Protein AF-0000000066664335 (afdb_homodimer)

Solvent-accessible surface area (backbone atoms only — not comparable to full-atom values): 31301 Å² total; per-residue (Å²): 105,45,44,27,37,48,37,56,26,29,58,34,49,55,64,54,44,40,54,48,51,48,51,38,40,76,49,63,36,50,25,37,30,31,35,56,39,48,46,28,66,30,70,75,28,53,10,20,32,38,43,57,30,44,48,22,21,38,33,64,70,49,86,76,48,23,40,29,37,65,37,37,40,39,68,67,66,30,47,27,70,57,48,41,35,40,50,29,30,46,20,53,60,37,72,61,34,32,33,48,21,29,35,63,58,34,28,41,46,36,32,34,59,54,47,86,72,68,55,72,70,58,29,49,52,40,38,51,53,28,45,50,50,29,55,49,31,73,69,44,59,74,32,66,41,84,55,97,84,54,50,32,33,71,30,46,52,54,50,66,48,93,66,72,62,48,31,24,22,42,36,87,39,60,71,40,14,35,47,15,25,71,68,34,49,16,34,28,33,72,65,61,48,40,64,44,48,48,38,16,42,74,47,64,31,82,50,58,28,35,31,50,42,58,30,13,34,32,93,36,45,65,62,6,30,51,31,26,58,65,55,45,39,58,69,77,64,40,65,87,47,59,41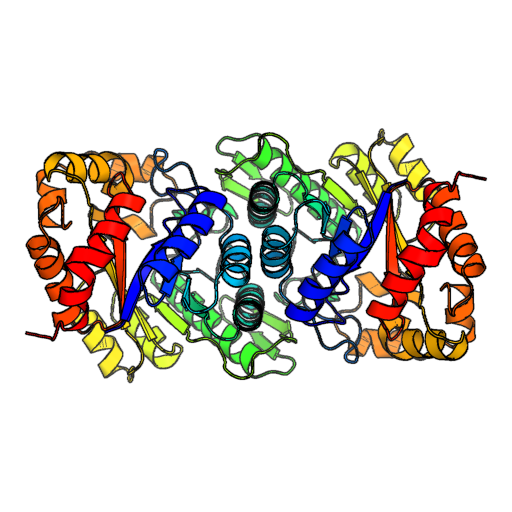,63,41,55,46,25,69,53,34,50,63,74,30,68,78,68,47,60,68,60,40,60,72,68,30,25,48,18,67,54,58,67,47,45,51,54,55,50,44,47,32,33,53,26,62,43,45,29,43,24,45,35,66,44,21,86,39,68,66,61,39,49,50,44,33,51,74,59,37,45,77,57,56,57,68,62,66,62,121,106,44,44,26,36,49,38,58,25,29,57,34,50,56,62,56,42,39,52,48,51,48,50,39,42,75,49,63,35,50,24,37,31,31,35,57,37,47,47,28,66,29,69,76,28,53,12,20,33,37,40,57,29,46,49,22,22,37,32,64,69,49,87,76,48,24,41,28,35,63,37,38,40,39,69,66,66,32,47,27,70,57,47,41,35,41,50,28,31,46,20,54,61,36,72,61,34,32,34,49,21,29,35,66,58,34,28,39,46,36,31,33,58,55,45,87,73,68,57,70,70,58,29,49,53,40,40,52,53,27,45,50,50,29,54,50,31,73,70,45,60,75,33,67,42,85,54,98,84,53,49,32,35,71,30,45,52,54,49,66,46,91,66,71,62,47,32,23,22,42,35,86,40,60,70,40,14,36,46,14,24,73,67,34,49,15,34,27,33,72,66,61,49,41,64,45,48,48,36,17,42,74,47,65,32,80,51,59,28,34,33,51,43,58,30,13,33,33,94,37,43,66,62,6,31,51,33,26,58,65,56,46,39,56,69,76,64,41,62,87,46,59,41,62,42,56,46,25,70,52,35,50,62,74,30,67,80,68,47,59,69,60,41,59,72,67,30,25,50,17,67,56,57,66,46,44,51,55,54,49,45,46,32,34,54,28,64,43,45,29,42,25,46,36,67,45,22,85,39,67,66,60,39,49,50,44,33,50,76,58,35,45,78,58,57,59,69,62,67,62,122

pLDDT: mean 97.61, std 2.0, range [85.31, 99.0]

Nearest PDB structures (foldseek):
  3c8n-assembly1_A  TM=9.360E-01  e=6.623E-32  Mycobacterium tuberculosis H37Rv
  3c8n-assembly2_C  TM=9.399E-01  e=4.619E-32  Mycobacterium tuberculosis H37Rv
  1rhc-assembly1_A-2  TM=9.350E-01  e=2.072E-31  Methanoculleus thermophilus
  5lxe-assembly1_A  TM=8.801E-01  e=2.109E-29  Rhodococcus jostii RHA1
  5lxe-assembly1_B  TM=8.711E-01  e=9.834E-28  Rhodococcus jostii RHA1

Radius of gyration: 25.18 Å; Cα contacts (8 Å, |Δi|>4): 1553; chains: 2; bounding box: 44×74×58 Å

Secondary structure (DSSP, 8-state):
-EEEEEE-TTTS-HHHHHHHHHHHHHHT-SEEEE---SS-SSTTT-----HHHHHHHHHHH-SS-EEEES-B--SSSS-HHHHHHHHHHHHHHTTS-EEEEE-S--HHHHGGG------HHHHHHHHHHHHHHHHHHHT-S-EEEE-SS-EEEEE------SSPPEEEEE-SSHHHHHHHHHH-SEEEESS--HHHHHHHHHTT--S-EEEEEEEE--SSHHHHHHHHHHHTGGGGG-HHHHTT--SHHHHHHHTTT--HHHHHHHSEESS-HHHHHHHHHHHHHHT--EEEEEE-SS-HHHHHHHIIIIIHHHHTT----/-EEEEEE-TTTS-HHHHHHHHHHHHHHT-SEEEE---SS-SSTTT-----HHHHHHHHHHH-SS-EEEES-B--SSSS-HHHHHHHHHHHHHHTTS-EEEEE-S--HHHHGGG------HHHHHHHHHHHHHHHHHHHT-S-EEEE-SS-EEEEE------SSPPEEEEE-SSHHHHHHHHHH-SEEEESS--HHHHHHHHHTT--S-EEEEEEEE--SSHHHHHHHHHHHTGGGGG-HHHHTT--SHHHHHHHTTT--HHHHHHHSEESS-HHHHHHHHHHHHHHT--EEEEEE-SS-HHHHHHHIIIIIHHHHTT----

InterPro domains:
  IPR011251 Luciferase-like domain [PF00296] (9-289)
  IPR019945 F420-dependent glucose-6-phosphate dehydrogenase-related [TIGR03557] (3-316)
  IPR036661 Luciferase-like domain superfamily [G3DSA:3.20.20.30] (1-317)
  IPR036661 Luciferase-like domain superfamily [SSF51679] (1-316)
  IPR050564 F420-dependent glucose-6-phosphate dehydrogenase/mer [PTHR43244] (1-317)

Structure (mmCIF, N/CA/C/O backbone):
data_AF-0000000066664335-model_v1
#
loop_
_entity.id
_entity.type
_entity.pdbx_description
1 polymer 'Putative 5,10-methylenetetrahydromethanopterin reductase (Coenzyme F420-dependent N(5),N(10)-methylenetetrahydromethanopterin reductase) (Methylene-H(4)MPT reductase)'
#
loop_
_atom_site.group_PDB
_atom_site.id
_atom_site.type_symbol
_atom_site.label_atom_id
_atom_site.label_alt_id
_atom_site.label_comp_id
_atom_site.label_asym_id
_atom_site.label_entity_id
_atom_site.label_seq_id
_atom_site.pdbx_PDB_ins_code
_atom_site.Cartn_x
_atom_site.Cartn_y
_atom_site.Cartn_z
_atom_site.occupancy
_atom_site.B_iso_or_equiv
_atom_site.auth_seq_id
_atom_site.auth_comp_id
_atom_site.auth_asym_id
_atom_site.auth_atom_id
_atom_site.pdbx_PDB_model_num
ATOM 1 N N . MET A 1 1 ? 8.297 29.844 -3.023 1 94.56 1 MET A N 1
ATOM 2 C CA . MET A 1 1 ? 7.266 29.25 -2.189 1 94.56 1 MET A CA 1
ATOM 3 C C . MET A 1 1 ? 6.5 28.172 -2.961 1 94.56 1 MET A C 1
ATOM 5 O O . MET A 1 1 ? 6.09 28.406 -4.102 1 94.56 1 MET A O 1
ATOM 9 N N . GLN A 1 2 ? 6.402 26.969 -2.451 1 97.44 2 GLN A N 1
ATOM 10 C CA . GLN A 1 2 ? 5.547 25.922 -2.998 1 97.44 2 GLN A CA 1
ATOM 11 C C . GLN A 1 2 ? 4.262 25.781 -2.184 1 97.44 2 GLN A C 1
ATOM 13 O O . GLN A 1 2 ? 4.289 25.875 -0.954 1 97.44 2 GLN A O 1
ATOM 18 N N . LEU A 1 3 ? 3.172 25.609 -2.857 1 98.69 3 LEU A N 1
ATOM 19 C CA . LEU A 1 3 ? 1.857 25.547 -2.229 1 98.69 3 LEU A CA 1
ATOM 20 C C . LEU A 1 3 ? 1.215 24.172 -2.453 1 98.69 3 LEU A C 1
ATOM 22 O O . LEU A 1 3 ? 1.054 23.75 -3.596 1 98.69 3 LEU A O 1
ATOM 26 N N . GLY A 1 4 ? 0.911 23.531 -1.374 1 98.81 4 GLY A N 1
ATOM 27 C CA . GLY A 1 4 ? 0.292 22.203 -1.435 1 98.81 4 GLY A CA 1
ATOM 28 C C . GLY A 1 4 ? -1.135 22.203 -0.919 1 98.81 4 GLY A C 1
ATOM 29 O O . GLY A 1 4 ? -1.584 23.156 -0.299 1 98.81 4 GLY A O 1
ATOM 30 N N . TYR A 1 5 ? -1.868 21.156 -1.22 1 98.88 5 TYR A N 1
ATOM 31 C CA . TYR A 1 5 ? -3.234 20.922 -0.771 1 98.88 5 TYR A CA 1
ATOM 32 C C . TYR A 1 5 ? -3.314 19.641 0.066 1 98.88 5 TYR A C 1
ATOM 34 O O . TYR A 1 5 ? -2.809 18.594 -0.338 1 98.88 5 TYR A O 1
ATOM 42 N N . LYS A 1 6 ? -3.926 19.734 1.189 1 98.81 6 LYS A N 1
ATOM 43 C CA . LYS A 1 6 ? -4.074 18.562 2.059 1 98.81 6 LYS A CA 1
ATOM 44 C C . LYS A 1 6 ? -5.188 17.641 1.563 1 98.81 6 LYS A C 1
ATOM 46 O O . LYS A 1 6 ? -6.328 18.078 1.392 1 98.81 6 LYS A O 1
ATOM 51 N N . LEU A 1 7 ? -4.84 16.453 1.3 1 98.88 7 LEU A N 1
ATOM 52 C CA . LEU A 1 7 ? -5.828 15.391 1.158 1 98.88 7 LEU A CA 1
ATOM 53 C C . LEU A 1 7 ? -6.137 14.75 2.51 1 98.88 7 LEU A C 1
ATOM 55 O O . LEU A 1 7 ? -5.441 13.828 2.938 1 98.88 7 LEU A O 1
ATOM 59 N N . ALA A 1 8 ? -7.195 15.242 3.137 1 98.56 8 ALA A N 1
ATOM 60 C CA . ALA A 1 8 ? -7.574 14.758 4.461 1 98.56 8 ALA A CA 1
ATOM 61 C C . ALA A 1 8 ? -8.211 13.367 4.371 1 98.56 8 ALA A C 1
ATOM 63 O O . ALA A 1 8 ? -9.438 13.25 4.297 1 98.56 8 ALA A O 1
ATOM 64 N N . ALA A 1 9 ? -7.383 12.375 4.543 1 98.69 9 ALA A N 1
ATOM 65 C CA . ALA A 1 9 ? -7.832 10.992 4.375 1 98.69 9 ALA A CA 1
ATOM 66 C C . ALA A 1 9 ? -8.812 10.602 5.477 1 98.69 9 ALA A C 1
ATOM 68 O O . ALA A 1 9 ? -9.617 9.68 5.297 1 98.69 9 ALA A O 1
ATOM 69 N N . GLU A 1 10 ? -8.766 11.328 6.594 1 98.62 10 GLU A N 1
ATOM 70 C CA . GLU A 1 10 ? -9.68 11.07 7.703 1 98.62 10 GLU A CA 1
ATOM 71 C C . GLU A 1 10 ? -11.094 11.531 7.371 1 98.62 10 GLU A C 1
ATOM 73 O O . GLU A 1 10 ? -12.07 10.984 7.898 1 98.62 10 GLU A O 1
ATOM 78 N N . ALA A 1 11 ? -11.18 12.477 6.504 1 98.56 11 ALA A N 1
ATOM 79 C CA . ALA A 1 11 ? -12.461 13.148 6.266 1 98.56 11 ALA A CA 1
ATOM 80 C C . ALA A 1 11 ? -13.125 12.633 4.992 1 98.56 11 ALA A C 1
ATOM 82 O O . ALA A 1 11 ? -14.336 12.742 4.832 1 98.56 11 ALA A O 1
ATOM 83 N N . PHE A 1 12 ? -12.367 12.109 4.082 1 98.75 12 PHE A N 1
ATOM 84 C CA . PHE A 1 12 ? -12.914 11.781 2.773 1 98.75 12 PHE A CA 1
ATOM 85 C C . PHE A 1 12 ? -12.531 10.359 2.369 1 98.75 12 PHE A C 1
ATOM 87 O O . PHE A 1 12 ? -11.422 9.906 2.67 1 98.75 12 PHE A O 1
ATOM 94 N N . GLY A 1 13 ? -13.438 9.672 1.664 1 98.75 13 GLY A N 1
ATOM 95 C CA . GLY A 1 13 ? -13.141 8.375 1.084 1 98.75 13 GLY A CA 1
ATOM 96 C C . GLY A 1 13 ? -12.148 8.438 -0.058 1 98.75 13 GLY A C 1
ATOM 97 O O . GLY A 1 13 ? -11.812 9.523 -0.537 1 98.75 13 GLY A O 1
ATOM 98 N N . PRO A 1 14 ? -11.703 7.297 -0.446 1 98.88 14 PRO A N 1
ATOM 99 C CA . PRO A 1 14 ? -10.602 7.262 -1.407 1 98.88 14 PRO A CA 1
ATOM 100 C C . PRO A 1 14 ? -10.961 7.906 -2.746 1 98.88 14 PRO A C 1
ATOM 102 O O . PRO A 1 14 ? -10.156 8.633 -3.322 1 98.88 14 PRO A O 1
ATOM 105 N N . LYS A 1 15 ? -12.141 7.746 -3.275 1 98.62 15 LYS A N 1
ATOM 106 C CA . LYS A 1 15 ? -12.508 8.305 -4.574 1 98.62 15 LYS A CA 1
ATOM 107 C C . LYS A 1 15 ? -12.602 9.828 -4.508 1 98.62 15 LYS A C 1
ATOM 109 O O . LYS A 1 15 ? -12.227 10.523 -5.457 1 98.62 15 LYS A O 1
ATOM 114 N N . GLU A 1 16 ? -13.109 10.273 -3.398 1 98.81 16 GLU A N 1
ATOM 115 C CA . GLU A 1 16 ? -13.172 11.719 -3.225 1 98.81 16 GLU A CA 1
ATOM 116 C C . GLU A 1 16 ? -11.773 12.328 -3.135 1 98.81 16 GLU A C 1
ATOM 118 O O . GLU A 1 16 ? -11.523 13.406 -3.676 1 98.81 16 GLU A O 1
ATOM 123 N N . LEU A 1 17 ? -10.898 11.672 -2.461 1 98.94 17 LEU A N 1
ATOM 124 C CA . LEU A 1 17 ? -9.516 12.141 -2.387 1 98.94 17 LEU A CA 1
ATOM 125 C C . LEU A 1 17 ? -8.891 12.211 -3.775 1 98.94 17 LEU A C 1
ATOM 127 O O . LEU A 1 17 ? -8.195 13.18 -4.098 1 98.94 17 LEU A O 1
ATOM 131 N N . MET A 1 18 ? -9.133 11.18 -4.543 1 98.94 18 MET A N 1
ATOM 132 C CA . MET A 1 18 ? -8.633 11.156 -5.918 1 98.94 18 MET A CA 1
ATOM 133 C C . MET A 1 18 ? -9.172 12.344 -6.711 1 98.94 18 MET A C 1
ATOM 135 O O . MET A 1 18 ? -8.414 13.039 -7.383 1 98.94 18 MET A O 1
ATOM 139 N N . ARG A 1 19 ? -10.461 12.578 -6.633 1 98.88 19 ARG A N 1
ATOM 140 C CA . ARG A 1 19 ? -11.094 13.688 -7.34 1 98.88 19 ARG A CA 1
ATOM 141 C C . ARG A 1 19 ? -10.508 15.023 -6.906 1 98.88 19 ARG A C 1
ATOM 143 O O . ARG A 1 19 ? -10.234 15.891 -7.742 1 98.88 19 ARG A O 1
ATOM 150 N N . GLN A 1 20 ? -10.281 15.18 -5.625 1 98.94 20 GLN A N 1
ATOM 151 C CA . GLN A 1 20 ? -9.727 16.422 -5.102 1 98.94 20 GLN A CA 1
ATOM 152 C C . GLN A 1 20 ? -8.297 16.641 -5.594 1 98.94 20 GLN A C 1
ATOM 154 O O . GLN A 1 20 ? -7.891 17.766 -5.863 1 98.94 20 GLN A O 1
ATOM 159 N N . ALA A 1 21 ? -7.52 15.57 -5.691 1 98.94 21 ALA A N 1
ATOM 160 C CA . ALA A 1 21 ? -6.148 15.68 -6.18 1 98.94 21 ALA A CA 1
ATOM 161 C C . ALA A 1 21 ? -6.117 16.172 -7.625 1 98.94 21 ALA A C 1
ATOM 163 O O . ALA A 1 21 ? -5.309 17.031 -7.977 1 98.94 21 ALA A O 1
ATOM 164 N N . ILE A 1 22 ? -7.004 15.617 -8.438 1 98.88 22 ILE A N 1
ATOM 165 C CA . ILE A 1 22 ? -7.102 16.031 -9.836 1 98.88 22 ILE A CA 1
ATOM 166 C C . ILE A 1 22 ? -7.48 17.516 -9.906 1 98.88 22 ILE A C 1
ATOM 168 O O . ILE A 1 22 ? -6.883 18.281 -10.672 1 98.88 22 ILE A O 1
ATOM 172 N N . ARG A 1 23 ? -8.453 17.906 -9.078 1 98.81 23 ARG A N 1
ATOM 173 C CA . ARG A 1 23 ? -8.891 19.297 -9.039 1 98.81 23 ARG A CA 1
ATOM 174 C C . ARG A 1 23 ? -7.762 20.219 -8.57 1 98.81 23 ARG A C 1
ATOM 176 O O . ARG A 1 23 ? -7.602 21.328 -9.086 1 98.81 23 ARG A O 1
ATOM 183 N N . ALA A 1 24 ? -7.031 19.75 -7.559 1 98.88 24 ALA A N 1
ATOM 184 C CA . ALA A 1 24 ? -5.906 20.531 -7.035 1 98.88 24 ALA A CA 1
ATOM 185 C C . ALA A 1 24 ? -4.859 20.766 -8.117 1 98.88 24 ALA A C 1
ATOM 187 O O . ALA A 1 24 ? -4.316 21.875 -8.227 1 98.88 24 ALA A O 1
ATOM 188 N N . GLU A 1 25 ? -4.57 19.75 -8.906 1 98.81 25 GLU A N 1
ATOM 189 C CA . GLU A 1 25 ? -3.625 19.938 -10.008 1 98.81 25 GLU A CA 1
ATOM 190 C C . GLU A 1 25 ? -4.102 21 -10.984 1 98.81 25 GLU A C 1
ATOM 192 O O . GLU A 1 25 ? -3.334 21.875 -11.367 1 98.81 25 GLU A O 1
ATOM 197 N N . SER A 1 26 ? -5.375 20.938 -11.32 1 98.44 26 SER A N 1
ATOM 198 C CA . SER A 1 26 ? -5.949 21.891 -12.273 1 98.44 26 SER A CA 1
ATOM 199 C C . SER A 1 26 ? -5.93 23.312 -11.711 1 98.44 26 SER A C 1
ATOM 201 O O . SER A 1 26 ? -5.809 24.266 -12.469 1 98.44 26 SER A O 1
ATOM 203 N N . ALA A 1 27 ? -6.008 23.406 -10.406 1 98.5 27 ALA A N 1
ATOM 204 C CA . ALA A 1 27 ? -6.102 24.703 -9.758 1 98.5 27 ALA A CA 1
ATOM 205 C C . ALA A 1 27 ? -4.719 25.328 -9.562 1 98.5 27 ALA A C 1
ATOM 207 O O . ALA A 1 27 ? -4.602 26.469 -9.141 1 98.5 27 ALA A O 1
ATOM 208 N N . GLY A 1 28 ? -3.691 24.562 -9.789 1 97.94 28 GLY A N 1
ATOM 209 C CA . GLY A 1 28 ? -2.357 25.141 -9.789 1 97.94 28 GLY A CA 1
ATOM 210 C C . GLY A 1 28 ? -1.583 24.844 -8.516 1 97.94 28 GLY A C 1
ATOM 211 O O . GLY A 1 28 ? -0.53 25.438 -8.273 1 97.94 28 GLY A O 1
ATOM 212 N N . PHE A 1 29 ? -2.045 23.938 -7.711 1 98.81 29 PHE A N 1
ATOM 213 C CA . PHE A 1 29 ? -1.248 23.516 -6.57 1 98.81 29 PHE A CA 1
ATOM 214 C C . PHE A 1 29 ? 0.023 22.812 -7.027 1 98.81 29 PHE A C 1
ATOM 216 O O . PHE A 1 29 ? 0.028 22.141 -8.062 1 98.81 29 PHE A O 1
ATOM 223 N N . ASP A 1 30 ? 1.062 22.938 -6.25 1 98.75 30 ASP A N 1
ATOM 224 C CA . ASP A 1 30 ? 2.346 22.328 -6.582 1 98.75 30 ASP A CA 1
ATOM 225 C C . ASP A 1 30 ? 2.387 20.875 -6.148 1 98.75 30 ASP A C 1
ATOM 227 O O . ASP A 1 30 ? 3.082 20.062 -6.758 1 98.75 30 ASP A O 1
ATOM 231 N N . PHE A 1 31 ? 1.709 20.5 -5.09 1 98.94 31 PHE A N 1
ATOM 232 C CA . PHE A 1 31 ? 1.685 19.141 -4.59 1 98.94 31 PHE A CA 1
ATOM 233 C C . PHE A 1 31 ? 0.465 18.906 -3.703 1 98.94 31 PHE A C 1
ATOM 235 O O . PHE A 1 31 ? -0.191 19.859 -3.279 1 98.94 31 PHE A O 1
ATOM 242 N N . VAL A 1 32 ? 0.135 17.625 -3.525 1 98.94 32 VAL A N 1
ATOM 243 C CA . VAL A 1 32 ? -0.862 17.203 -2.545 1 98.94 32 VAL A CA 1
ATOM 244 C C . VAL A 1 32 ? -0.195 16.375 -1.448 1 98.94 32 VAL A C 1
ATOM 246 O O . VAL A 1 32 ? 0.804 15.703 -1.695 1 98.94 32 VAL A O 1
ATOM 249 N N . GLU A 1 33 ? -0.708 16.562 -0.271 1 98.94 33 GLU A N 1
ATOM 250 C CA . GLU A 1 33 ? -0.217 15.844 0.905 1 98.94 33 GLU A CA 1
ATOM 251 C C . GLU A 1 33 ? -1.321 15.008 1.543 1 98.94 33 GLU A C 1
ATOM 253 O O . GLU A 1 33 ? -2.369 15.539 1.919 1 98.94 33 GLU A O 1
ATOM 258 N N . ILE A 1 34 ? -1.084 13.68 1.653 1 98.88 34 ILE A N 1
ATOM 259 C CA . ILE A 1 34 ? -2.109 12.781 2.172 1 98.88 34 ILE A CA 1
ATOM 260 C C . ILE A 1 34 ? -1.705 12.281 3.557 1 98.88 34 ILE A C 1
ATOM 262 O O . ILE A 1 34 ? -0.528 12.008 3.807 1 98.88 34 ILE A O 1
ATOM 266 N N . SER A 1 35 ? -2.676 12.133 4.48 1 97.81 35 SER A N 1
ATOM 267 C CA . SER A 1 35 ? -2.436 11.492 5.77 1 97.81 35 SER A CA 1
ATOM 268 C C . SER A 1 35 ? -2.361 9.977 5.625 1 97.81 35 SER A C 1
ATOM 270 O O . SER A 1 35 ? -3.146 9.383 4.887 1 97.81 35 SER A O 1
ATOM 272 N N . ASP A 1 36 ? -1.407 9.367 6.258 1 98.5 36 ASP A N 1
ATOM 273 C CA . ASP A 1 36 ? -1.323 7.91 6.332 1 98.5 36 ASP A CA 1
ATOM 274 C C . ASP A 1 36 ? -1.842 7.398 7.676 1 98.5 36 ASP A C 1
ATOM 276 O O . ASP A 1 36 ? -1.058 6.98 8.531 1 98.5 36 ASP A O 1
ATOM 280 N N . HIS A 1 37 ? -3.207 7.406 7.824 1 98.69 37 HIS A N 1
ATOM 281 C CA . HIS A 1 37 ? -3.867 7.09 9.086 1 98.69 37 HIS A CA 1
ATOM 282 C C . HIS A 1 37 ? -4.609 5.758 9 1 98.69 37 HIS A C 1
ATOM 284 O O . HIS A 1 37 ? -5.078 5.371 7.93 1 98.69 37 HIS A O 1
ATOM 290 N N . TYR A 1 38 ? -4.648 5.094 10.141 1 98.75 38 TYR A N 1
ATOM 291 C CA . TYR A 1 38 ? -5.516 3.926 10.25 1 98.75 38 TYR A CA 1
ATOM 292 C C . TYR A 1 38 ? -6.895 4.32 10.766 1 98.75 38 TYR A C 1
ATOM 294 O O . TYR A 1 38 ? -7.906 3.748 10.359 1 98.75 38 TYR A O 1
ATOM 302 N N . HIS A 1 39 ? -6.969 5.277 11.719 1 98.75 39 HIS A N 1
ATOM 303 C CA . HIS A 1 39 ? -8.195 5.844 12.273 1 98.75 39 HIS A CA 1
ATOM 304 C C . HIS A 1 39 ? -8.281 7.34 11.992 1 98.75 39 HIS A C 1
ATOM 306 O O . HIS A 1 39 ? -7.258 8.023 11.922 1 98.75 39 HIS A O 1
ATOM 312 N N . PRO A 1 40 ? -9.555 7.836 11.82 1 98.69 40 PRO A N 1
ATOM 313 C CA . PRO A 1 40 ? -9.711 9.289 11.859 1 98.69 40 PRO A CA 1
ATOM 314 C C . PRO A 1 40 ? -9.531 9.867 13.266 1 98.69 40 PRO A C 1
ATOM 316 O O . PRO A 1 40 ? -9.523 9.117 14.242 1 98.69 40 PRO A O 1
ATOM 319 N N . TRP A 1 41 ? -9.375 11.18 13.312 1 98.44 41 TRP A N 1
ATOM 320 C CA . TRP A 1 41 ? -9.219 11.844 14.602 1 98.44 41 TRP A CA 1
ATOM 321 C C . TRP A 1 41 ? -10.531 11.836 15.375 1 98.44 41 TRP A C 1
ATOM 323 O O . TRP A 1 41 ? -10.539 11.664 16.594 1 98.44 41 TRP A O 1
ATOM 333 N N . LEU A 1 42 ? -11.586 12.086 14.664 1 98.5 42 LEU A N 1
ATOM 334 C CA . LEU A 1 42 ? -12.945 12.055 15.195 1 98.5 42 LEU A CA 1
ATOM 335 C C . LEU A 1 42 ? -13.836 11.125 14.383 1 98.5 42 LEU A C 1
ATOM 337 O O . LEU A 1 42 ? -13.641 10.984 13.172 1 98.5 42 LEU A O 1
ATOM 341 N N . ASP A 1 43 ? -14.836 10.586 15.055 1 97.5 43 ASP A N 1
ATOM 342 C CA . ASP A 1 43 ? -15.758 9.68 14.367 1 97.5 43 ASP A CA 1
ATOM 343 C C . ASP A 1 43 ? -16.5 10.406 13.242 1 97.5 43 ASP A C 1
ATOM 345 O O . ASP A 1 43 ? -16.812 9.797 12.211 1 97.5 43 ASP A O 1
ATOM 349 N N . GLU A 1 44 ? -16.719 11.664 13.398 1 97.31 44 GLU A N 1
ATOM 350 C CA . GLU A 1 44 ? -17.469 12.469 12.438 1 97.31 44 GLU A CA 1
ATOM 351 C C . GLU A 1 44 ? -16.75 12.547 11.094 1 97.31 44 GLU A C 1
ATOM 353 O O . GLU A 1 44 ? -17.359 12.789 10.062 1 97.31 44 GLU A O 1
ATOM 358 N N . GLN A 1 45 ? -15.438 12.445 11.086 1 98.25 45 GLN A N 1
ATOM 359 C CA . GLN A 1 45 ? -14.672 12.453 9.844 1 98.25 45 GLN A CA 1
ATOM 360 C C . GLN A 1 45 ? -14.961 11.211 9.008 1 98.25 45 GLN A C 1
ATOM 362 O O . GLN A 1 45 ? -15.109 11.305 7.785 1 98.25 45 GLN A O 1
ATOM 367 N N . GLY A 1 46 ? -14.938 9.977 9.648 1 98.31 46 GLY A N 1
ATOM 368 C CA . GLY A 1 46 ? -15.602 8.805 9.109 1 98.31 46 GLY A CA 1
ATOM 369 C C . GLY A 1 46 ? -14.75 8.047 8.109 1 98.31 46 GLY A C 1
ATOM 370 O O . GLY A 1 46 ? -15.203 7.062 7.52 1 98.31 46 GLY A O 1
ATOM 371 N N . HIS A 1 47 ? -13.508 8.453 7.871 1 98.75 47 HIS A N 1
ATOM 372 C CA . HIS A 1 47 ? -12.742 7.801 6.82 1 98.75 47 HIS A CA 1
ATOM 373 C C . HIS A 1 47 ? -11.289 7.602 7.242 1 98.75 47 HIS A C 1
ATOM 375 O O . HIS A 1 47 ? -10.805 8.266 8.164 1 98.75 47 HIS A O 1
ATOM 381 N N . SER A 1 48 ? -10.578 6.73 6.586 1 98.81 48 SER A N 1
ATOM 382 C CA . SER A 1 48 ? -9.141 6.496 6.707 1 98.81 48 SER A CA 1
ATOM 383 C C . SER A 1 48 ? -8.664 5.461 5.695 1 98.81 48 SER A C 1
ATOM 385 O O . SER A 1 48 ? -8.219 4.375 6.074 1 98.81 48 SER A O 1
ATOM 387 N N . PRO A 1 49 ? -8.781 5.766 4.453 1 98.94 49 PRO A N 1
ATOM 388 C CA . PRO A 1 49 ? -8.367 4.781 3.447 1 98.94 49 PRO A CA 1
ATOM 389 C C . PRO A 1 49 ? -6.863 4.527 3.455 1 98.94 49 PRO A C 1
ATOM 391 O O . PRO A 1 49 ? -6.098 5.32 4.012 1 98.94 49 PRO A O 1
ATOM 394 N N . PHE A 1 50 ? -6.48 3.404 2.898 1 98.94 50 PHE A N 1
ATOM 395 C CA . PHE A 1 50 ? -5.078 3.039 2.777 1 98.94 50 PHE A CA 1
ATOM 396 C C . PHE A 1 50 ? -4.352 3.986 1.829 1 98.94 50 PHE A C 1
ATOM 398 O O . PHE A 1 50 ? -4.594 3.973 0.621 1 98.94 50 PHE A O 1
ATOM 405 N N . ALA A 1 51 ? -3.449 4.75 2.316 1 98.94 51 ALA A N 1
ATOM 406 C CA . ALA A 1 51 ? -2.867 5.906 1.643 1 98.94 51 ALA A CA 1
ATOM 407 C C . ALA A 1 51 ? -2.1 5.488 0.393 1 98.94 51 ALA A C 1
ATOM 409 O O . ALA A 1 51 ? -2.178 6.148 -0.644 1 98.94 51 ALA A O 1
ATOM 410 N N . TRP A 1 52 ? -1.36 4.367 0.411 1 98.94 52 TRP A N 1
ATOM 411 C CA . TRP A 1 52 ? -0.44 3.982 -0.654 1 98.94 52 TRP A CA 1
ATOM 412 C C . TRP A 1 52 ? -1.202 3.543 -1.901 1 98.94 52 TRP A C 1
ATOM 414 O O . TRP A 1 52 ? -0.737 3.748 -3.025 1 98.94 52 TRP A O 1
ATOM 424 N N . THR A 1 53 ? -2.404 2.939 -1.71 1 98.94 53 THR A N 1
ATOM 425 C CA . THR A 1 53 ? -3.281 2.629 -2.834 1 98.94 53 THR A CA 1
ATOM 426 C C . THR A 1 53 ? -3.834 3.906 -3.457 1 98.94 53 THR A C 1
ATOM 428 O O . THR A 1 53 ? -3.807 4.07 -4.68 1 98.94 53 THR A O 1
ATOM 431 N N . VAL A 1 54 ? -4.25 4.828 -2.613 1 99 54 VAL A N 1
ATOM 432 C CA . VAL A 1 54 ? -4.832 6.082 -3.078 1 99 54 VAL A CA 1
ATOM 433 C C . VAL A 1 54 ? -3.783 6.895 -3.83 1 99 54 VAL A C 1
ATOM 435 O O . VAL A 1 54 ? -4.062 7.449 -4.898 1 99 54 VAL A O 1
ATOM 438 N N . LEU A 1 55 ? -2.564 6.902 -3.295 1 98.94 55 LEU A N 1
ATOM 439 C CA . LEU A 1 55 ? -1.475 7.633 -3.936 1 98.94 55 LEU A CA 1
ATOM 440 C C . LEU A 1 55 ? -1.153 7.039 -5.305 1 98.94 55 LEU A C 1
ATOM 442 O O . LEU A 1 55 ? -0.873 7.77 -6.254 1 98.94 55 LEU A O 1
ATOM 446 N N . GLY A 1 56 ? -1.16 5.66 -5.367 1 98.94 56 GLY A N 1
ATOM 447 C CA . GLY A 1 56 ? -0.974 5.043 -6.668 1 98.94 56 GLY A CA 1
ATOM 448 C C . GLY A 1 56 ? -2.018 5.465 -7.684 1 98.94 56 GLY A C 1
ATOM 449 O O . GLY A 1 56 ? -1.683 5.797 -8.828 1 98.94 56 GLY A O 1
ATOM 450 N N . ALA A 1 57 ? -3.254 5.504 -7.27 1 98.94 57 ALA A N 1
ATOM 451 C CA . ALA A 1 57 ? -4.359 5.902 -8.133 1 98.94 57 ALA A CA 1
ATOM 452 C C . ALA A 1 57 ? -4.211 7.355 -8.578 1 98.94 57 ALA A C 1
ATOM 454 O O . ALA A 1 57 ? -4.395 7.672 -9.758 1 98.94 57 ALA A O 1
ATOM 455 N N . ILE A 1 58 ? -3.852 8.242 -7.633 1 98.94 58 ILE A N 1
ATOM 456 C CA . ILE A 1 58 ? -3.686 9.664 -7.934 1 98.94 58 ILE A CA 1
ATOM 457 C C . ILE A 1 58 ? -2.523 9.852 -8.906 1 98.94 58 ILE A C 1
ATOM 459 O O . ILE A 1 58 ? -2.625 10.625 -9.859 1 98.94 58 ILE A O 1
ATOM 463 N N . ALA A 1 59 ? -1.429 9.133 -8.672 1 98.94 59 ALA A N 1
ATOM 464 C CA . ALA A 1 59 ? -0.261 9.234 -9.539 1 98.94 59 ALA A CA 1
ATOM 465 C C . ALA A 1 59 ? -0.624 8.906 -10.984 1 98.94 59 ALA A C 1
ATOM 467 O O . ALA A 1 59 ? -0.156 9.57 -11.914 1 98.94 59 ALA A O 1
ATOM 468 N N . ALA A 1 60 ? -1.498 7.93 -11.164 1 98.38 60 ALA A N 1
ATOM 469 C CA . ALA A 1 60 ? -1.88 7.465 -12.5 1 98.38 60 ALA A CA 1
ATOM 470 C C . ALA A 1 60 ? -2.822 8.461 -13.172 1 98.38 60 ALA A C 1
ATOM 472 O O . ALA A 1 60 ? -2.979 8.445 -14.398 1 98.38 60 ALA A O 1
ATOM 473 N N . GLN A 1 61 ? -3.441 9.336 -12.367 1 98.44 61 GLN A N 1
ATOM 474 C CA . GLN A 1 61 ? -4.477 10.211 -12.914 1 98.44 61 GLN A CA 1
ATOM 475 C C . GLN A 1 61 ? -3.988 11.656 -13 1 98.44 61 GLN A C 1
ATOM 477 O O . GLN A 1 61 ? -4.742 12.547 -13.398 1 98.44 61 GLN A O 1
ATOM 482 N N . THR A 1 62 ? -2.793 11.945 -12.531 1 98.81 62 THR A N 1
ATOM 483 C CA . THR A 1 62 ? -2.215 13.281 -12.57 1 98.81 62 THR A CA 1
ATOM 484 C C . THR A 1 62 ? -0.862 13.266 -13.273 1 98.81 62 THR A C 1
ATOM 486 O O . THR A 1 62 ? -0.274 12.203 -13.484 1 98.81 62 THR A O 1
ATOM 489 N N . GLU A 1 63 ? -0.409 14.422 -13.68 1 98.19 63 GLU A N 1
ATOM 490 C CA . GLU A 1 63 ? 0.789 14.469 -14.508 1 98.19 63 GLU A CA 1
ATOM 491 C C . GLU A 1 63 ? 1.859 15.359 -13.891 1 98.19 63 GLU A C 1
ATOM 493 O O . GLU A 1 63 ? 3.055 15.109 -14.055 1 98.19 63 GLU A O 1
ATOM 498 N N . ARG A 1 64 ? 1.458 16.391 -13.164 1 98.5 64 ARG A N 1
ATOM 499 C CA . ARG A 1 64 ? 2.406 17.438 -12.789 1 98.5 64 ARG A CA 1
ATOM 500 C C . ARG A 1 64 ? 2.494 17.594 -11.273 1 98.5 64 ARG A C 1
ATOM 502 O O . ARG A 1 64 ? 3.566 17.875 -10.734 1 98.5 64 ARG A O 1
ATOM 509 N N . ILE A 1 65 ? 1.368 17.406 -10.609 1 98.88 65 ILE A N 1
ATOM 510 C CA . ILE A 1 65 ? 1.272 17.734 -9.188 1 98.88 65 ILE A CA 1
ATOM 511 C C . ILE A 1 65 ? 2.129 16.766 -8.375 1 98.88 65 ILE A C 1
ATOM 513 O O . ILE A 1 65 ? 2.141 15.562 -8.641 1 98.88 65 ILE A O 1
ATOM 517 N N . GLY A 1 66 ? 2.945 17.281 -7.453 1 98.94 66 GLY A N 1
ATOM 518 C CA . GLY A 1 66 ? 3.691 16.438 -6.535 1 98.94 66 GLY A CA 1
ATOM 519 C C . GLY A 1 66 ? 2.803 15.68 -5.566 1 98.94 66 GLY A C 1
ATOM 520 O O . GLY A 1 66 ? 1.661 16.078 -5.32 1 98.94 66 GLY A O 1
ATOM 521 N N . LEU A 1 67 ? 3.318 14.594 -5.098 1 98.94 67 LEU A N 1
ATOM 522 C CA . LEU A 1 67 ? 2.65 13.773 -4.094 1 98.94 67 LEU A CA 1
ATOM 523 C C . LEU A 1 67 ? 3.494 13.664 -2.828 1 98.94 67 LEU A C 1
ATOM 525 O O . LEU A 1 67 ? 4.719 13.531 -2.902 1 98.94 67 LEU A O 1
ATOM 529 N N . ALA A 1 68 ? 2.838 13.727 -1.651 1 98.94 68 ALA A N 1
ATOM 530 C CA . ALA A 1 68 ? 3.58 13.609 -0.399 1 98.94 68 ALA A CA 1
ATOM 531 C C . ALA A 1 68 ? 2.75 12.891 0.662 1 98.94 68 ALA A C 1
ATOM 533 O O . ALA A 1 68 ? 1.528 13.047 0.714 1 98.94 68 ALA A O 1
ATOM 534 N N . THR A 1 69 ? 3.4 12.078 1.444 1 98.88 69 THR A N 1
ATOM 535 C CA . THR A 1 69 ? 2.766 11.648 2.686 1 98.88 69 THR A CA 1
ATOM 536 C C . THR A 1 69 ? 2.986 12.68 3.789 1 98.88 69 THR A C 1
ATOM 538 O O . THR A 1 69 ? 4.098 13.188 3.959 1 98.88 69 THR A O 1
ATOM 541 N N . GLY A 1 70 ? 1.979 13.125 4.535 1 98.19 70 GLY A N 1
ATOM 542 C CA . GLY A 1 70 ? 2.053 14.055 5.652 1 98.19 70 GLY A CA 1
ATOM 543 C C . GLY A 1 70 ? 1.484 13.484 6.938 1 98.19 70 GLY A C 1
ATOM 544 O O . GLY A 1 70 ? 0.405 13.891 7.375 1 98.19 70 GLY A O 1
ATOM 545 N N . VAL A 1 71 ? 2.08 12.422 7.527 1 97.75 71 VAL A N 1
ATOM 546 C CA . VAL A 1 71 ? 3.342 11.727 7.305 1 97.75 71 VAL A CA 1
ATOM 547 C C . VAL A 1 71 ? 3.156 10.227 7.566 1 97.75 71 VAL A C 1
ATOM 549 O O . VAL A 1 71 ? 2.154 9.812 8.148 1 97.75 71 VAL A O 1
ATOM 552 N N . THR A 1 72 ? 3.992 9.406 7.172 1 98.81 72 THR A N 1
ATOM 553 C CA . THR A 1 72 ? 4.031 7.961 7.383 1 98.81 72 THR A CA 1
ATOM 554 C C . THR A 1 72 ? 4.93 7.613 8.57 1 98.81 72 THR A C 1
ATOM 556 O O . THR A 1 72 ? 6.02 8.172 8.711 1 98.81 72 THR A O 1
ATOM 559 N N . CYS A 1 73 ? 4.43 6.777 9.508 1 98.56 73 CYS A N 1
ATOM 560 C CA . CYS A 1 73 ? 5.254 6.199 10.562 1 98.56 73 CYS A CA 1
ATOM 561 C C . CYS A 1 73 ? 5.816 4.848 10.141 1 98.56 73 CYS A C 1
ATOM 563 O O . CYS A 1 73 ? 5.074 3.871 10.023 1 98.56 73 CYS A O 1
ATOM 565 N N . PRO A 1 74 ? 7.113 4.711 10.008 1 98.56 74 PRO A N 1
ATOM 566 C CA . PRO A 1 74 ? 7.691 3.484 9.453 1 98.56 74 PRO A CA 1
ATOM 567 C C . PRO A 1 74 ? 8.227 2.545 10.531 1 98.56 74 PRO A C 1
ATOM 569 O O . PRO A 1 74 ? 9.25 1.887 10.328 1 98.56 74 PRO A O 1
ATOM 572 N N . THR A 1 75 ? 7.586 2.512 11.805 1 97.69 75 THR A N 1
ATOM 573 C CA . THR A 1 75 ? 8.32 1.827 12.867 1 97.69 75 THR A CA 1
ATOM 574 C C . THR A 1 75 ? 7.41 0.863 13.617 1 97.69 75 THR A C 1
ATOM 576 O O . THR A 1 75 ? 7.887 0.002 14.359 1 97.69 75 THR A O 1
ATOM 579 N N . VAL A 1 76 ? 6.074 0.99 13.508 1 95.75 76 VAL A N 1
ATOM 580 C CA . VAL A 1 76 ? 5.219 0.168 14.352 1 95.75 76 VAL A CA 1
ATOM 581 C C . VAL A 1 76 ? 4.289 -0.678 13.484 1 95.75 76 VAL A C 1
ATOM 583 O O . VAL A 1 76 ? 4.609 -1.822 13.156 1 95.75 76 VAL A O 1
ATOM 586 N N . ARG A 1 77 ? 3.357 0.017 12.883 1 96.69 77 ARG A N 1
ATOM 587 C CA . ARG A 1 77 ? 2.461 -0.812 12.086 1 96.69 77 ARG A CA 1
ATOM 588 C C . ARG A 1 77 ? 3.107 -1.199 10.758 1 96.69 77 ARG A C 1
ATOM 590 O O . ARG A 1 77 ? 2.705 -2.18 10.125 1 96.69 77 ARG A O 1
ATOM 597 N N . TYR A 1 78 ? 4.145 -0.392 10.383 1 97.88 78 TYR A N 1
ATOM 598 C CA . TYR A 1 78 ? 4.965 -0.695 9.211 1 97.88 78 TYR A CA 1
ATOM 599 C C . TYR A 1 78 ? 6.395 -1.033 9.625 1 97.88 78 TYR A C 1
ATOM 601 O O . TYR A 1 78 ? 6.914 -0.474 10.594 1 97.88 78 TYR A O 1
ATOM 609 N N . HIS A 1 79 ? 7.008 -1.939 8.906 1 98.44 79 HIS A N 1
ATOM 610 C CA . HIS A 1 79 ? 8.461 -2.043 8.93 1 98.44 79 HIS A CA 1
ATOM 611 C C . HIS A 1 79 ? 9.094 -1.106 7.906 1 98.44 79 HIS A C 1
ATOM 613 O O . HIS A 1 79 ? 8.578 -0.949 6.797 1 98.44 79 HIS A O 1
ATOM 619 N N . PRO A 1 80 ? 10.25 -0.498 8.203 1 98.81 80 PRO A N 1
ATOM 620 C CA . PRO A 1 80 ? 10.852 0.46 7.273 1 98.81 80 PRO A CA 1
ATOM 621 C C . PRO A 1 80 ? 11.203 -0.172 5.93 1 98.81 80 PRO A C 1
ATOM 623 O O . PRO A 1 80 ? 11.266 0.523 4.91 1 98.81 80 PRO A O 1
ATOM 626 N N . ALA A 1 81 ? 11.445 -1.5 5.871 1 98.88 81 ALA A N 1
ATOM 627 C CA . ALA A 1 81 ? 11.695 -2.17 4.598 1 98.88 81 ALA A CA 1
ATOM 628 C C . ALA A 1 81 ? 10.508 -2.018 3.654 1 98.88 81 ALA A C 1
ATOM 630 O O . ALA A 1 81 ? 10.688 -1.801 2.453 1 98.88 81 ALA A O 1
ATOM 631 N N . ILE A 1 82 ? 9.312 -2.102 4.215 1 98.88 82 ILE A N 1
ATOM 632 C CA . ILE A 1 82 ? 8.094 -2 3.42 1 98.88 82 ILE A CA 1
ATOM 633 C C . ILE A 1 82 ? 7.926 -0.568 2.918 1 98.88 82 ILE A C 1
ATOM 635 O O . ILE A 1 82 ? 7.605 -0.348 1.747 1 98.88 82 ILE A O 1
ATOM 639 N N . ILE A 1 83 ? 8.219 0.376 3.754 1 98.94 83 ILE A N 1
ATOM 640 C CA . ILE A 1 83 ? 8.07 1.78 3.391 1 98.94 83 ILE A CA 1
ATOM 641 C C . ILE A 1 83 ? 9.109 2.158 2.342 1 98.94 83 ILE A C 1
ATOM 643 O O . ILE A 1 83 ? 8.828 2.928 1.422 1 98.94 83 ILE A O 1
ATOM 647 N N . ALA A 1 84 ? 10.328 1.611 2.48 1 98.94 84 ALA A N 1
ATOM 648 C CA . ALA A 1 84 ? 11.359 1.853 1.479 1 98.94 84 ALA A CA 1
ATOM 649 C C . ALA A 1 84 ? 10.906 1.382 0.099 1 98.94 84 ALA A C 1
ATOM 651 O O . ALA A 1 84 ? 11.102 2.082 -0.897 1 98.94 84 ALA A O 1
ATOM 652 N N . GLN A 1 85 ? 10.312 0.219 0.044 1 98.94 85 GLN A N 1
ATOM 653 C CA . GLN A 1 85 ? 9.812 -0.337 -1.211 1 98.94 85 GLN A CA 1
ATOM 654 C C . GLN A 1 85 ? 8.641 0.476 -1.747 1 98.94 85 GLN A C 1
ATOM 656 O O . GLN A 1 85 ? 8.609 0.828 -2.928 1 98.94 85 GLN A O 1
ATOM 661 N N . ALA A 1 86 ? 7.707 0.811 -0.876 1 98.94 86 ALA A N 1
ATOM 662 C CA . ALA A 1 86 ? 6.512 1.553 -1.272 1 98.94 86 ALA A CA 1
ATOM 663 C C . ALA A 1 86 ? 6.879 2.928 -1.826 1 98.94 86 ALA A C 1
ATOM 665 O O . ALA A 1 86 ? 6.379 3.332 -2.877 1 98.94 86 ALA A O 1
ATOM 666 N N . ALA A 1 87 ? 7.762 3.586 -1.144 1 98.94 87 ALA A N 1
ATOM 667 C CA . ALA A 1 87 ? 8.164 4.93 -1.55 1 98.94 87 ALA A CA 1
ATOM 668 C C . ALA A 1 87 ? 8.898 4.898 -2.889 1 98.94 87 ALA A C 1
ATOM 670 O O . ALA A 1 87 ? 8.633 5.727 -3.764 1 98.94 87 ALA A O 1
ATOM 671 N N . ALA A 1 88 ? 9.812 3.971 -3.031 1 98.94 88 ALA A N 1
ATOM 672 C CA . ALA A 1 88 ? 10.531 3.838 -4.293 1 98.94 88 ALA A CA 1
ATOM 673 C C . ALA A 1 88 ? 9.57 3.547 -5.445 1 98.94 88 ALA A C 1
ATOM 675 O O . ALA A 1 88 ? 9.68 4.148 -6.516 1 98.94 88 ALA A O 1
ATOM 676 N N . THR A 1 89 ? 8.656 2.635 -5.23 1 98.94 89 THR A N 1
ATOM 677 C CA . THR A 1 89 ? 7.684 2.277 -6.258 1 98.94 89 THR A CA 1
ATOM 678 C C . THR A 1 89 ? 6.832 3.484 -6.641 1 98.94 89 THR A C 1
ATOM 680 O O . THR A 1 89 ? 6.609 3.742 -7.824 1 98.94 89 THR A O 1
ATOM 683 N N . LEU A 1 90 ? 6.363 4.211 -5.617 1 98.94 90 LEU A N 1
ATOM 684 C CA . LEU A 1 90 ? 5.523 5.367 -5.902 1 98.94 90 LEU A CA 1
ATOM 685 C C . LEU A 1 90 ? 6.301 6.434 -6.664 1 98.94 90 LEU A C 1
ATOM 687 O O . LEU A 1 90 ? 5.746 7.113 -7.531 1 98.94 90 LEU A O 1
ATOM 691 N N . ALA A 1 91 ? 7.574 6.602 -6.348 1 98.94 91 ALA A N 1
ATOM 692 C CA . ALA A 1 91 ? 8.422 7.52 -7.102 1 98.94 91 ALA A CA 1
ATOM 693 C C . ALA A 1 91 ? 8.477 7.129 -8.578 1 98.94 91 ALA A C 1
ATOM 695 O O . ALA A 1 91 ? 8.398 7.988 -9.461 1 98.94 91 ALA A O 1
ATOM 696 N N . LEU A 1 92 ? 8.578 5.867 -8.836 1 98.94 92 LEU A N 1
ATOM 697 C CA . LEU A 1 92 ? 8.617 5.387 -10.211 1 98.94 92 LEU A CA 1
ATOM 698 C C . LEU A 1 92 ? 7.27 5.586 -10.898 1 98.94 92 LEU A C 1
ATOM 700 O O . LEU A 1 92 ? 7.207 6.09 -12.016 1 98.94 92 LEU A O 1
ATOM 704 N N . VAL A 1 93 ? 6.172 5.238 -10.195 1 98.88 93 VAL A N 1
ATOM 705 C CA . VAL A 1 93 ? 4.824 5.324 -10.75 1 98.88 93 VAL A CA 1
ATOM 706 C C . VAL A 1 93 ? 4.477 6.781 -11.047 1 98.88 93 VAL A C 1
ATOM 708 O O . VAL A 1 93 ? 3.801 7.078 -12.031 1 98.88 93 VAL A O 1
ATOM 711 N N . SER A 1 94 ? 4.984 7.73 -10.266 1 98.75 94 SER A N 1
ATOM 712 C CA . SER A 1 94 ? 4.645 9.148 -10.375 1 98.75 94 SER A CA 1
ATOM 713 C C . SER A 1 94 ? 5.695 9.906 -11.18 1 98.75 94 SER A C 1
ATOM 715 O O . SER A 1 94 ? 5.602 11.125 -11.344 1 98.75 94 SER A O 1
ATOM 717 N N . ASP A 1 95 ? 6.684 9.203 -11.695 1 98.25 95 ASP A N 1
ATOM 718 C CA . ASP A 1 95 ? 7.75 9.789 -12.5 1 98.25 95 ASP A CA 1
ATOM 719 C C . ASP A 1 95 ? 8.539 10.82 -11.703 1 98.25 95 ASP A C 1
ATOM 721 O O . ASP A 1 95 ? 8.766 11.938 -12.172 1 98.25 95 ASP A O 1
ATOM 725 N N . GLY A 1 96 ? 8.797 10.477 -10.461 1 98.5 96 GLY A N 1
ATOM 726 C CA . GLY A 1 96 ? 9.719 11.266 -9.656 1 98.5 96 GLY A CA 1
ATOM 727 C C . GLY A 1 96 ? 9.031 12.391 -8.898 1 98.5 96 GLY A C 1
ATOM 728 O O . GLY A 1 96 ? 9.695 13.289 -8.383 1 98.5 96 GLY A O 1
ATOM 729 N N . ARG A 1 97 ? 7.738 12.375 -8.695 1 98.5 97 ARG A N 1
ATOM 730 C CA . ARG A 1 97 ? 6.996 13.484 -8.109 1 98.5 97 ARG A CA 1
ATOM 731 C C . ARG A 1 97 ? 6.719 13.227 -6.629 1 98.5 97 ARG A C 1
ATOM 733 O O . ARG A 1 97 ? 6.004 14 -5.984 1 98.5 97 ARG A O 1
ATOM 740 N N . PHE A 1 98 ? 7.262 12.188 -6.109 1 98.88 98 PHE A N 1
ATOM 741 C CA . PHE A 1 98 ? 6.844 11.773 -4.773 1 98.88 98 PHE A CA 1
ATOM 742 C C . PHE A 1 98 ? 7.84 12.25 -3.723 1 98.88 98 PHE A C 1
ATOM 744 O O . PHE A 1 98 ? 9.055 12.164 -3.926 1 98.88 98 PHE A O 1
ATOM 751 N N . THR A 1 99 ? 7.332 12.797 -2.555 1 98.94 99 THR A N 1
ATOM 752 C CA . THR A 1 99 ? 8.055 13.109 -1.328 1 98.94 99 THR A CA 1
ATOM 753 C C . THR A 1 99 ? 7.582 12.227 -0.178 1 98.94 99 THR A C 1
ATOM 755 O O . THR A 1 99 ? 6.379 12.109 0.068 1 98.94 99 THR A O 1
ATOM 758 N N . LEU A 1 100 ? 8.547 11.594 0.463 1 98.94 100 LEU A N 1
ATOM 759 C CA . LEU A 1 100 ? 8.219 10.75 1.608 1 98.94 100 LEU A CA 1
ATOM 760 C C . LEU A 1 100 ? 8.281 11.555 2.904 1 98.94 100 LEU A C 1
ATOM 762 O O . LEU A 1 100 ? 9.359 11.789 3.443 1 98.94 100 LEU A O 1
ATOM 766 N N . GLY A 1 101 ? 7.105 12.008 3.352 1 98.88 101 GLY A N 1
ATOM 767 C CA . GLY A 1 101 ? 7.02 12.539 4.703 1 98.88 101 GLY A CA 1
ATOM 768 C C . GLY A 1 101 ? 6.91 11.453 5.762 1 98.88 101 GLY A C 1
ATOM 769 O O . GLY A 1 101 ? 6.051 10.578 5.672 1 98.88 101 GLY A O 1
ATOM 770 N N . VAL A 1 102 ? 7.809 11.531 6.766 1 98.88 102 VAL A N 1
ATOM 771 C CA . VAL A 1 102 ? 7.84 10.492 7.789 1 98.88 102 VAL A CA 1
ATOM 772 C C . VAL A 1 102 ? 7.844 11.133 9.172 1 98.88 102 VAL A C 1
ATOM 774 O O . VAL A 1 102 ? 8.227 12.297 9.328 1 98.88 102 VAL A O 1
ATOM 777 N N . GLY A 1 103 ? 7.387 10.398 10.109 1 98.25 103 GLY A N 1
ATOM 778 C CA . GLY A 1 103 ? 7.418 10.82 11.5 1 98.25 103 GLY A CA 1
ATOM 779 C C . GLY A 1 103 ? 7.395 9.664 12.477 1 98.25 103 GLY A C 1
ATOM 780 O O . GLY A 1 103 ? 7.367 8.5 12.07 1 98.25 103 GLY A O 1
ATOM 781 N N . SER A 1 104 ? 7.406 10.016 13.766 1 97 104 SER A N 1
ATOM 782 C CA . SER A 1 104 ? 7.527 9.008 14.812 1 97 104 SER A CA 1
ATOM 783 C C . SER A 1 104 ? 6.176 8.383 15.141 1 97 104 SER A C 1
ATOM 785 O O . SER A 1 104 ? 6.098 7.434 15.922 1 97 104 SER A O 1
ATOM 787 N N . GLY A 1 105 ? 5.168 8.891 14.578 1 95.44 105 GLY A N 1
ATOM 788 C CA . GLY A 1 105 ? 3.871 8.242 14.648 1 95.44 105 GLY A CA 1
ATOM 789 C C . GLY A 1 105 ? 2.996 8.766 15.766 1 95.44 105 GLY A C 1
ATOM 790 O O . GLY A 1 105 ? 3.416 9.633 16.531 1 95.44 105 GLY A O 1
ATOM 791 N N . GLU A 1 106 ? 1.708 8.391 15.719 1 96.69 106 GLU A N 1
ATOM 792 C CA . GLU A 1 106 ? 0.668 8.641 16.719 1 96.69 106 GLU A CA 1
ATOM 793 C C . GLU A 1 106 ? 0.043 7.34 17.203 1 96.69 106 GLU A C 1
ATOM 795 O O . GLU A 1 106 ? -0.167 6.414 16.422 1 96.69 106 GLU A O 1
ATOM 800 N N . ARG A 1 107 ? -0.273 7.336 18.484 1 97.81 107 ARG A N 1
ATOM 801 C CA . ARG A 1 107 ? -0.898 6.148 19.062 1 97.81 107 ARG A CA 1
ATOM 802 C C . ARG A 1 107 ? -2.174 5.789 18.312 1 97.81 107 ARG A C 1
ATOM 804 O O . ARG A 1 107 ? -2.48 4.609 18.125 1 97.81 107 ARG A O 1
ATOM 811 N N . LEU A 1 108 ? -2.896 6.75 17.844 1 97.75 108 LEU A N 1
ATOM 812 C CA . LEU A 1 108 ? -4.148 6.648 17.109 1 97.75 108 LEU A CA 1
ATOM 813 C C . LEU A 1 108 ? -4.035 5.629 15.977 1 97.75 108 LEU A C 1
ATOM 815 O O . LEU A 1 108 ? -4.984 4.895 15.703 1 97.75 108 LEU A O 1
ATOM 819 N N . ASN A 1 109 ? -2.859 5.566 15.305 1 97.94 109 ASN A N 1
ATOM 820 C CA . ASN A 1 109 ? -2.656 4.723 14.125 1 97.94 109 ASN A CA 1
ATOM 821 C C . ASN A 1 109 ? -1.905 3.441 14.484 1 97.94 109 ASN A C 1
ATOM 823 O O . ASN A 1 109 ? -2.199 2.375 13.938 1 97.94 109 ASN A O 1
ATOM 827 N N . GLU A 1 110 ? -1.018 3.568 15.438 1 98.12 110 GLU A N 1
ATOM 828 C CA . GLU A 1 110 ? 0.013 2.547 15.602 1 98.12 110 GLU A CA 1
ATOM 829 C C . GLU A 1 110 ? -0.431 1.466 16.578 1 98.12 110 GLU A C 1
ATOM 831 O O . GLU A 1 110 ? 0.002 0.315 16.484 1 98.12 110 GLU A O 1
ATOM 836 N N . HIS A 1 111 ? -1.376 1.771 17.453 1 97.44 111 HIS A N 1
ATOM 837 C CA . HIS A 1 111 ? -1.725 0.843 18.516 1 97.44 111 HIS A CA 1
ATOM 838 C C . HIS A 1 111 ? -2.496 -0.356 17.984 1 97.44 111 HIS A C 1
ATOM 840 O O . HIS A 1 111 ? -2.615 -1.379 18.656 1 97.44 111 HIS A O 1
ATOM 846 N N . VAL A 1 112 ? -2.984 -0.285 16.812 1 97.75 112 VAL A N 1
ATOM 847 C CA . VAL A 1 112 ? -3.953 -1.247 16.297 1 97.75 112 VAL A CA 1
ATOM 848 C C . VAL A 1 112 ? -3.299 -2.621 16.156 1 97.75 112 VAL A C 1
ATOM 850 O O . VAL A 1 112 ? -3.982 -3.646 16.188 1 97.75 112 VAL A O 1
ATOM 853 N N . VAL A 1 113 ? -1.97 -2.691 16 1 96.12 113 VAL A N 1
ATOM 854 C CA . VAL A 1 113 ? -1.272 -3.963 15.836 1 96.12 113 VAL A CA 1
ATOM 855 C C . VAL A 1 113 ? -0.904 -4.531 17.203 1 96.12 113 VAL A C 1
ATOM 857 O O . VAL A 1 113 ? -0.125 -5.484 17.297 1 96.12 113 VAL A O 1
ATOM 860 N N . ALA A 1 114 ? -1.454 -3.945 18.266 1 90.94 114 ALA A N 1
ATOM 861 C CA . ALA A 1 114 ? -1.414 -4.418 19.641 1 90.94 114 ALA A CA 1
ATOM 862 C C . ALA A 1 114 ? 0.02 -4.488 20.156 1 90.94 114 ALA A C 1
ATOM 864 O O . ALA A 1 114 ? 0.392 -5.438 20.859 1 90.94 114 ALA A O 1
ATOM 865 N N . ARG A 1 115 ? 0.847 -3.635 19.703 1 85.56 115 ARG A N 1
ATOM 866 C CA . ARG A 1 115 ? 2.178 -3.408 20.266 1 85.56 115 ARG A CA 1
ATOM 867 C C . ARG A 1 115 ? 2.201 -2.158 21.141 1 85.56 115 ARG A C 1
ATOM 869 O O . ARG A 1 115 ? 1.389 -1.25 20.953 1 85.56 115 ARG A O 1
ATOM 876 N N . GLU A 1 116 ? 2.996 -2.268 22 1 85.31 116 GLU A N 1
ATOM 877 C CA . GLU A 1 116 ? 3.156 -1.081 22.844 1 85.31 116 GLU A CA 1
ATOM 878 C C . GLU A 1 116 ? 3.539 0.135 22 1 85.31 116 GLU A C 1
ATOM 880 O O . GLU A 1 116 ? 4.355 0.031 21.078 1 85.31 116 GLU A O 1
ATOM 885 N N . PHE A 1 117 ? 2.826 1.167 22.281 1 92.81 117 PHE A N 1
ATOM 886 C CA . PHE A 1 117 ? 3.244 2.451 21.734 1 92.81 117 PHE A CA 1
ATOM 887 C C . PHE A 1 117 ? 4.223 3.15 22.672 1 92.81 117 PHE A C 1
ATOM 889 O O . PHE A 1 117 ? 3.826 3.65 23.734 1 92.81 117 PHE A O 1
ATOM 896 N N . PRO A 1 118 ? 5.5 3.186 22.266 1 94.19 118 PRO A N 1
ATOM 897 C CA . PRO A 1 118 ? 6.559 3.598 23.203 1 94.19 118 PRO A CA 1
ATOM 898 C C . PRO A 1 118 ? 6.492 5.086 23.531 1 94.19 118 PRO A C 1
ATOM 900 O O . PRO A 1 118 ? 5.758 5.84 22.891 1 94.19 118 PRO A O 1
ATOM 903 N N . ASP A 1 119 ? 7.258 5.426 24.516 1 94.25 119 ASP A N 1
ATOM 904 C CA . ASP A 1 119 ? 7.352 6.848 24.844 1 94.25 119 ASP A CA 1
ATOM 905 C C . ASP A 1 119 ? 8.094 7.613 23.75 1 94.25 119 ASP A C 1
ATOM 907 O O . ASP A 1 119 ? 8.719 7.008 22.875 1 94.25 119 ASP A O 1
ATOM 911 N N . ALA A 1 120 ? 8.055 8.938 23.828 1 93.94 120 ALA A N 1
ATOM 912 C CA . ALA A 1 120 ? 8.516 9.82 22.766 1 93.94 120 ALA A CA 1
ATOM 913 C C . ALA A 1 120 ? 10 9.602 22.469 1 93.94 120 ALA A C 1
ATOM 915 O O . ALA A 1 120 ? 10.422 9.594 21.312 1 93.94 120 ALA A O 1
ATOM 916 N N . ARG A 1 121 ? 10.805 9.453 23.484 1 95.06 121 ARG A N 1
ATOM 917 C CA . ARG A 1 121 ? 12.242 9.281 23.297 1 95.06 121 ARG A CA 1
ATOM 918 C C . ARG A 1 121 ? 12.539 8.023 22.5 1 95.06 121 ARG A C 1
ATOM 920 O O . ARG A 1 121 ? 13.312 8.062 21.531 1 95.06 121 ARG A O 1
ATOM 927 N N . ILE A 1 122 ? 11.938 6.945 22.875 1 97.06 122 ILE A N 1
ATOM 928 C CA . ILE A 1 122 ? 12.141 5.664 22.203 1 97.06 122 ILE A CA 1
ATOM 929 C C . ILE A 1 122 ? 11.625 5.742 20.781 1 97.06 122 ILE A C 1
ATOM 931 O O . ILE A 1 122 ? 12.273 5.246 19.844 1 97.06 122 ILE A O 1
ATOM 935 N N . ARG A 1 123 ? 10.492 6.387 20.594 1 97.12 123 ARG A N 1
ATOM 936 C CA . ARG A 1 123 ? 9.938 6.523 19.25 1 97.12 123 ARG A CA 1
ATOM 937 C C . ARG A 1 123 ? 10.891 7.281 18.328 1 97.12 123 ARG A C 1
ATOM 939 O O . ARG A 1 123 ? 11.008 6.965 17.141 1 97.12 123 ARG A O 1
ATOM 946 N N . GLN A 1 124 ? 11.547 8.289 18.875 1 97.56 124 GLN A N 1
ATOM 947 C CA . GLN A 1 124 ? 12.516 9.039 18.078 1 97.56 124 GLN A CA 1
ATOM 948 C C . GLN A 1 124 ? 13.719 8.172 17.719 1 97.56 124 GLN A C 1
ATOM 950 O O . GLN A 1 124 ? 14.242 8.25 16.609 1 97.56 124 GLN A O 1
ATOM 955 N N . GLU A 1 125 ? 14.164 7.348 18.641 1 98.19 125 GLU A N 1
ATOM 956 C CA . GLU A 1 125 ? 15.258 6.422 18.344 1 98.19 125 GLU A CA 1
ATOM 957 C C . GLU A 1 125 ? 14.852 5.41 17.281 1 98.19 125 GLU A C 1
ATOM 959 O O . GLU A 1 125 ? 15.648 5.078 16.406 1 98.19 125 GLU A O 1
ATOM 964 N N . MET A 1 126 ? 13.625 4.953 17.406 1 98.38 126 MET A N 1
ATOM 965 C CA . MET A 1 126 ? 13.109 4.039 16.391 1 98.38 126 MET A CA 1
ATOM 966 C C . MET A 1 126 ? 13.055 4.715 15.023 1 98.38 126 MET A C 1
ATOM 968 O O . MET A 1 126 ? 13.398 4.102 14.008 1 98.38 126 MET A O 1
ATOM 972 N N . LEU A 1 127 ? 12.617 5.953 15.008 1 98.69 127 LEU A N 1
ATOM 973 C CA . LEU A 1 127 ? 12.555 6.695 13.758 1 98.69 127 LEU A CA 1
ATOM 974 C C . LEU A 1 127 ? 13.938 6.84 13.141 1 98.69 127 LEU A C 1
ATOM 976 O O . LEU A 1 127 ? 14.102 6.703 11.922 1 98.69 127 LEU A O 1
ATOM 980 N N . ARG A 1 128 ? 14.938 7.141 13.938 1 98.75 128 ARG A N 1
ATOM 981 C CA . ARG A 1 128 ? 16.312 7.215 13.453 1 98.75 128 ARG A CA 1
ATOM 982 C C . ARG A 1 128 ? 16.734 5.914 12.773 1 98.75 128 ARG A C 1
ATOM 984 O O . ARG A 1 128 ? 17.219 5.93 11.648 1 98.75 128 ARG A O 1
ATOM 991 N N . GLU A 1 129 ? 16.5 4.793 13.477 1 98.88 129 GLU A N 1
ATOM 992 C CA . GLU A 1 129 ? 16.859 3.498 12.898 1 98.88 129 GLU A CA 1
ATOM 993 C C . GLU A 1 129 ? 16.094 3.238 11.609 1 98.88 129 GLU A C 1
ATOM 995 O O . GLU A 1 129 ? 16.641 2.697 10.648 1 98.88 129 GLU A O 1
ATOM 1000 N N . ALA A 1 130 ? 14.844 3.615 11.602 1 98.88 130 ALA A N 1
ATOM 1001 C CA . ALA A 1 130 ? 14.031 3.422 10.406 1 98.88 130 ALA A CA 1
ATOM 1002 C C . ALA A 1 130 ? 14.609 4.191 9.219 1 98.88 130 ALA A C 1
ATOM 1004 O O . ALA A 1 130 ? 14.68 3.672 8.102 1 98.88 130 ALA A O 1
ATOM 1005 N N . LEU A 1 131 ? 15.016 5.426 9.461 1 98.94 131 LEU A N 1
ATOM 1006 C CA . LEU A 1 131 ? 15.594 6.25 8.406 1 98.94 131 LEU A CA 1
ATOM 1007 C C . LEU A 1 131 ? 16.938 5.676 7.941 1 98.94 131 LEU A C 1
ATOM 1009 O O . LEU A 1 131 ? 17.234 5.688 6.746 1 98.94 131 LEU A O 1
ATOM 1013 N N . GLU A 1 132 ? 17.688 5.184 8.867 1 98.94 132 GLU A N 1
ATOM 1014 C CA . GLU A 1 132 ? 18.938 4.52 8.492 1 98.94 132 GLU A CA 1
ATOM 1015 C C . GLU A 1 132 ? 18.672 3.314 7.594 1 98.94 132 GLU A C 1
ATOM 1017 O O . GLU A 1 132 ? 19.375 3.113 6.598 1 98.94 132 GLU A O 1
ATOM 1022 N N . ILE A 1 133 ? 17.688 2.541 7.93 1 98.94 133 ILE A N 1
ATOM 1023 C CA . ILE A 1 133 ? 17.328 1.359 7.148 1 98.94 133 ILE A CA 1
ATOM 1024 C C . ILE A 1 133 ? 16.875 1.779 5.758 1 98.94 133 ILE A C 1
ATOM 1026 O O . ILE A 1 133 ? 17.297 1.206 4.754 1 98.94 133 ILE A O 1
ATOM 1030 N N . ILE A 1 134 ? 15.992 2.783 5.664 1 98.94 134 ILE A N 1
ATOM 1031 C CA . ILE A 1 134 ? 15.477 3.238 4.379 1 98.94 134 ILE A CA 1
ATOM 1032 C C . ILE A 1 134 ? 16.625 3.74 3.51 1 98.94 134 ILE A C 1
ATOM 1034 O O . ILE A 1 134 ? 16.75 3.369 2.34 1 98.94 134 ILE A O 1
ATOM 1038 N N . ARG A 1 135 ? 17.5 4.555 4.066 1 98.81 135 ARG A N 1
ATOM 1039 C CA . ARG A 1 135 ? 18.641 5.07 3.326 1 98.81 135 ARG A CA 1
ATOM 1040 C C . ARG A 1 135 ? 19.562 3.939 2.889 1 98.81 135 ARG A C 1
ATOM 1042 O O . ARG A 1 135 ? 20.078 3.947 1.766 1 98.81 135 ARG A O 1
ATOM 1049 N N . LEU A 1 136 ? 19.75 3.012 3.795 1 98.75 136 LEU A N 1
ATOM 1050 C CA . LEU A 1 136 ? 20.594 1.854 3.494 1 98.75 136 LEU A CA 1
ATOM 1051 C C . LEU A 1 136 ? 20.031 1.071 2.311 1 98.75 136 LEU A C 1
ATOM 1053 O O . LEU A 1 136 ? 20.766 0.738 1.377 1 98.75 136 LEU A O 1
ATOM 1057 N N . LEU A 1 137 ? 18.781 0.803 2.314 1 98.88 137 LEU A N 1
ATOM 1058 C CA . LEU A 1 137 ? 18.125 0.064 1.243 1 98.88 137 LEU A CA 1
ATOM 1059 C C . LEU A 1 137 ? 18.172 0.841 -0.068 1 98.88 137 LEU A C 1
ATOM 1061 O O . LEU A 1 137 ? 18.312 0.248 -1.141 1 98.88 137 LEU A O 1
ATOM 1065 N N . TRP A 1 138 ? 18.078 2.166 0.006 1 98.81 138 TRP A N 1
ATOM 1066 C CA . TRP A 1 138 ? 18.047 3.004 -1.188 1 98.81 138 TRP A CA 1
ATOM 1067 C C . TRP A 1 138 ? 19.438 3.174 -1.783 1 98.81 138 TRP A C 1
ATOM 1069 O O . TRP A 1 138 ? 19.578 3.713 -2.883 1 98.81 138 TRP A O 1
ATOM 1079 N N . ARG A 1 139 ? 20.453 2.699 -1.14 1 98 139 ARG A N 1
ATOM 1080 C CA . ARG A 1 139 ? 21.797 2.654 -1.707 1 98 139 ARG A CA 1
ATOM 1081 C C . ARG A 1 139 ? 21.938 1.503 -2.697 1 98 139 ARG A C 1
ATOM 1083 O O . ARG A 1 139 ? 22.891 1.467 -3.488 1 98 139 ARG A O 1
ATOM 1090 N N . GLY A 1 140 ? 21.062 0.574 -2.635 1 97.69 140 GLY A N 1
ATOM 1091 C CA . GLY A 1 140 ? 21.125 -0.591 -3.502 1 97.69 140 GLY A CA 1
ATOM 1092 C C . GLY A 1 140 ? 21.859 -1.761 -2.881 1 97.69 140 GLY A C 1
ATOM 1093 O O . GLY A 1 140 ? 22.375 -1.656 -1.765 1 97.69 140 GLY A O 1
ATOM 1094 N N . GLY A 1 141 ? 21.766 -2.924 -3.545 1 97.62 141 GLY A N 1
ATOM 1095 C CA . GLY A 1 141 ? 22.406 -4.121 -3.027 1 97.62 141 GLY A CA 1
ATOM 1096 C C . GLY A 1 141 ? 21.656 -4.742 -1.864 1 97.62 141 GLY A C 1
ATOM 1097 O O . GLY A 1 141 ? 20.656 -4.195 -1.398 1 97.62 141 GLY A O 1
ATOM 1098 N N . TYR A 1 142 ? 22.094 -5.918 -1.451 1 98.12 142 TYR A N 1
ATOM 1099 C CA . TYR A 1 142 ? 21.531 -6.578 -0.284 1 98.12 142 TYR A CA 1
ATOM 1100 C C . TYR A 1 142 ? 22.031 -5.949 1.006 1 98.12 142 TYR A C 1
ATOM 1102 O O . TYR A 1 142 ? 23.234 -5.746 1.171 1 98.12 142 TYR A O 1
ATOM 1110 N N . GLN A 1 143 ? 21.141 -5.625 1.835 1 98.62 143 GLN A N 1
ATOM 1111 C CA . GLN A 1 143 ? 21.453 -4.898 3.057 1 98.62 143 GLN A CA 1
ATOM 1112 C C . GLN A 1 143 ? 20.922 -5.629 4.289 1 98.62 143 GLN A C 1
ATOM 1114 O O . GLN A 1 143 ? 19.875 -6.258 4.234 1 98.62 143 GLN A O 1
ATOM 1119 N N . SER A 1 144 ? 21.641 -5.535 5.391 1 98.62 144 SER A N 1
ATOM 1120 C CA . SER A 1 144 ? 21.219 -5.977 6.715 1 98.62 144 SER A CA 1
ATOM 1121 C C . SER A 1 144 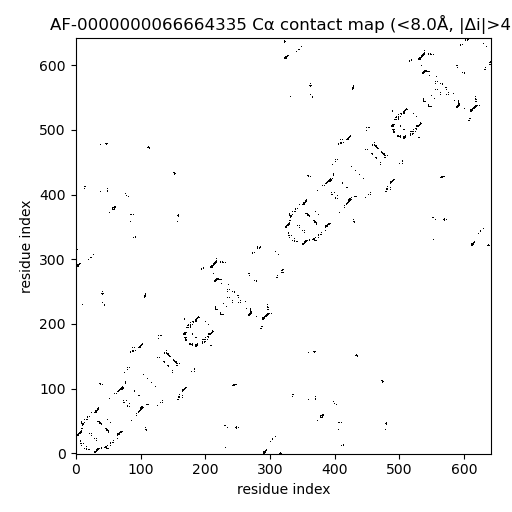? 21.422 -4.883 7.754 1 98.62 144 SER A C 1
ATOM 1123 O O . SER A 1 144 ? 22.25 -3.979 7.559 1 98.62 144 SER A O 1
ATOM 1125 N N . TYR A 1 145 ? 20.688 -4.891 8.719 1 98.69 145 TYR A N 1
ATOM 1126 C CA . TYR A 1 145 ? 20.719 -3.9 9.789 1 98.69 145 TYR A CA 1
ATOM 1127 C C . TYR A 1 145 ? 20.359 -4.531 11.125 1 98.69 145 TYR A C 1
ATOM 1129 O O . TYR A 1 145 ? 19.328 -5.207 11.234 1 98.69 145 TYR A O 1
ATOM 1137 N N . ASP A 1 146 ? 21.188 -4.383 12.102 1 98.31 146 ASP A N 1
ATOM 1138 C CA . ASP A 1 146 ? 20.938 -4.867 13.453 1 98.31 146 ASP A CA 1
ATOM 1139 C C . ASP A 1 146 ? 20.922 -3.715 14.453 1 98.31 146 ASP A C 1
ATOM 1141 O O . ASP A 1 146 ? 21.922 -3.441 15.117 1 98.31 146 ASP A O 1
ATOM 1145 N N . GLY A 1 147 ? 19.688 -3.117 14.57 1 98.38 147 GLY A N 1
ATOM 1146 C CA . GLY A 1 147 ? 19.531 -2.018 15.508 1 98.38 147 GLY A CA 1
ATOM 1147 C C . GLY A 1 147 ? 19.016 -2.459 16.875 1 98.38 147 GLY A C 1
ATOM 1148 O O . GLY A 1 147 ? 18.844 -3.652 17.109 1 98.38 147 GLY A O 1
ATOM 1149 N N . ARG A 1 148 ? 18.875 -1.466 17.797 1 98 148 ARG A N 1
ATOM 1150 C CA . ARG A 1 148 ? 18.328 -1.731 19.125 1 98 148 ARG A CA 1
ATOM 1151 C C . ARG A 1 148 ? 16.844 -2.109 19.047 1 98 148 ARG A C 1
ATOM 1153 O O . ARG A 1 148 ? 16.375 -2.957 19.797 1 98 148 ARG A O 1
ATOM 1160 N N . TYR A 1 149 ? 16.125 -1.496 18.094 1 97.69 149 TYR A N 1
ATOM 1161 C CA . TYR A 1 149 ? 14.672 -1.65 18.047 1 97.69 149 TYR A CA 1
ATOM 1162 C C . TYR A 1 149 ? 14.234 -2.326 16.75 1 97.69 149 TYR A C 1
ATOM 1164 O O . TYR A 1 149 ? 13.211 -3.023 16.734 1 97.69 149 TYR A O 1
ATOM 1172 N N . LEU A 1 150 ? 14.961 -2.061 15.664 1 98.12 150 LEU A N 1
ATOM 1173 C CA . LEU A 1 150 ? 14.586 -2.549 14.344 1 98.12 150 LEU A CA 1
ATOM 1174 C C . LEU A 1 150 ? 15.719 -3.365 13.727 1 98.12 150 LEU A C 1
ATOM 1176 O O . LEU A 1 150 ? 16.891 -3.111 13.992 1 98.12 150 LEU A O 1
ATOM 1180 N N . SER A 1 151 ? 15.281 -4.363 12.906 1 98.31 151 SER A N 1
ATOM 1181 C CA . SER A 1 151 ? 16.25 -5.199 12.211 1 98.31 151 SER A CA 1
ATOM 1182 C C . SER A 1 151 ? 15.859 -5.422 10.758 1 98.31 151 SER A C 1
ATOM 1184 O O . SER A 1 151 ? 14.688 -5.297 10.398 1 98.31 151 SER A O 1
ATOM 1186 N N . LEU A 1 152 ? 16.75 -5.645 9.953 1 98.56 152 LEU A N 1
ATOM 1187 C CA . LEU A 1 152 ? 16.656 -5.914 8.523 1 98.56 152 LEU A CA 1
ATOM 1188 C C . LEU A 1 152 ? 17.578 -7.07 8.133 1 98.56 152 LEU A C 1
ATOM 1190 O O . LEU A 1 152 ? 18.734 -7.117 8.555 1 98.56 152 LEU A O 1
ATOM 1194 N N . SER A 1 153 ? 17.016 -8.008 7.328 1 98.25 153 SER A N 1
ATOM 1195 C CA . SER A 1 153 ? 17.812 -9.188 6.996 1 98.25 153 SER A CA 1
ATOM 1196 C C . SER A 1 153 ? 17.938 -9.367 5.484 1 98.25 153 SER A C 1
ATOM 1198 O O . SER A 1 153 ? 16.969 -9.758 4.82 1 98.25 153 SER A O 1
ATOM 1200 N N . ASP A 1 154 ? 19.047 -9.141 4.949 1 98 154 ASP A N 1
ATOM 1201 C CA . ASP A 1 154 ? 19.438 -9.445 3.576 1 98 154 ASP A CA 1
ATOM 1202 C C . ASP A 1 154 ? 18.375 -8.977 2.586 1 98 154 ASP A C 1
ATOM 1204 O O . ASP A 1 154 ? 17.875 -9.766 1.775 1 98 154 ASP A O 1
ATOM 1208 N N . ALA A 1 155 ? 18.016 -7.742 2.75 1 98.69 155 ALA A N 1
ATOM 1209 C CA . ALA A 1 155 ? 16.922 -7.176 1.967 1 98.69 155 ALA A CA 1
ATOM 1210 C C . ALA A 1 155 ? 17.453 -6.266 0.863 1 98.69 155 ALA A C 1
ATOM 1212 O O . ALA A 1 155 ? 18.469 -5.594 1.037 1 98.69 155 ALA A O 1
ATOM 1213 N N . ARG A 1 156 ? 16.797 -6.285 -0.247 1 98.69 156 ARG A N 1
ATOM 1214 C CA . ARG A 1 156 ? 17.125 -5.41 -1.369 1 98.69 156 ARG A CA 1
ATOM 1215 C C . ARG A 1 156 ? 15.859 -4.832 -1.992 1 98.69 156 ARG A C 1
ATOM 1217 O O . ARG A 1 156 ? 14.875 -5.551 -2.205 1 98.69 156 ARG A O 1
ATOM 1224 N N . VAL A 1 157 ? 15.82 -3.533 -2.182 1 98.81 157 VAL A N 1
ATOM 1225 C CA . VAL A 1 157 ? 14.797 -2.912 -3.012 1 98.81 157 VAL A CA 1
ATOM 1226 C C . VAL A 1 157 ? 15.219 -2.959 -4.477 1 98.81 157 VAL A C 1
ATOM 1228 O O . VAL A 1 157 ? 16.219 -2.344 -4.863 1 98.81 157 VAL A O 1
ATOM 1231 N N . PHE A 1 158 ? 14.484 -3.617 -5.34 1 98.75 158 PHE A N 1
ATOM 1232 C CA . PHE A 1 158 ? 14.922 -3.902 -6.699 1 98.75 158 PHE A CA 1
ATOM 1233 C C . PHE A 1 158 ? 14.539 -2.762 -7.641 1 98.75 158 PHE A C 1
ATOM 1235 O O . PHE A 1 158 ? 15.273 -2.457 -8.586 1 98.75 158 PHE A O 1
ATOM 1242 N N . ASP A 1 159 ? 13.414 -2.148 -7.43 1 98.69 159 ASP A N 1
ATOM 1243 C CA . ASP A 1 159 ? 12.984 -1.026 -8.258 1 98.69 159 ASP A CA 1
ATOM 1244 C C . ASP A 1 159 ? 13.352 0.307 -7.609 1 98.69 159 ASP A C 1
ATOM 1246 O O . ASP A 1 159 ? 12.555 0.881 -6.867 1 98.69 159 ASP A O 1
ATOM 1250 N N . LEU A 1 160 ? 14.531 0.748 -7.879 1 98.5 160 LEU A N 1
ATOM 1251 C CA . LEU A 1 160 ? 14.992 2.037 -7.371 1 98.5 160 LEU A CA 1
ATOM 1252 C C . LEU A 1 160 ? 14.953 3.096 -8.469 1 98.5 160 LEU A C 1
ATOM 1254 O O . LEU A 1 160 ? 15.453 2.869 -9.57 1 98.5 160 LEU A O 1
ATOM 1258 N N . PRO A 1 161 ? 14.336 4.211 -8.148 1 98.25 161 PRO A N 1
ATOM 1259 C CA . PRO A 1 161 ? 14.391 5.301 -9.125 1 98.25 161 PRO A CA 1
ATOM 1260 C C . PRO A 1 161 ? 15.781 5.918 -9.242 1 98.25 161 PRO A C 1
ATOM 1262 O O . PRO A 1 161 ? 16.594 5.812 -8.312 1 98.25 161 PRO A O 1
ATOM 1265 N N . GLU A 1 162 ? 16.031 6.52 -10.336 1 97.12 162 GLU A N 1
ATOM 1266 C CA . GLU A 1 162 ? 17.297 7.215 -10.531 1 97.12 162 GLU A CA 1
ATOM 1267 C C . GLU A 1 162 ? 17.469 8.328 -9.5 1 97.12 162 GLU A C 1
ATOM 1269 O O . GLU A 1 162 ? 18.547 8.469 -8.898 1 97.12 162 GLU A O 1
ATOM 1274 N N . GLN A 1 163 ? 16.438 9.109 -9.398 1 97.69 163 GLN A N 1
ATOM 1275 C CA . GLN A 1 163 ? 16.406 10.133 -8.352 1 97.69 163 GLN A CA 1
ATOM 1276 C C . GLN A 1 163 ? 15.562 9.672 -7.168 1 97.69 163 GLN A C 1
ATOM 1278 O O . GLN A 1 163 ? 14.359 9.445 -7.309 1 97.69 163 GLN A O 1
ATOM 1283 N N . LEU A 1 164 ? 16.188 9.531 -6.059 1 98.38 164 LEU A N 1
ATOM 1284 C CA . LEU A 1 164 ? 15.5 9.062 -4.863 1 98.38 164 LEU A CA 1
ATOM 1285 C C . LEU A 1 164 ? 14.523 10.117 -4.348 1 98.38 164 LEU A C 1
ATOM 1287 O O . LEU A 1 164 ? 14.758 11.312 -4.504 1 98.38 164 LEU A O 1
ATOM 1291 N N . PRO A 1 165 ? 13.43 9.672 -3.707 1 98.62 165 PRO A N 1
ATOM 1292 C CA . PRO A 1 165 ? 12.484 10.633 -3.139 1 98.62 165 PRO A CA 1
ATOM 1293 C C . PRO A 1 165 ? 13.102 11.492 -2.037 1 98.62 165 PRO A C 1
ATOM 1295 O O . PRO A 1 165 ? 13.984 11.031 -1.311 1 98.62 165 PRO A O 1
ATOM 1298 N N . VAL A 1 166 ? 12.633 12.727 -1.958 1 98.69 166 VAL A N 1
ATOM 1299 C CA . VAL A 1 166 ? 12.914 13.562 -0.795 1 98.69 166 VAL A CA 1
ATOM 1300 C C . VAL A 1 166 ? 12.281 12.945 0.45 1 98.69 166 VAL A C 1
ATOM 1302 O O . VAL A 1 166 ? 11.133 12.5 0.413 1 98.69 166 VAL A O 1
ATOM 1305 N N . ILE A 1 167 ? 13.078 12.875 1.483 1 98.94 167 ILE A N 1
ATOM 1306 C CA . ILE A 1 167 ? 12.539 12.484 2.779 1 98.94 167 ILE A CA 1
ATOM 1307 C C . ILE A 1 167 ? 12.367 13.719 3.66 1 98.94 167 ILE A C 1
ATOM 1309 O O . ILE A 1 167 ? 13.352 14.352 4.055 1 98.94 167 ILE A O 1
ATOM 1313 N N . ALA A 1 168 ? 11.133 14.094 3.896 1 98.88 168 ALA A N 1
ATOM 1314 C CA . ALA A 1 168 ? 10.828 15.156 4.848 1 98.88 168 ALA A CA 1
ATOM 1315 C C . ALA A 1 168 ? 10.438 14.578 6.207 1 98.88 168 ALA A C 1
ATOM 1317 O O . ALA A 1 168 ? 9.484 13.805 6.312 1 98.88 168 ALA A O 1
ATOM 1318 N N . VAL A 1 169 ? 11.164 14.961 7.238 1 98.88 169 VAL A N 1
ATOM 1319 C CA . VAL A 1 169 ? 10.984 14.367 8.562 1 98.88 169 VAL A CA 1
ATOM 1320 C C . VAL A 1 169 ? 10.18 15.312 9.445 1 98.88 169 VAL A C 1
ATOM 1322 O O . VAL A 1 169 ? 10.523 16.5 9.57 1 98.88 169 VAL A O 1
ATOM 1325 N N . ALA A 1 170 ? 9.125 14.773 9.984 1 98.25 170 ALA A N 1
ATOM 1326 C CA . ALA A 1 170 ? 8.312 15.562 10.914 1 98.25 170 ALA A CA 1
ATOM 1327 C C . ALA A 1 170 ? 9.094 15.898 12.18 1 98.25 170 ALA A C 1
ATOM 1329 O O . ALA A 1 170 ? 9.789 15.039 12.727 1 98.25 170 ALA A O 1
ATOM 1330 N N . ALA A 1 171 ? 8.984 17.156 12.594 1 96.19 171 ALA A N 1
ATOM 1331 C CA . ALA A 1 171 ? 9.695 17.609 13.781 1 96.19 171 ALA A CA 1
ATOM 1332 C C . ALA A 1 171 ? 8.852 18.578 14.594 1 96.19 171 ALA A C 1
ATOM 1334 O O . ALA A 1 171 ? 8.078 19.359 14.031 1 96.19 171 ALA A O 1
ATOM 1335 N N . SER A 1 172 ? 9.039 18.5 15.93 1 91.56 172 SER A N 1
ATOM 1336 C CA . SER A 1 172 ? 8.359 19.438 16.828 1 91.56 172 SER A CA 1
ATOM 1337 C C . SER A 1 172 ? 9.328 20.031 17.844 1 91.56 172 SER A C 1
ATOM 1339 O O . SER A 1 172 ? 8.977 20.969 18.562 1 91.56 172 SER A O 1
ATOM 1341 N N . GLY A 1 173 ? 10.531 19.484 17.906 1 90.81 173 GLY A N 1
ATOM 1342 C CA . GLY A 1 173 ? 11.547 19.938 18.844 1 90.81 173 GLY A CA 1
ATOM 1343 C C . GLY A 1 173 ? 12.961 19.625 18.406 1 90.81 173 GLY A C 1
ATOM 1344 O O . GLY A 1 173 ? 13.172 19.156 17.281 1 90.81 173 GLY A O 1
ATOM 1345 N N . PRO A 1 174 ? 13.852 19.891 19.297 1 93.88 174 PRO A N 1
ATOM 1346 C CA . PRO A 1 174 ? 15.266 19.781 18.922 1 93.88 174 PRO A CA 1
ATOM 1347 C C . PRO A 1 174 ? 15.648 18.359 18.5 1 93.88 174 PRO A C 1
ATOM 1349 O O . PRO A 1 174 ? 16.281 18.188 17.453 1 93.88 174 PRO A O 1
ATOM 1352 N N . PRO A 1 175 ? 15.273 17.344 19.25 1 94.31 175 PRO A N 1
ATOM 1353 C CA . PRO A 1 175 ? 15.703 16 18.844 1 94.31 175 PRO A CA 1
ATOM 1354 C C . PRO A 1 175 ? 15.203 15.617 17.453 1 94.31 175 PRO A C 1
ATOM 1356 O O . PRO A 1 175 ? 15.977 15.117 16.625 1 94.31 175 PRO A O 1
ATOM 1359 N N . SER A 1 176 ? 13.961 15.805 17.203 1 95.38 176 SER A N 1
ATOM 1360 C CA . SER A 1 176 ? 13.398 15.445 15.906 1 95.38 176 SER A CA 1
ATOM 1361 C C . SER A 1 176 ? 13.953 16.328 14.789 1 95.38 176 SER A C 1
ATOM 1363 O O . SER A 1 176 ? 14.141 15.875 13.664 1 95.38 176 SER A O 1
ATOM 1365 N N . ALA A 1 177 ? 14.211 17.578 15.086 1 97.62 177 ALA A N 1
ATOM 1366 C CA . ALA A 1 177 ? 14.82 18.469 14.102 1 97.62 177 ALA A CA 1
ATOM 1367 C C . ALA A 1 177 ? 16.219 17.984 13.734 1 97.62 177 ALA A C 1
ATOM 1369 O O . ALA A 1 177 ? 16.641 18.078 12.578 1 97.62 177 ALA A O 1
ATOM 1370 N N . ARG A 1 178 ? 16.938 17.5 14.727 1 97.94 178 ARG A N 1
ATOM 1371 C CA . ARG A 1 178 ? 18.266 16.969 14.477 1 97.94 178 ARG A CA 1
ATOM 1372 C C . ARG A 1 178 ? 18.203 15.734 13.578 1 97.94 178 ARG A C 1
ATOM 1374 O O . ARG A 1 178 ? 19.016 15.578 12.664 1 97.94 178 ARG A O 1
ATOM 1381 N N . ILE A 1 179 ? 17.266 14.852 13.828 1 98.56 179 ILE A N 1
ATOM 1382 C CA . ILE A 1 179 ? 17.062 13.672 12.992 1 98.56 179 ILE A CA 1
ATOM 1383 C C . ILE A 1 179 ? 16.781 14.102 11.555 1 98.56 179 ILE A C 1
ATOM 1385 O O . ILE A 1 179 ? 17.328 13.547 10.609 1 98.56 179 ILE A O 1
ATOM 1389 N N . ALA A 1 180 ? 15.922 15.094 11.398 1 98.75 180 ALA A N 1
ATOM 1390 C CA . ALA A 1 180 ? 15.578 15.609 10.078 1 98.75 180 ALA A CA 1
ATOM 1391 C C . ALA A 1 180 ? 16.828 16.094 9.336 1 98.75 180 ALA A C 1
ATOM 1393 O O . ALA A 1 180 ? 17 15.797 8.148 1 98.75 180 ALA A O 1
ATOM 1394 N N . ALA A 1 181 ? 17.656 16.781 10.055 1 98.69 181 ALA A N 1
ATOM 1395 C CA . ALA A 1 181 ? 18.859 17.344 9.453 1 98.69 181 ALA A CA 1
ATOM 1396 C C . ALA A 1 181 ? 19.875 16.25 9.102 1 98.69 181 ALA A C 1
ATOM 1398 O O . ALA A 1 181 ? 20.484 16.297 8.031 1 98.69 181 ALA A O 1
ATOM 1399 N N . GLU A 1 182 ? 20.016 15.281 9.922 1 98.5 182 GLU A N 1
ATOM 1400 C CA . GLU A 1 182 ? 21.062 14.281 9.789 1 98.5 182 GLU A CA 1
ATOM 1401 C C . GLU A 1 182 ? 20.672 13.195 8.797 1 98.5 182 GLU A C 1
ATOM 1403 O O . GLU A 1 182 ? 21.516 12.68 8.055 1 98.5 182 GLU A O 1
ATOM 1408 N N . LEU A 1 183 ? 19.359 12.867 8.789 1 98.69 183 LEU A N 1
ATOM 1409 C CA . LEU A 1 183 ? 18.984 11.648 8.078 1 98.69 183 LEU A CA 1
ATOM 1410 C C . LEU A 1 183 ? 17.906 11.938 7.039 1 98.69 183 LEU A C 1
ATOM 1412 O O . LEU A 1 183 ? 17.594 11.078 6.207 1 98.69 183 LEU A O 1
ATOM 1416 N N . GLY A 1 184 ? 17.266 13.125 7.086 1 98.62 184 GLY A N 1
ATOM 1417 C CA . GLY A 1 184 ? 16.266 13.516 6.105 1 98.62 184 GLY A CA 1
ATOM 1418 C C . GLY A 1 184 ? 16.797 14.445 5.035 1 98.62 184 GLY A C 1
ATOM 1419 O O . GLY A 1 184 ? 18.016 14.633 4.934 1 98.62 184 GLY A O 1
ATOM 1420 N N . ASP A 1 185 ? 15.945 14.867 4.164 1 98.69 185 ASP A N 1
ATOM 1421 C CA . ASP A 1 185 ? 16.25 15.844 3.121 1 98.69 185 ASP A CA 1
ATOM 1422 C C . ASP A 1 185 ? 15.469 17.141 3.334 1 98.69 185 ASP A C 1
ATOM 1424 O O . ASP A 1 185 ? 15.719 18.141 2.656 1 98.69 185 ASP A O 1
ATOM 1428 N N . GLY A 1 186 ? 14.539 17.109 4.215 1 98.69 186 GLY A N 1
ATOM 1429 C CA . GLY A 1 186 ? 13.664 18.234 4.539 1 98.69 186 GLY A CA 1
ATOM 1430 C C . GLY A 1 186 ? 12.969 18.078 5.879 1 98.69 186 GLY A C 1
ATOM 1431 O O . GLY A 1 186 ? 13.211 17.109 6.602 1 98.69 186 GLY A O 1
ATOM 1432 N N . LEU A 1 187 ? 12.164 19.062 6.168 1 98.44 187 LEU A N 1
ATOM 1433 C CA . LEU A 1 187 ? 11.477 19.109 7.453 1 98.44 187 LEU A CA 1
ATOM 1434 C C . LEU A 1 187 ? 9.977 19.297 7.266 1 98.44 187 LEU A C 1
ATOM 1436 O O . LEU A 1 187 ? 9.547 20.016 6.352 1 98.44 187 LEU A O 1
ATOM 1440 N N . PHE A 1 188 ? 9.234 18.594 8.094 1 98.06 188 PHE A N 1
ATOM 1441 C CA . PHE A 1 188 ? 7.789 18.766 8.164 1 98.06 188 PHE A CA 1
ATOM 1442 C C . PHE A 1 188 ? 7.363 19.203 9.562 1 98.06 188 PHE A C 1
ATOM 1444 O O . PHE A 1 188 ? 7.859 18.688 10.562 1 98.06 188 PHE A O 1
ATOM 1451 N N . ALA A 1 189 ? 6.484 20.234 9.633 1 96 189 ALA A N 1
ATOM 1452 C CA . ALA A 1 189 ? 5.949 20.656 10.922 1 96 189 ALA A CA 1
ATOM 1453 C C . ALA A 1 189 ? 4.492 21.094 10.789 1 96 189 ALA A C 1
ATOM 1455 O O . ALA A 1 189 ? 3.973 21.234 9.68 1 96 189 ALA A O 1
ATOM 1456 N N . THR A 1 190 ? 3.84 21.312 11.977 1 93.5 190 THR A N 1
ATOM 1457 C CA . THR A 1 190 ? 2.439 21.719 11.969 1 93.5 190 THR A CA 1
ATOM 1458 C C . THR A 1 190 ? 2.248 23.016 12.758 1 93.5 190 THR A C 1
ATOM 1460 O O . THR A 1 190 ? 1.12 23.469 12.938 1 93.5 190 THR A O 1
ATOM 1463 N N . GLU A 1 191 ? 3.342 23.562 13.242 1 94 191 GLU A N 1
ATOM 1464 C CA . GLU A 1 191 ? 3.295 24.828 13.969 1 94 191 GLU A CA 1
ATOM 1465 C C . GLU A 1 191 ? 4.309 25.812 13.406 1 94 191 GLU A C 1
ATOM 1467 O O . GLU A 1 191 ? 5.406 25.438 13 1 94 191 GLU A O 1
ATOM 1472 N N . PRO A 1 192 ? 3.906 27.047 13.422 1 95.62 192 PRO A N 1
ATOM 1473 C CA . PRO A 1 192 ? 4.816 28.062 12.898 1 95.62 192 PRO A CA 1
ATOM 1474 C C . PRO A 1 192 ? 5.852 28.516 13.93 1 95.62 192 PRO A C 1
ATOM 1476 O O . PRO A 1 192 ? 5.988 29.719 14.18 1 95.62 192 PRO A O 1
ATOM 1479 N N . LYS A 1 193 ? 6.617 27.609 14.438 1 95.38 193 LYS A N 1
ATOM 1480 C CA . LYS A 1 193 ? 7.637 27.906 15.438 1 95.38 193 LYS A CA 1
ATOM 1481 C C . LYS A 1 193 ? 9.008 28.078 14.789 1 95.38 193 LYS A C 1
ATOM 1483 O O . LYS A 1 193 ? 9.602 27.109 14.312 1 95.38 193 LYS A O 1
ATOM 1488 N N . PRO A 1 194 ? 9.469 29.312 14.836 1 96.44 194 PRO A N 1
ATOM 1489 C CA . PRO A 1 194 ? 10.789 29.547 14.242 1 96.44 194 PRO A CA 1
ATOM 1490 C C . PRO A 1 194 ? 11.875 28.688 14.891 1 96.44 194 PRO A C 1
ATOM 1492 O O . PRO A 1 194 ? 12.867 28.359 14.242 1 96.44 194 PRO A O 1
ATOM 1495 N N . GLU A 1 195 ? 11.68 28.312 16.125 1 97.19 195 GLU A N 1
ATOM 1496 C CA . GLU A 1 195 ? 12.664 27.5 16.859 1 97.19 195 GLU A CA 1
ATOM 1497 C C . GLU A 1 195 ? 12.891 26.156 16.172 1 97.19 195 GLU A C 1
ATOM 1499 O O . GLU A 1 195 ? 14.008 25.641 16.188 1 97.19 195 GLU A O 1
ATOM 1504 N N . ILE A 1 196 ? 11.867 25.562 15.617 1 96.5 196 ILE A N 1
ATOM 1505 C CA . ILE A 1 196 ? 11.984 24.281 14.93 1 96.5 196 ILE A CA 1
ATOM 1506 C C . ILE A 1 196 ? 12.922 24.422 13.734 1 96.5 196 ILE A C 1
ATOM 1508 O O . ILE A 1 196 ? 13.82 23.594 13.531 1 96.5 196 ILE A O 1
ATOM 1512 N N . ILE A 1 197 ? 12.789 25.484 13.008 1 97.44 197 ILE A N 1
ATOM 1513 C CA . ILE A 1 197 ? 13.617 25.766 11.836 1 97.44 197 ILE A CA 1
ATOM 1514 C C . ILE A 1 197 ? 15.055 26.047 12.273 1 97.44 197 ILE A C 1
ATOM 1516 O O . ILE A 1 197 ? 16.016 25.594 11.641 1 97.44 197 ILE A O 1
ATOM 1520 N N . GLY A 1 198 ? 15.133 26.844 13.305 1 97.88 198 GLY A N 1
ATOM 1521 C CA . GLY A 1 198 ? 16.453 27.125 13.844 1 97.88 198 GLY A CA 1
ATOM 1522 C C . GLY A 1 198 ? 17.219 25.859 14.219 1 97.88 198 GLY A C 1
ATOM 1523 O O . GLY A 1 198 ? 18.391 25.703 13.836 1 97.88 198 GLY A O 1
ATOM 1524 N N . HIS A 1 199 ? 16.578 24.984 14.977 1 97.75 199 HIS A N 1
ATOM 1525 C CA . HIS A 1 199 ? 17.203 23.719 15.359 1 97.75 199 HIS A CA 1
ATOM 1526 C C . HIS A 1 199 ? 17.609 22.906 14.133 1 97.75 199 HIS A C 1
ATOM 1528 O O . HIS A 1 199 ? 18.688 22.297 14.117 1 97.75 199 HIS A O 1
ATOM 1534 N N . TYR A 1 200 ? 16.781 22.844 13.102 1 98.31 200 TYR A N 1
ATOM 1535 C CA . TYR A 1 200 ? 17.031 22.141 11.852 1 98.31 200 TYR A CA 1
ATOM 1536 C C . TYR A 1 200 ? 18.25 22.703 11.141 1 98.31 200 TYR A C 1
ATOM 1538 O O . TYR A 1 200 ? 19.156 21.969 10.758 1 98.31 200 TYR A O 1
ATOM 1546 N N . ARG A 1 201 ? 18.344 24.016 11.086 1 98 201 ARG A N 1
ATOM 1547 C CA . ARG A 1 201 ? 19.453 24.688 10.422 1 98 201 ARG A CA 1
ATOM 1548 C C . ARG A 1 201 ? 20.75 24.516 11.211 1 98 201 ARG A C 1
ATOM 1550 O O . ARG A 1 201 ? 21.797 24.266 10.633 1 98 201 ARG A O 1
ATOM 1557 N N . ASP A 1 202 ? 20.609 24.672 12.461 1 98 202 ASP A N 1
ATOM 1558 C CA . ASP A 1 202 ? 21.766 24.531 13.328 1 98 202 ASP A CA 1
ATOM 1559 C C . ASP A 1 202 ? 22.359 23.141 13.25 1 98 202 ASP A C 1
ATOM 1561 O O . ASP A 1 202 ? 23.562 22.938 13.477 1 98 202 ASP A O 1
ATOM 1565 N N . SER A 1 203 ? 21.5 22.219 12.961 1 98.06 203 SER A N 1
ATOM 1566 C CA . SER A 1 203 ? 21.938 20.828 12.867 1 98.06 203 SER A CA 1
ATOM 1567 C C . SER A 1 203 ? 22.391 20.484 11.453 1 98.06 203 SER A C 1
ATOM 1569 O O . SER A 1 203 ? 22.641 19.312 11.133 1 98.06 203 SER A O 1
ATOM 1571 N N . GLY A 1 204 ? 22.406 21.453 10.562 1 98.12 204 GLY A N 1
ATOM 1572 C CA . GLY A 1 204 ? 22.953 21.281 9.227 1 98.12 204 GLY A CA 1
ATOM 1573 C C . GLY A 1 204 ? 21.906 21.078 8.156 1 98.12 204 GLY A C 1
ATOM 1574 O O . GLY A 1 204 ? 22.219 20.828 7 1 98.12 204 GLY A O 1
ATOM 1575 N N . GLY A 1 205 ? 20.672 21.219 8.531 1 98.12 205 GLY A N 1
ATOM 1576 C CA . GLY A 1 205 ? 19.594 21.094 7.559 1 98.12 205 GLY A CA 1
ATOM 1577 C C . GLY A 1 205 ? 19.469 22.281 6.645 1 98.12 205 GLY A C 1
ATOM 1578 O O . GLY A 1 205 ? 19.594 23.438 7.09 1 98.12 205 GLY A O 1
ATOM 1579 N N . ASP A 1 206 ? 19.203 22.031 5.355 1 97.62 206 ASP A N 1
ATOM 1580 C CA . ASP A 1 206 ? 19.047 23.125 4.398 1 97.62 206 ASP A CA 1
ATOM 1581 C C . ASP A 1 206 ? 18 22.766 3.336 1 97.62 206 ASP A C 1
ATOM 1583 O O . ASP A 1 206 ? 17.938 23.406 2.283 1 97.62 206 ASP A O 1
ATOM 1587 N N . GLY A 1 207 ? 17.266 21.75 3.5 1 98.25 207 GLY A N 1
ATOM 1588 C CA . GLY A 1 207 ? 16.297 21.281 2.529 1 98.25 207 GLY A CA 1
ATOM 1589 C C . GLY A 1 207 ? 14.945 21.969 2.658 1 98.25 207 GLY A C 1
ATOM 1590 O O . GLY A 1 207 ? 14.812 22.953 3.381 1 98.25 207 GLY A O 1
ATOM 1591 N N . PRO A 1 208 ? 14.008 21.469 1.913 1 98.69 208 PRO A N 1
ATOM 1592 C CA . PRO A 1 208 ? 12.664 22.047 1.959 1 98.69 208 PRO A CA 1
ATOM 1593 C C . PRO A 1 208 ? 12.008 21.906 3.33 1 98.69 208 PRO A C 1
ATOM 1595 O O . PRO A 1 208 ? 12.25 20.922 4.035 1 98.69 208 PRO A O 1
ATOM 1598 N N . ARG A 1 209 ? 11.227 22.844 3.693 1 98.5 209 ARG A N 1
ATOM 1599 C CA . ARG A 1 209 ? 10.539 22.906 4.977 1 98.5 209 ARG A CA 1
ATOM 1600 C C . ARG A 1 209 ? 9.031 23.016 4.789 1 98.5 209 ARG A C 1
ATOM 1602 O O . ARG A 1 209 ? 8.523 24.062 4.379 1 98.5 209 ARG A O 1
ATOM 1609 N N . TYR A 1 210 ? 8.375 21.969 5.129 1 98.75 210 TYR A N 1
ATOM 1610 C CA . TYR A 1 210 ? 6.938 21.828 4.926 1 98.75 210 TYR A CA 1
ATOM 1611 C C . TYR A 1 210 ? 6.168 22.203 6.184 1 98.75 210 TYR A C 1
ATOM 1613 O O . TYR A 1 210 ? 6.602 21.906 7.301 1 98.75 210 TYR A O 1
ATOM 1621 N N . ALA A 1 211 ? 4.988 22.812 5.965 1 98.38 211 ALA A N 1
ATOM 1622 C CA . ALA A 1 211 ? 4.09 23.047 7.094 1 98.38 211 ALA A CA 1
ATOM 1623 C C . ALA A 1 211 ? 2.633 23.031 6.645 1 98.38 211 ALA A C 1
ATOM 1625 O O . ALA A 1 211 ? 2.299 23.516 5.566 1 98.38 211 ALA A O 1
ATOM 1626 N N . GLU A 1 212 ? 1.803 22.469 7.453 1 98 212 GLU A N 1
ATOM 1627 C CA . GLU A 1 212 ? 0.359 22.547 7.25 1 98 212 GLU A CA 1
ATOM 1628 C C . GLU A 1 212 ? -0.224 23.812 7.863 1 98 212 GLU A C 1
ATOM 1630 O O . GLU A 1 212 ? 0.022 24.109 9.039 1 98 212 GLU A O 1
ATOM 1635 N N . VAL A 1 213 ? -0.949 24.516 7.109 1 98.12 213 VAL A N 1
ATOM 1636 C CA . VAL A 1 213 ? -1.557 25.766 7.547 1 98.12 213 VAL A CA 1
ATOM 1637 C C . VAL A 1 213 ? -3.047 25.562 7.805 1 98.12 213 VAL A C 1
ATOM 1639 O O . VAL A 1 213 ? -3.799 25.203 6.895 1 98.12 213 VAL A O 1
ATOM 1642 N N . PRO A 1 214 ? -3.51 25.781 8.992 1 98 214 PRO A N 1
ATOM 1643 C CA . PRO A 1 214 ? -4.914 25.531 9.32 1 98 214 PRO A CA 1
ATOM 1644 C C . PRO A 1 214 ? -5.859 26.562 8.719 1 98 214 PRO A C 1
ATOM 1646 O O . PRO A 1 214 ? -5.762 27.75 9.031 1 98 214 PRO A O 1
ATOM 1649 N N . MET A 1 215 ? -6.766 26.047 7.906 1 98.19 215 MET A N 1
ATOM 1650 C CA . MET A 1 215 ? -7.73 26.906 7.223 1 98.19 215 MET A CA 1
ATOM 1651 C C . MET A 1 215 ? -9.109 26.25 7.188 1 98.19 215 MET A C 1
ATOM 1653 O O . MET A 1 215 ? -9.227 25.031 7.379 1 98.19 215 MET A O 1
ATOM 1657 N N . ALA A 1 216 ? -10.141 27.109 7.02 1 98.75 216 ALA A N 1
ATOM 1658 C CA . ALA A 1 216 ? -11.508 26.656 6.812 1 98.75 216 ALA A CA 1
ATOM 1659 C C . ALA A 1 216 ? -12.305 27.672 5.988 1 98.75 216 ALA A C 1
ATOM 1661 O O . ALA A 1 216 ? -12.695 28.719 6.488 1 98.75 216 ALA A O 1
ATOM 1662 N N . TRP A 1 217 ? -12.594 27.266 4.801 1 98.81 217 TRP A N 1
ATOM 1663 C CA . TRP A 1 217 ? -13.305 28.172 3.91 1 98.81 217 TRP A CA 1
ATOM 1664 C C . TRP A 1 217 ? -14.805 27.906 3.939 1 98.81 217 TRP A C 1
ATOM 1666 O O . TRP A 1 217 ? -15.234 26.75 3.914 1 98.81 217 TRP A O 1
ATOM 1676 N N . ALA A 1 218 ? -15.555 28.875 4.004 1 98.56 218 ALA A N 1
ATOM 1677 C CA . ALA A 1 218 ? -17 28.922 3.816 1 98.56 218 ALA A CA 1
ATOM 1678 C C . ALA A 1 218 ? -17.453 30.344 3.447 1 98.56 218 ALA A C 1
ATOM 1680 O O . ALA A 1 218 ? -16.641 31.266 3.418 1 98.56 218 ALA A O 1
ATOM 1681 N N . LEU A 1 219 ? -18.703 30.469 3.174 1 97.25 219 LEU A N 1
ATOM 1682 C CA . LEU A 1 219 ? -19.234 31.75 2.736 1 97.25 219 LEU A CA 1
ATOM 1683 C C . LEU A 1 219 ? -19.297 32.75 3.9 1 97.25 219 LEU A C 1
ATOM 1685 O O . LEU A 1 219 ? -19.453 33.938 3.691 1 97.25 219 LEU A O 1
ATOM 1689 N N . ASP A 1 220 ? -19.219 32.281 5.121 1 97 220 ASP A N 1
ATOM 1690 C CA . ASP A 1 220 ? -19.109 33.156 6.293 1 97 220 ASP A CA 1
ATOM 1691 C C . ASP A 1 220 ? -18.234 32.5 7.367 1 97 220 ASP A C 1
ATOM 1693 O O . ASP A 1 220 ? -18.094 31.281 7.406 1 97 220 ASP A O 1
ATOM 1697 N N . GLU A 1 221 ? -17.703 33.375 8.273 1 97.25 221 GLU A N 1
ATOM 1698 C CA . GLU A 1 221 ? -16.734 32.938 9.281 1 97.25 221 GLU A CA 1
ATOM 1699 C C . GLU A 1 221 ? -17.344 31.906 10.234 1 97.25 221 GLU A C 1
ATOM 1701 O O . GLU A 1 221 ? -16.703 30.922 10.586 1 97.25 221 GLU A O 1
ATOM 1706 N N . SER A 1 222 ? -18.547 32.125 10.602 1 97.5 222 SER A N 1
ATOM 1707 C CA . SER A 1 222 ? -19.188 31.25 11.586 1 97.5 222 SER A CA 1
ATOM 1708 C C . SER A 1 222 ? -19.422 29.859 11.023 1 97.5 222 SER A C 1
ATOM 1710 O O . SER A 1 222 ? -19.203 28.859 11.719 1 97.5 222 SER A O 1
ATOM 1712 N N . THR A 1 223 ? -19.875 29.797 9.781 1 98.25 223 THR A N 1
ATOM 1713 C CA . THR A 1 223 ? -20.062 28.5 9.133 1 98.25 223 THR A CA 1
ATOM 1714 C C . THR A 1 223 ? -18.734 27.734 9.062 1 98.25 223 THR A C 1
ATOM 1716 O O . THR A 1 223 ? -18.703 26.531 9.336 1 98.25 223 THR A O 1
ATOM 1719 N N . ALA A 1 224 ? -17.688 28.391 8.742 1 98.56 224 ALA A N 1
ATOM 1720 C CA . ALA A 1 224 ? -16.359 27.781 8.688 1 98.56 224 ALA A CA 1
ATOM 1721 C C . ALA A 1 224 ? -15.938 27.266 10.062 1 98.56 224 ALA A C 1
ATOM 1723 O O . ALA A 1 224 ? -15.508 26.109 10.195 1 98.56 224 ALA A O 1
ATOM 1724 N N . ALA A 1 225 ? -16.094 28.125 11.055 1 98.44 225 ALA A N 1
ATOM 1725 C CA . ALA A 1 225 ? -15.672 27.766 12.406 1 98.44 225 ALA A CA 1
ATOM 1726 C C . ALA A 1 225 ? -16.469 26.562 12.93 1 98.44 225 ALA A C 1
ATOM 1728 O O . ALA A 1 225 ? -15.922 25.703 13.617 1 98.44 225 ALA A O 1
ATOM 1729 N N . LYS A 1 226 ? -17.719 26.531 12.641 1 98.25 226 LYS A N 1
ATOM 1730 C CA . LYS A 1 226 ? -18.562 25.422 13.078 1 98.25 226 LYS A CA 1
ATOM 1731 C C . LYS A 1 226 ? -18.141 24.125 12.406 1 98.25 226 LYS A C 1
ATOM 1733 O O . LYS A 1 226 ? -18.219 23.062 13.023 1 98.25 226 LYS A O 1
ATOM 1738 N N . ALA A 1 227 ? -17.766 24.234 11.172 1 98.56 227 ALA A N 1
ATOM 1739 C CA . ALA A 1 227 ? -17.25 23.047 10.484 1 98.56 227 ALA A CA 1
ATOM 1740 C C . ALA A 1 227 ? -15.984 22.531 11.164 1 98.56 227 ALA A C 1
ATOM 1742 O O . ALA A 1 227 ? -15.82 21.328 11.344 1 98.56 227 ALA A O 1
ATOM 1743 N N . VAL A 1 228 ? -15.102 23.438 11.539 1 98.62 228 VAL A N 1
ATOM 1744 C CA . VAL A 1 228 ? -13.883 23.047 12.25 1 98.62 228 VAL A CA 1
ATOM 1745 C C . VAL A 1 228 ? -14.25 22.375 13.57 1 98.62 228 VAL A C 1
ATOM 1747 O O . VAL A 1 228 ? -13.703 21.328 13.914 1 98.62 228 VAL A O 1
ATOM 1750 N N . LEU A 1 229 ? -15.188 22.953 14.273 1 98.44 229 LEU A N 1
ATOM 1751 C CA . LEU A 1 229 ? -15.602 22.406 15.555 1 98.44 229 LEU A CA 1
ATOM 1752 C C . LEU A 1 229 ? -16.141 20.984 15.383 1 98.44 229 LEU A C 1
ATOM 1754 O O . LEU A 1 229 ? -15.883 20.109 16.219 1 98.44 229 LEU A O 1
ATOM 1758 N N . ALA A 1 230 ? -16.797 20.781 14.328 1 98 230 ALA A N 1
ATOM 1759 C CA . ALA A 1 230 ? -17.453 19.5 14.102 1 98 230 ALA A CA 1
ATOM 1760 C C . ALA A 1 230 ? -16.453 18.422 13.695 1 98 230 ALA A C 1
ATOM 1762 O O . ALA A 1 230 ? -16.578 17.266 14.078 1 98 230 ALA A O 1
ATOM 1763 N N . THR A 1 231 ? -15.375 18.828 12.984 1 97.94 231 THR A N 1
ATOM 1764 C CA . THR A 1 231 ? -14.594 17.781 12.336 1 97.94 231 THR A CA 1
ATOM 1765 C C . THR A 1 231 ? -13.125 17.875 12.742 1 97.94 231 THR A C 1
ATOM 1767 O O . THR A 1 231 ? -12.367 16.906 12.57 1 97.94 231 THR A O 1
ATOM 1770 N N . SER A 1 232 ? -12.664 19.047 13.305 1 98.12 232 SER A N 1
ATOM 1771 C CA . SER A 1 232 ? -11.219 19.25 13.383 1 98.12 232 SER A CA 1
ATOM 1772 C C . SER A 1 232 ? -10.828 19.906 14.703 1 98.12 232 SER A C 1
ATOM 1774 O O . SER A 1 232 ? -9.703 20.391 14.852 1 98.12 232 SER A O 1
ATOM 1776 N N . ARG A 1 233 ? -11.742 19.891 15.672 1 98 233 ARG A N 1
ATOM 1777 C CA . ARG A 1 233 ? -11.461 20.547 16.953 1 98 233 ARG A CA 1
ATOM 1778 C C . ARG A 1 233 ? -10.297 19.875 17.656 1 98 233 ARG A C 1
ATOM 1780 O O . ARG A 1 233 ? -9.641 20.48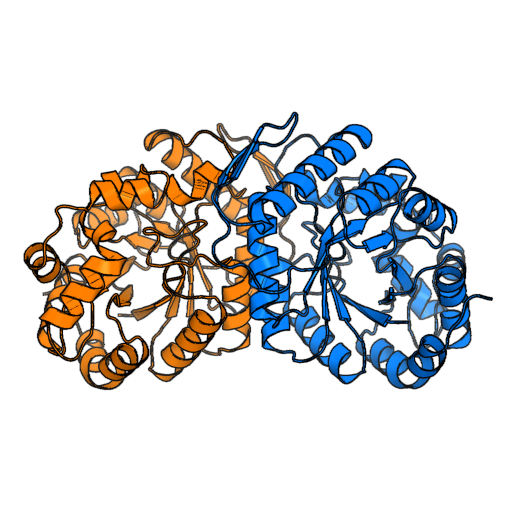4 18.5 1 98 233 ARG A O 1
ATOM 1787 N N . TRP A 1 234 ? -10.031 18.625 17.266 1 96.62 234 TRP A N 1
ATOM 1788 C CA . TRP A 1 234 ? -8.891 17.891 17.812 1 96.62 234 TRP A CA 1
ATOM 1789 C C . TRP A 1 234 ? -7.59 18.641 17.562 1 96.62 234 TRP A C 1
ATOM 1791 O O . TRP A 1 234 ? -6.645 18.547 18.359 1 96.62 234 TRP A O 1
ATOM 1801 N N . ALA A 1 235 ? -7.465 19.391 16.531 1 95.88 235 ALA A N 1
ATOM 1802 C CA . ALA A 1 235 ? -6.238 20.047 16.094 1 95.88 235 ALA A CA 1
ATOM 1803 C C . ALA A 1 235 ? -5.816 21.141 17.094 1 95.88 235 ALA A C 1
ATOM 1805 O O . ALA A 1 235 ? -4.648 21.531 17.125 1 95.88 235 ALA A O 1
ATOM 1806 N N . LEU A 1 236 ? -6.727 21.594 17.906 1 96.06 236 LEU A N 1
ATOM 1807 C CA . LEU A 1 236 ? -6.457 22.688 18.828 1 96.06 236 LEU A CA 1
ATOM 1808 C C . LEU A 1 236 ? -5.824 22.188 20.125 1 96.06 236 LEU A C 1
ATOM 1810 O O . LEU A 1 236 ? -5.355 22.969 20.953 1 96.06 236 LEU A O 1
ATOM 1814 N N . THR A 1 237 ? -5.754 20.859 20.281 1 93.69 237 THR A N 1
ATOM 1815 C CA . THR A 1 237 ? -5.219 20.297 21.5 1 93.69 237 THR A CA 1
ATOM 1816 C C . THR A 1 237 ? -3.695 20.234 21.453 1 93.69 237 THR A C 1
ATOM 1818 O O . THR A 1 237 ? -3.043 20.078 22.5 1 93.69 237 THR A O 1
ATOM 1821 N N . GLY A 1 238 ? -3.098 20.328 20.266 1 89.62 238 GLY A N 1
ATOM 1822 C CA . GLY A 1 238 ? -1.65 20.297 20.125 1 89.62 238 GLY A CA 1
ATOM 1823 C C . GLY A 1 238 ? -1.08 18.891 20.094 1 89.62 238 GLY A C 1
ATOM 1824 O O . GLY A 1 238 ? -1.766 17.938 20.453 1 89.62 238 GLY A O 1
ATOM 1825 N N . TRP A 1 239 ? 0.157 18.781 19.828 1 89.69 239 TRP A N 1
ATOM 1826 C CA . TRP A 1 239 ? 0.816 17.516 19.531 1 89.69 239 TRP A CA 1
ATOM 1827 C C . TRP A 1 239 ? 0.958 16.672 20.781 1 89.69 239 TRP A C 1
ATOM 1829 O O . TRP A 1 239 ? 0.932 15.43 20.703 1 89.69 239 TRP A O 1
ATOM 1839 N N . LYS A 1 240 ? 1.104 17.281 21.938 1 89.81 240 LYS A N 1
ATOM 1840 C CA . LYS A 1 240 ? 1.271 16.547 23.188 1 89.81 240 LYS A CA 1
ATOM 1841 C C . LYS A 1 240 ? 0.041 15.703 23.5 1 89.81 240 LYS A C 1
ATOM 1843 O O . LYS A 1 240 ? 0.136 14.703 24.203 1 89.81 240 LYS A O 1
ATOM 1848 N N . VAL A 1 241 ? -1.089 16.109 22.938 1 94.38 241 VAL A N 1
ATOM 1849 C CA . VAL A 1 241 ? -2.309 15.32 23.047 1 94.38 241 VAL A CA 1
ATOM 1850 C C . VAL A 1 241 ? -2.438 14.383 21.844 1 94.38 241 VAL A C 1
ATOM 1852 O O . VAL A 1 241 ? -2.643 1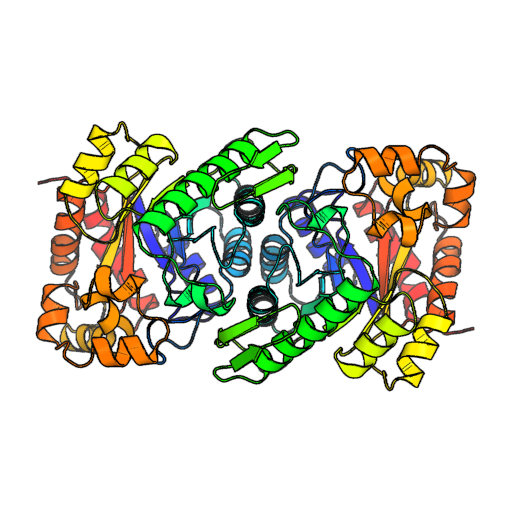3.18 22 1 94.38 241 VAL A O 1
ATOM 1855 N N . MET A 1 242 ? -2.191 14.883 20.656 1 94.75 242 MET A N 1
ATOM 1856 C CA . MET A 1 242 ? -2.408 14.195 19.391 1 94.75 242 MET A CA 1
ATOM 1857 C C . MET A 1 242 ? -1.557 12.93 19.312 1 94.75 242 MET A C 1
ATOM 1859 O O . MET A 1 242 ? -1.993 11.922 18.766 1 94.75 242 MET A O 1
ATOM 1863 N N . SER A 1 243 ? -0.381 12.898 19.859 1 95.19 243 SER A N 1
ATOM 1864 C CA . SER A 1 243 ? 0.533 11.773 19.719 1 95.19 243 SER A CA 1
ATOM 1865 C C . SER A 1 243 ? 0.159 10.633 20.672 1 95.19 243 SER A C 1
ATOM 1867 O O . SER A 1 243 ? 0.626 9.508 20.5 1 95.19 243 SER A O 1
ATOM 1869 N N . GLU A 1 244 ? -0.798 10.93 21.641 1 95.94 244 GLU A N 1
ATOM 1870 C CA . GLU A 1 244 ? -0.86 9.992 22.766 1 95.94 244 GLU A CA 1
ATOM 1871 C C . GLU A 1 244 ? -2.217 9.297 22.828 1 95.94 244 GLU A C 1
ATOM 1873 O O . GLU A 1 244 ? -2.352 8.242 23.453 1 95.94 244 GLU A O 1
ATOM 1878 N N . LEU A 1 245 ? -3.256 9.875 22.25 1 97.25 245 LEU A N 1
ATOM 1879 C CA . LEU A 1 245 ? -4.586 9.305 22.406 1 97.25 245 LEU A CA 1
ATOM 1880 C C . LEU A 1 245 ? -4.832 8.203 21.391 1 97.25 245 LEU A C 1
ATOM 1882 O O . LEU A 1 245 ? -4.418 8.32 20.234 1 97.25 245 LEU A O 1
ATOM 1886 N N . PRO A 1 246 ? -5.527 7.191 21.75 1 96.56 246 PRO A N 1
ATOM 1887 C CA . PRO A 1 246 ? -5.535 5.969 20.938 1 96.56 246 PRO A CA 1
ATOM 1888 C C . PRO A 1 246 ? -6.691 5.922 19.953 1 96.56 246 PRO A C 1
ATOM 1890 O O . PRO A 1 246 ? -6.613 5.219 18.938 1 96.56 246 PRO A O 1
ATOM 1893 N N . ASN A 1 247 ? -7.832 6.605 20.312 1 97.69 247 ASN A N 1
ATOM 1894 C CA . ASN A 1 247 ? -9.016 6.438 19.484 1 97.69 247 ASN A CA 1
ATOM 1895 C C . ASN A 1 247 ? -9.797 7.742 19.344 1 97.69 247 ASN A C 1
ATOM 1897 O O . ASN A 1 247 ? -9.625 8.656 20.141 1 97.69 247 ASN A O 1
ATOM 1901 N N . PRO A 1 248 ? -10.703 7.77 18.344 1 98.19 248 PRO A N 1
ATOM 1902 C CA . PRO A 1 248 ? -11.508 8.969 18.125 1 98.19 248 PRO A CA 1
ATOM 1903 C C . PRO A 1 248 ? -12.305 9.391 19.359 1 98.19 248 PRO A C 1
ATOM 1905 O O . PRO A 1 248 ? -12.445 10.586 19.625 1 98.19 248 PRO A O 1
ATOM 1908 N N . VAL A 1 249 ? -12.75 8.43 20.141 1 98 249 VAL A N 1
ATOM 1909 C CA . VAL A 1 249 ? -13.562 8.75 21.312 1 98 249 VAL A CA 1
ATOM 1910 C C . VAL A 1 249 ? -12.727 9.539 22.328 1 98 249 VAL A C 1
ATOM 1912 O O . VAL A 1 249 ? -13.25 10.414 23.016 1 98 249 VAL A O 1
ATOM 1915 N N . ASN A 1 250 ? -11.445 9.242 22.422 1 98.31 250 ASN A N 1
ATOM 1916 C CA . ASN A 1 250 ? -10.555 9.969 23.328 1 98.31 250 ASN A CA 1
ATOM 1917 C C . ASN A 1 250 ? -10.328 11.398 22.844 1 98.31 250 ASN A C 1
ATOM 1919 O O . ASN A 1 250 ? -10.25 12.32 23.656 1 98.31 250 ASN A O 1
ATOM 1923 N N . PHE A 1 251 ? -10.242 11.578 21.562 1 98.44 251 PHE A N 1
ATOM 1924 C CA . PHE A 1 251 ? -10.078 12.906 21 1 98.44 251 PHE A CA 1
ATOM 1925 C C . PHE A 1 251 ? -11.352 13.734 21.172 1 98.44 251 PHE A C 1
ATOM 1927 O O . PHE A 1 251 ? -11.289 14.938 21.422 1 98.44 251 PHE A O 1
ATOM 1934 N N . ASP A 1 252 ? -12.461 13.07 20.969 1 98.12 252 ASP A N 1
ATOM 1935 C CA . ASP A 1 252 ? -13.734 13.742 21.25 1 98.12 252 ASP A CA 1
ATOM 1936 C C . ASP A 1 252 ? -13.766 14.273 22.672 1 98.12 252 ASP A C 1
ATOM 1938 O O . ASP A 1 252 ? -14.102 15.438 22.906 1 98.12 252 ASP A O 1
ATOM 1942 N N . ALA A 1 253 ? -13.352 13.461 23.609 1 98.12 253 ALA A N 1
ATOM 1943 C CA . ALA A 1 253 ? -13.352 13.836 25.016 1 98.12 253 ALA A CA 1
ATOM 1944 C C . ALA A 1 253 ? -12.359 14.969 25.281 1 98.12 253 ALA A C 1
ATOM 1946 O O . ALA A 1 253 ? -12.672 15.922 25.984 1 98.12 253 ALA A O 1
ATOM 1947 N N . ALA A 1 254 ? -11.227 14.898 24.703 1 97.94 254 ALA A N 1
ATOM 1948 C CA . ALA A 1 254 ? -10.133 15.836 24.969 1 97.94 254 ALA A CA 1
ATOM 1949 C C . ALA A 1 254 ? -10.438 17.219 24.375 1 97.94 254 ALA A C 1
ATOM 1951 O O . ALA A 1 254 ? -9.883 18.219 24.828 1 97.94 254 ALA A O 1
ATOM 1952 N N . SER A 1 255 ? -11.336 17.266 23.406 1 97.56 255 SER A N 1
ATOM 1953 C CA . SER A 1 255 ? -11.531 18.516 22.688 1 97.56 255 SER A CA 1
ATOM 1954 C C . SER A 1 255 ? -12.938 19.062 22.891 1 97.56 255 SER A C 1
ATOM 1956 O O . SER A 1 255 ? -13.367 19.969 22.188 1 97.56 255 SER A O 1
ATOM 1958 N N . ARG A 1 256 ? -13.672 18.609 23.859 1 96.12 256 ARG A N 1
ATOM 1959 C CA . ARG A 1 256 ? -15.07 18.969 24.094 1 96.12 256 ARG A CA 1
ATOM 1960 C C . ARG A 1 256 ? -15.195 20.438 24.516 1 96.12 256 ARG A C 1
ATOM 1962 O O . ARG A 1 256 ? -16.25 21.047 24.344 1 96.12 256 ARG A O 1
ATOM 1969 N N . THR A 1 257 ? -14.109 21 24.984 1 97.19 257 THR A N 1
ATOM 1970 C CA . THR A 1 257 ? -14.203 22.359 25.531 1 97.19 257 THR A CA 1
ATOM 1971 C C . THR A 1 257 ? -13.742 23.391 24.5 1 97.19 257 THR A C 1
ATOM 1973 O O . THR A 1 257 ? -13.711 24.578 24.781 1 97.19 257 THR A O 1
ATOM 1976 N N . VAL A 1 258 ? -13.312 22.984 23.406 1 97.88 258 VAL A N 1
ATOM 1977 C CA . VAL A 1 258 ? -12.938 23.906 22.344 1 97.88 258 VAL A CA 1
ATOM 1978 C C . VAL A 1 258 ? -14.164 24.703 21.906 1 97.88 258 VAL A C 1
ATOM 1980 O O . VAL A 1 258 ? -15.25 24.141 21.734 1 97.88 258 VAL A O 1
ATOM 1983 N N . ARG A 1 259 ? -14.031 26.031 21.781 1 97.75 259 ARG A N 1
ATOM 1984 C CA . ARG A 1 259 ? -15.117 26.922 21.391 1 97.75 259 ARG A CA 1
ATOM 1985 C C . ARG A 1 259 ? -14.82 27.609 20.062 1 97.75 259 ARG A C 1
ATOM 1987 O O . ARG A 1 259 ? -13.695 27.547 19.562 1 97.75 259 ARG A O 1
ATOM 1994 N N . GLU A 1 260 ? -15.844 28.172 19.516 1 97.56 260 GLU A N 1
ATOM 1995 C CA . GLU A 1 260 ? -15.719 28.875 18.234 1 97.56 260 GLU A CA 1
ATOM 1996 C C . GLU A 1 260 ? -14.625 29.922 18.297 1 97.56 260 GLU A C 1
ATOM 1998 O O . GLU A 1 260 ? -13.875 30.109 17.328 1 97.56 260 GLU A O 1
ATOM 2003 N N . GLU A 1 261 ? -14.516 30.641 19.359 1 97.06 261 GLU A N 1
ATOM 2004 C CA . GLU A 1 261 ? -13.516 31.688 19.516 1 97.06 261 GLU A CA 1
ATOM 2005 C C . GLU A 1 261 ? -12.102 31.125 19.422 1 97.06 261 GLU A C 1
ATOM 2007 O O . GLU A 1 261 ? -11.195 31.766 18.891 1 97.06 261 GLU A O 1
ATOM 2012 N N . ASP A 1 262 ? -11.898 29.922 20.031 1 97.62 262 ASP A N 1
ATOM 2013 C CA . ASP A 1 262 ? -10.602 29.25 19.938 1 97.62 262 ASP A CA 1
ATOM 2014 C C . ASP A 1 262 ? -10.258 28.953 18.484 1 97.62 262 ASP A C 1
ATOM 2016 O O . ASP A 1 262 ? -9.109 29.125 18.062 1 97.62 262 ASP A O 1
ATOM 2020 N N . VAL A 1 263 ? -11.258 28.5 17.719 1 98.12 263 VAL A N 1
ATOM 2021 C CA . VAL A 1 263 ? -11.086 28.156 16.312 1 98.12 263 VAL A CA 1
ATOM 2022 C C . VAL A 1 263 ? -10.695 29.406 15.523 1 98.12 263 VAL A C 1
ATOM 2024 O O . VAL A 1 263 ? -9.719 29.391 14.766 1 98.12 263 VAL A O 1
ATOM 2027 N N . LEU A 1 264 ? -11.398 30.5 15.758 1 96.88 264 LEU A N 1
ATOM 2028 C CA . LEU A 1 264 ? -11.195 31.734 15 1 96.88 264 LEU A CA 1
ATOM 2029 C C . LEU A 1 264 ? -9.828 32.344 15.297 1 96.88 264 LEU A C 1
ATOM 2031 O O . LEU A 1 264 ? -9.281 33.062 14.469 1 96.88 264 LEU A O 1
ATOM 2035 N N . THR A 1 265 ? -9.281 31.984 16.438 1 95.56 265 THR A N 1
ATOM 2036 C CA . THR A 1 265 ? -7.949 32.469 16.797 1 95.56 265 THR A CA 1
ATOM 2037 C C . THR A 1 265 ? -6.871 31.672 16.062 1 95.56 265 THR A C 1
ATOM 2039 O O . THR A 1 265 ? -5.848 32.25 15.656 1 95.56 265 THR A O 1
ATOM 2042 N N . GLN A 1 266 ? -7.133 30.453 15.781 1 95.12 266 GLN A N 1
ATOM 2043 C CA . GLN A 1 266 ? -6.07 29.594 15.281 1 95.12 266 GLN A CA 1
ATOM 2044 C C . GLN A 1 266 ? -6.23 29.312 13.789 1 95.12 266 GLN A C 1
ATOM 2046 O O . GLN A 1 266 ? -5.242 29.156 13.078 1 95.12 266 GLN A O 1
ATOM 2051 N N . PHE A 1 267 ? -7.461 29.219 13.297 1 97.81 267 PHE A N 1
ATOM 2052 C CA . PHE A 1 267 ? -7.75 28.922 11.898 1 97.81 267 PHE A CA 1
ATOM 2053 C C . PHE A 1 267 ? -8.07 30.203 11.125 1 97.81 267 PHE A C 1
ATOM 2055 O O . PHE A 1 267 ? -8.734 31.094 11.648 1 97.81 267 PHE A O 1
ATOM 2062 N N . ALA A 1 268 ? -7.582 30.297 9.891 1 98.12 268 ALA A N 1
ATOM 2063 C CA . ALA A 1 268 ? -8.18 31.25 8.961 1 98.12 268 ALA A CA 1
ATOM 2064 C C . ALA A 1 268 ? -9.562 30.797 8.516 1 98.12 268 ALA A C 1
ATOM 2066 O O . ALA A 1 268 ? -9.695 29.812 7.781 1 98.12 268 ALA A O 1
ATOM 2067 N N . CYS A 1 269 ? -10.594 31.516 8.922 1 98.25 269 CYS A N 1
ATOM 2068 C CA . CYS A 1 269 ? -11.969 31.109 8.648 1 98.25 269 CYS A CA 1
ATOM 2069 C C . CYS A 1 269 ? -12.688 32.156 7.797 1 98.25 269 CYS A C 1
ATOM 2071 O O . CYS A 1 269 ? -12.5 33.344 7.977 1 98.25 269 CYS A O 1
ATOM 2073 N N . GLY A 1 270 ? -13.57 31.625 6.926 1 97.62 270 GLY A N 1
ATOM 2074 C CA . GLY A 1 270 ? -14.453 32.531 6.195 1 97.62 270 GLY A CA 1
ATOM 2075 C C . GLY A 1 270 ? -13.977 32.812 4.785 1 97.62 270 GLY A C 1
ATOM 2076 O O . GLY A 1 270 ? -13.109 32.125 4.258 1 97.62 270 GLY A O 1
ATOM 2077 N N . PRO A 1 271 ? -14.609 33.781 4.156 1 97.25 271 PRO A N 1
ATOM 2078 C CA . PRO A 1 271 ? -14.328 34.031 2.742 1 97.25 271 PRO A CA 1
ATOM 2079 C C . PRO A 1 271 ? -13.281 35.125 2.531 1 97.25 271 PRO A C 1
ATOM 2081 O O . PRO A 1 271 ? -12.914 35.406 1.393 1 97.25 271 PRO A O 1
ATOM 2084 N N . ASP A 1 272 ? -12.719 35.781 3.545 1 97.56 272 ASP A N 1
ATOM 2085 C CA . ASP A 1 272 ? -11.797 36.906 3.416 1 97.56 272 ASP A CA 1
ATOM 2086 C C . ASP A 1 272 ? -10.367 36.406 3.207 1 97.56 272 ASP A C 1
ATOM 2088 O O . ASP A 1 272 ? -9.742 35.875 4.133 1 97.56 272 ASP A O 1
ATOM 2092 N N . PRO A 1 273 ? -9.805 36.688 2.018 1 97.56 273 PRO A N 1
ATOM 2093 C CA . PRO A 1 273 ? -8.453 36.188 1.736 1 97.56 273 PRO A CA 1
ATOM 2094 C C . PRO A 1 273 ? -7.406 36.781 2.672 1 97.56 273 PRO A C 1
ATOM 2096 O O . PRO A 1 273 ? -6.371 36.188 2.926 1 97.56 273 PRO A O 1
ATOM 2099 N N . SER A 1 274 ? -7.672 37.969 3.193 1 97.06 274 SER A N 1
ATOM 2100 C CA . SER A 1 274 ? -6.688 38.625 4.055 1 97.06 274 SER A CA 1
ATOM 2101 C C . SER A 1 274 ? -6.41 37.781 5.301 1 97.06 274 SER A C 1
ATOM 2103 O O . SER A 1 274 ? -5.289 37.781 5.809 1 97.06 274 SER A O 1
ATOM 2105 N N . ARG A 1 275 ? -7.406 37.094 5.816 1 97.25 275 ARG A N 1
ATOM 2106 C CA . ARG A 1 275 ? -7.238 36.25 6.984 1 97.25 275 ARG A CA 1
ATOM 2107 C C . ARG A 1 275 ? -6.301 35.094 6.676 1 97.25 275 ARG A C 1
ATOM 2109 O O . ARG A 1 275 ? -5.492 34.688 7.523 1 97.25 275 ARG A O 1
ATOM 2116 N N . TYR A 1 276 ? -6.441 34.531 5.539 1 98.25 276 TYR A N 1
ATOM 2117 C CA . TYR A 1 276 ? -5.602 33.406 5.113 1 98.25 276 TYR A CA 1
ATOM 2118 C C . TYR A 1 276 ? -4.152 33.875 4.941 1 98.25 276 TYR A C 1
ATOM 2120 O O . TYR A 1 276 ? -3.23 33.156 5.355 1 98.25 276 TYR A O 1
ATOM 2128 N N . VAL A 1 277 ? -3.975 35 4.336 1 97.44 277 VAL A N 1
ATOM 2129 C CA . VAL A 1 277 ? -2.637 35.562 4.168 1 97.44 277 VAL A CA 1
ATOM 2130 C C . VAL A 1 277 ? -2.002 35.812 5.531 1 97.44 277 VAL A C 1
ATOM 2132 O O . VAL A 1 277 ? -0.823 35.5 5.738 1 97.44 277 VAL A O 1
ATOM 2135 N N . GLU A 1 278 ? -2.805 36.344 6.422 1 97.06 278 GLU A N 1
ATOM 2136 C CA . GLU A 1 278 ? -2.326 36.594 7.773 1 97.06 278 GLU A CA 1
ATOM 2137 C C . GLU A 1 278 ? -1.835 35.344 8.461 1 97.06 278 GLU A C 1
ATOM 2139 O O . GLU A 1 278 ? -0.742 35.312 9.031 1 97.06 278 GLU A O 1
ATOM 2144 N N . VAL A 1 279 ? -2.59 34.344 8.398 1 97.69 279 VAL A N 1
ATOM 2145 C CA . VAL A 1 279 ? -2.223 33.094 9.047 1 97.69 279 VAL A CA 1
ATOM 2146 C C . VAL A 1 279 ? -1.015 32.469 8.336 1 97.69 279 VAL A C 1
ATOM 2148 O O . VAL A 1 279 ? -0.056 32.062 8.984 1 97.69 279 VAL A O 1
ATOM 2151 N N . ALA A 1 280 ? -0.992 32.438 7.031 1 98 280 ALA A N 1
ATOM 2152 C CA . ALA A 1 280 ? 0.12 31.891 6.258 1 98 280 ALA A CA 1
ATOM 2153 C C . ALA A 1 280 ? 1.412 32.656 6.539 1 98 280 ALA A C 1
ATOM 2155 O O . ALA A 1 280 ? 2.494 32.062 6.562 1 98 280 ALA A O 1
ATOM 2156 N N . GLN A 1 281 ? 1.283 33.938 6.742 1 97.81 281 GLN A N 1
ATOM 2157 C CA . GLN A 1 281 ? 2.447 34.812 6.977 1 97.81 281 GLN A CA 1
ATOM 2158 C C . GLN A 1 281 ? 3.238 34.312 8.195 1 97.81 281 GLN A C 1
ATOM 2160 O O . GLN A 1 281 ? 4.469 34.438 8.219 1 97.81 281 GLN A O 1
ATOM 2165 N N . GLN A 1 282 ? 2.559 33.844 9.203 1 97.81 282 GLN A N 1
ATOM 2166 C CA . GLN A 1 282 ? 3.234 33.344 10.391 1 97.81 282 GLN A CA 1
ATOM 2167 C C . GLN A 1 282 ? 4.176 32.188 10.039 1 97.81 282 GLN A C 1
ATOM 2169 O O . GLN A 1 282 ? 5.273 32.094 10.594 1 97.81 282 GLN A O 1
ATOM 2174 N N . TYR A 1 283 ? 3.77 31.312 9.164 1 98.06 283 TYR A N 1
ATOM 2175 C CA . TYR A 1 283 ? 4.578 30.172 8.75 1 98.06 283 TYR A CA 1
ATOM 2176 C C . TYR A 1 283 ? 5.734 30.625 7.859 1 98.06 283 TYR A C 1
ATOM 2178 O O . TYR A 1 283 ? 6.855 30.125 7.992 1 98.06 283 TYR A O 1
ATOM 2186 N N . VAL A 1 284 ? 5.449 31.578 7.004 1 98.06 284 VAL A N 1
ATOM 2187 C CA . VAL A 1 284 ? 6.5 32.125 6.156 1 98.06 284 VAL A CA 1
ATOM 2188 C C . VAL A 1 284 ? 7.555 32.812 7.02 1 98.06 284 VAL A C 1
ATOM 2190 O O . VAL A 1 284 ? 8.758 32.625 6.82 1 98.06 284 VAL A O 1
ATOM 2193 N N . ASP A 1 285 ? 7.105 33.562 8.008 1 98.19 285 ASP A N 1
ATOM 2194 C CA . ASP A 1 285 ? 8.016 34.25 8.914 1 98.19 285 ASP A CA 1
ATOM 2195 C C . ASP A 1 285 ? 8.859 33.281 9.711 1 98.19 285 ASP A C 1
ATOM 2197 O O . ASP A 1 285 ? 10.023 33.562 10.023 1 98.19 285 ASP A O 1
ATOM 2201 N N . ALA A 1 286 ? 8.242 32.156 10.031 1 97.56 286 ALA A N 1
ATOM 2202 C CA . ALA A 1 286 ? 8.969 31.125 10.781 1 97.56 286 ALA A CA 1
ATOM 2203 C C . ALA A 1 286 ? 10.039 30.469 9.914 1 97.56 286 ALA A C 1
ATOM 2205 O O . ALA A 1 286 ? 10.969 29.844 10.438 1 97.56 286 ALA A O 1
ATOM 2206 N N . GLY A 1 287 ? 9.891 30.516 8.578 1 97.25 287 GLY A N 1
ATOM 2207 C CA . GLY A 1 287 ? 10.938 30.016 7.699 1 97.25 287 GLY A CA 1
ATOM 2208 C C . GLY A 1 287 ? 10.484 28.875 6.816 1 97.25 287 GLY A C 1
ATOM 2209 O O . GLY A 1 287 ? 11.297 28.266 6.117 1 97.25 287 GLY A O 1
ATOM 2210 N N . PHE A 1 288 ? 9.227 28.578 6.789 1 97.94 288 PHE A N 1
ATOM 2211 C CA . PHE A 1 288 ? 8.719 27.516 5.941 1 97.94 288 PHE A CA 1
ATOM 2212 C C . PHE A 1 288 ? 8.562 27.984 4.5 1 97.94 288 PHE A C 1
ATOM 2214 O O . PHE A 1 288 ? 8.227 29.141 4.258 1 97.94 288 PHE A O 1
ATOM 2221 N N . ASP A 1 289 ? 8.852 27.047 3.57 1 97.62 289 ASP A N 1
ATOM 2222 C CA . ASP A 1 289 ? 8.797 27.438 2.164 1 97.62 289 ASP A CA 1
ATOM 2223 C C . ASP A 1 289 ? 7.914 26.484 1.36 1 97.62 289 ASP A C 1
ATOM 2225 O O . ASP A 1 289 ? 7.762 26.656 0.147 1 97.62 289 ASP A O 1
ATOM 2229 N N . HIS A 1 290 ? 7.352 25.469 1.925 1 98.31 290 HIS A N 1
ATOM 2230 C CA . HIS A 1 290 ? 6.305 24.594 1.405 1 98.31 290 HIS A CA 1
ATOM 2231 C C . HIS A 1 290 ? 5.066 24.625 2.299 1 98.31 290 HIS A C 1
ATOM 2233 O O . HIS A 1 290 ? 5.059 24.016 3.373 1 98.31 290 HIS A O 1
ATOM 2239 N N . LEU A 1 291 ? 4.043 25.281 1.913 1 98.62 291 LEU A N 1
ATOM 2240 C CA . LEU A 1 291 ? 2.852 25.422 2.74 1 98.62 291 LEU A CA 1
ATOM 2241 C C . LEU A 1 291 ? 1.72 24.547 2.225 1 98.62 291 LEU A C 1
ATOM 2243 O O . LEU A 1 291 ? 1.354 24.625 1.049 1 98.62 291 LEU A O 1
ATOM 2247 N N . VAL A 1 292 ? 1.228 23.703 3.043 1 98.75 292 VAL A N 1
ATOM 2248 C CA . VAL A 1 292 ? 0.102 22.844 2.707 1 98.75 292 VAL A CA 1
ATOM 2249 C C . VAL A 1 292 ? -1.195 23.453 3.229 1 98.75 292 VAL A C 1
ATOM 2251 O O . VAL A 1 292 ? -1.364 23.625 4.438 1 98.75 292 VAL A O 1
ATOM 2254 N N . MET A 1 293 ? -2.088 23.75 2.344 1 98.31 293 MET A N 1
ATOM 2255 C CA . MET A 1 293 ? -3.387 24.297 2.732 1 98.31 293 MET A CA 1
ATOM 2256 C C . MET A 1 293 ? -4.301 23.203 3.26 1 98.31 293 MET A C 1
ATOM 2258 O O . MET A 1 293 ? -4.848 22.406 2.482 1 98.31 293 MET A O 1
ATOM 2262 N N . GLN A 1 294 ? -4.5 23.188 4.496 1 97.75 294 GLN A N 1
ATOM 2263 C CA . GLN A 1 294 ? -5.371 22.203 5.156 1 97.75 294 GLN A CA 1
ATOM 2264 C C . GLN A 1 294 ? -6.766 22.781 5.383 1 97.75 294 GLN A C 1
ATOM 2266 O O . GLN A 1 294 ? -7.051 23.328 6.453 1 97.75 294 GLN A O 1
ATOM 2271 N N . ASN A 1 295 ? -7.613 22.625 4.465 1 98.5 295 ASN A N 1
ATOM 2272 C CA . ASN A 1 295 ? -8.969 23.172 4.551 1 98.5 295 ASN A CA 1
ATOM 2273 C C . ASN A 1 295 ? -9.883 22.266 5.371 1 98.5 295 ASN A C 1
ATOM 2275 O O . ASN A 1 295 ? -10.117 21.109 4.988 1 98.5 295 ASN A O 1
ATOM 2279 N N . ALA A 1 296 ? -10.383 22.781 6.406 1 98.31 296 ALA A N 1
ATOM 2280 C CA . ALA A 1 296 ? -11.328 22.062 7.25 1 98.31 296 ALA A CA 1
ATOM 2281 C C . ALA A 1 296 ? -12.75 22.578 7.051 1 98.31 296 ALA A C 1
ATOM 2283 O O . ALA A 1 296 ? -13.648 22.266 7.836 1 98.31 296 ALA A O 1
ATOM 2284 N N . GLY A 1 297 ? -12.953 23.469 6.09 1 98.25 297 GLY A N 1
ATOM 2285 C CA . GLY A 1 297 ? -14.289 23.938 5.758 1 98.25 297 GLY A CA 1
ATOM 2286 C C . GLY A 1 297 ? -15.148 22.875 5.113 1 98.25 297 GLY A C 1
ATOM 2287 O O . GLY A 1 297 ? -14.656 21.812 4.73 1 98.25 297 GLY A O 1
ATOM 2288 N N . PRO A 1 298 ? -16.406 23.141 4.973 1 97.69 298 PRO A N 1
ATOM 2289 C CA . PRO A 1 298 ? -17.359 22.109 4.562 1 97.69 298 PRO A CA 1
ATOM 2290 C C . PRO A 1 298 ? -17.391 21.906 3.049 1 97.69 298 PRO A C 1
ATOM 2292 O O . PRO A 1 298 ? -18.031 20.969 2.562 1 97.69 298 PRO A O 1
ATOM 2295 N N . ASP A 1 299 ? -16.672 22.75 2.285 1 98.06 299 ASP A N 1
ATOM 2296 C CA . ASP A 1 299 ? -16.781 22.75 0.831 1 98.06 299 ASP A CA 1
ATOM 2297 C C . ASP A 1 299 ? -15.406 22.75 0.175 1 98.06 299 ASP A C 1
ATOM 2299 O O . ASP A 1 299 ? -14.898 23.797 -0.206 1 98.06 299 ASP A O 1
ATOM 2303 N N . PRO A 1 300 ? -14.875 21.5 -0.105 1 98.25 300 PRO A N 1
ATOM 2304 C CA . PRO A 1 300 ? -13.539 21.406 -0.703 1 98.25 300 PRO A CA 1
ATOM 2305 C C . PRO A 1 300 ? -13.461 22.109 -2.062 1 98.25 300 PRO A C 1
ATOM 2307 O O . PRO A 1 300 ? -12.461 22.766 -2.363 1 98.25 300 PRO A O 1
ATOM 2310 N N . ASP A 1 301 ? -14.477 21.984 -2.875 1 98.5 301 ASP A N 1
ATOM 2311 C CA . ASP A 1 301 ? -14.469 22.594 -4.195 1 98.5 301 ASP A CA 1
ATOM 2312 C C . ASP A 1 301 ? -14.477 24.125 -4.09 1 98.5 301 ASP A C 1
ATOM 2314 O O . ASP A 1 301 ? -13.75 24.797 -4.816 1 98.5 301 ASP A O 1
ATOM 2318 N N . GLY A 1 302 ? -15.359 24.578 -3.205 1 98.5 302 GLY A N 1
ATOM 2319 C CA . GLY A 1 302 ? -15.359 26.016 -2.967 1 98.5 302 GLY A CA 1
ATOM 2320 C C . GLY A 1 302 ? -14.016 26.562 -2.518 1 98.5 302 GLY A C 1
ATOM 2321 O O . GLY A 1 302 ? -13.586 27.625 -2.957 1 98.5 302 GLY A O 1
ATOM 2322 N N . PHE A 1 303 ? -13.328 25.844 -1.671 1 98.75 303 PHE A N 1
ATOM 2323 C CA . PHE A 1 303 ? -12.008 26.25 -1.209 1 98.75 303 PHE A CA 1
ATOM 2324 C C . PHE A 1 303 ? -11.016 26.281 -2.363 1 98.75 303 PHE A C 1
ATOM 2326 O O . PHE A 1 303 ? -10.227 27.219 -2.484 1 98.75 303 PHE A O 1
ATOM 2333 N N . ILE A 1 304 ? -10.969 25.203 -3.203 1 98.81 304 ILE A N 1
ATOM 2334 C CA . ILE A 1 304 ? -10.016 25.125 -4.305 1 98.81 304 ILE A CA 1
ATOM 2335 C C . ILE A 1 304 ? -10.258 26.266 -5.289 1 98.81 304 ILE A C 1
ATOM 2337 O O . ILE A 1 304 ? -9.312 26.875 -5.797 1 98.81 304 ILE A O 1
ATOM 2341 N N . ASP A 1 305 ? -11.562 26.625 -5.535 1 98.44 305 ASP A N 1
ATOM 2342 C CA . ASP A 1 305 ? -11.883 27.781 -6.348 1 98.44 305 ASP A CA 1
ATOM 2343 C C . ASP A 1 305 ? -11.352 29.062 -5.703 1 98.44 305 ASP A C 1
ATOM 2345 O O . ASP A 1 305 ? -10.75 29.906 -6.379 1 98.44 305 ASP A O 1
ATOM 2349 N N . PHE A 1 306 ? -11.648 29.203 -4.457 1 98.38 306 PHE A N 1
ATOM 2350 C CA . PHE A 1 306 ? -11.188 30.344 -3.684 1 98.38 306 PHE A CA 1
ATOM 2351 C C . PHE A 1 306 ? -9.672 30.469 -3.742 1 98.38 306 PHE A C 1
ATOM 2353 O O . PHE A 1 306 ? -9.141 31.562 -3.924 1 98.38 306 PHE A O 1
ATOM 2360 N N . PHE A 1 307 ? -8.953 29.375 -3.621 1 98.38 307 PHE A N 1
ATOM 2361 C CA . PHE A 1 307 ? -7.5 29.344 -3.727 1 98.38 307 PHE A CA 1
ATOM 2362 C C . PHE A 1 307 ? -7.047 29.891 -5.078 1 98.38 307 PHE A C 1
ATOM 2364 O O . PHE A 1 307 ? -6.215 30.797 -5.145 1 98.38 307 PHE A O 1
ATOM 2371 N N . GLN A 1 308 ? -7.598 29.297 -6.105 1 97.75 308 GLN A N 1
ATOM 2372 C CA . GLN A 1 308 ? -7.18 29.609 -7.465 1 97.75 308 GLN A CA 1
ATOM 2373 C C . GLN A 1 308 ? -7.434 31.078 -7.785 1 97.75 308 GLN A C 1
ATOM 2375 O O . GLN A 1 308 ? -6.59 31.75 -8.383 1 97.75 308 GLN A O 1
ATOM 2380 N N . GLN A 1 309 ? -8.508 31.594 -7.297 1 96.81 309 GLN A N 1
ATOM 2381 C CA . GLN A 1 309 ? -8.961 32.938 -7.707 1 96.81 309 GLN A CA 1
ATOM 2382 C C . GLN A 1 309 ? -8.391 34 -6.797 1 96.81 309 GLN A C 1
ATOM 2384 O O . GLN A 1 309 ? -8.047 35.094 -7.258 1 96.81 309 GLN A O 1
ATOM 2389 N N . GLU A 1 310 ? -8.234 33.656 -5.508 1 96.31 310 GLU A N 1
ATOM 2390 C CA . GLU A 1 310 ? -8 34.75 -4.566 1 96.31 310 GLU A CA 1
ATOM 2391 C C . GLU A 1 310 ? -6.707 34.531 -3.785 1 96.31 310 GLU A C 1
ATOM 2393 O O . GLU A 1 310 ? -6.012 35.5 -3.453 1 96.31 310 GLU A O 1
ATOM 2398 N N . LEU A 1 311 ? -6.395 33.312 -3.473 1 96.94 311 LEU A N 1
ATOM 2399 C CA . LEU A 1 311 ? -5.324 33.094 -2.512 1 96.94 311 LEU A CA 1
ATOM 2400 C C . LEU A 1 311 ? -3.986 32.906 -3.219 1 96.94 311 LEU A C 1
ATOM 2402 O O . LEU A 1 311 ? -2.975 33.469 -2.793 1 96.94 311 LEU A O 1
ATOM 2406 N N . GLU A 1 312 ? -3.984 32.125 -4.297 1 97 312 GLU A N 1
ATOM 2407 C CA . GLU A 1 312 ? -2.746 31.703 -4.957 1 97 312 GLU A CA 1
ATOM 2408 C C . GLU A 1 312 ? -1.886 32.906 -5.309 1 97 312 GLU A C 1
ATOM 2410 O O . GLU A 1 312 ? -0.706 32.969 -4.957 1 97 312 GLU A O 1
ATOM 2415 N N . PRO A 1 313 ? -2.445 33.969 -5.961 1 95.12 313 PRO A N 1
ATOM 2416 C CA . PRO A 1 313 ? -1.611 35.094 -6.344 1 95.12 313 PRO A CA 1
ATOM 2417 C C . PRO A 1 313 ? -0.988 35.812 -5.141 1 95.12 313 PRO A C 1
ATOM 2419 O O . PRO A 1 313 ? 0.108 36.344 -5.246 1 95.12 313 PRO A O 1
ATOM 2422 N N . ARG A 1 314 ? -1.646 35.75 -4.02 1 95.06 314 ARG A N 1
ATOM 2423 C CA . ARG A 1 314 ? -1.18 36.406 -2.812 1 95.06 314 ARG A CA 1
ATOM 2424 C C . ARG A 1 314 ? -0.134 35.562 -2.086 1 95.06 314 ARG A C 1
ATOM 2426 O O . ARG A 1 314 ? 0.843 36.125 -1.56 1 95.06 314 ARG A O 1
ATOM 2433 N N . LEU A 1 315 ? -0.331 34.281 -2.084 1 96.38 315 LEU A N 1
ATOM 2434 C CA . LEU A 1 315 ? 0.536 33.406 -1.322 1 96.38 315 LEU A CA 1
ATOM 2435 C C . LEU A 1 315 ? 1.857 33.188 -2.049 1 96.38 315 LEU A C 1
ATOM 2437 O O . LEU A 1 315 ? 2.904 33.031 -1.414 1 96.38 315 LEU A O 1
ATOM 2441 N N . ARG A 1 316 ? 1.841 33.188 -3.326 1 93.38 316 ARG A N 1
ATOM 2442 C CA . ARG A 1 316 ? 3.016 32.844 -4.125 1 93.38 316 ARG A CA 1
ATOM 2443 C C . ARG A 1 316 ? 4.098 33.906 -3.98 1 93.38 316 ARG A C 1
ATOM 2445 O O . ARG A 1 316 ? 5.285 33.625 -4.129 1 93.38 316 ARG A O 1
ATOM 2452 N N . THR A 1 317 ? 3.738 35.062 -3.625 1 90.06 317 THR A N 1
ATOM 2453 C CA . THR A 1 317 ? 4.699 36.156 -3.576 1 90.06 317 THR A CA 1
ATOM 2454 C C . THR A 1 317 ? 5.039 36.5 -2.133 1 90.06 317 THR A C 1
ATOM 2456 O O . THR A 1 317 ? 5.695 37.531 -1.875 1 90.06 317 THR A O 1
ATOM 2459 N N . MET A 1 318 ? 4.602 35.688 -1.27 1 93.5 318 MET A N 1
ATOM 2460 C CA . MET A 1 318 ? 4.844 35.969 0.137 1 93.5 318 MET A CA 1
ATOM 2461 C C . MET A 1 318 ? 6.324 35.844 0.475 1 93.5 318 MET A C 1
ATOM 2463 O O . MET A 1 318 ? 7.004 34.938 -0.019 1 93.5 318 MET A O 1
ATOM 2467 N N . GLU A 1 319 ? 6.801 36.75 1.25 1 92.25 319 GLU A N 1
ATOM 2468 C CA . GLU A 1 319 ? 8.156 36.75 1.792 1 92.25 319 GLU A CA 1
ATOM 2469 C C . GLU A 1 319 ? 8.148 37 3.303 1 92.25 319 GLU A C 1
ATOM 2471 O O . GLU A 1 319 ? 7.172 37.5 3.852 1 92.25 319 GLU A O 1
ATOM 2476 N N . PRO A 1 320 ? 9.266 36.5 3.906 1 91.88 320 PRO A N 1
ATOM 2477 C CA . PRO A 1 320 ? 9.336 36.781 5.34 1 91.88 320 PRO A CA 1
ATOM 2478 C C . PRO A 1 320 ? 9.273 38.281 5.648 1 91.88 320 PRO A C 1
ATOM 2480 O O . PRO A 1 320 ? 9.797 39.094 4.883 1 91.88 320 PRO A O 1
ATOM 2483 N N . SER A 1 321 ? 8.57 38.562 6.648 1 88.75 321 SER A N 1
ATOM 2484 C CA . SER A 1 321 ? 8.438 39.969 7.02 1 88.75 321 SER A CA 1
ATOM 2485 C C . SER A 1 321 ? 9.727 40.531 7.621 1 88.75 321 SER A C 1
ATOM 2487 O O . SER A 1 321 ? 10.492 39.781 8.242 1 88.75 321 SER A O 1
ATOM 2489 N N . MET B 1 1 ? -16.078 -20.297 -17 1 94.5 1 MET B N 1
ATOM 2490 C CA . MET B 1 1 ? -14.625 -20.172 -16.859 1 94.5 1 MET B CA 1
ATOM 2491 C C . MET B 1 1 ? -14.203 -18.719 -16.906 1 94.5 1 MET B C 1
ATOM 2493 O O . MET B 1 1 ? -14.641 -17.969 -17.781 1 94.5 1 MET B O 1
ATOM 2497 N N . GLN B 1 2 ? -13.469 -18.234 -15.938 1 97.44 2 GLN B N 1
ATOM 2498 C CA . GLN B 1 2 ? -12.852 -16.922 -15.961 1 97.44 2 GLN B CA 1
ATOM 2499 C C . GLN B 1 2 ? -11.359 -17.016 -16.281 1 97.44 2 GLN B C 1
ATOM 2501 O O . GLN B 1 2 ? -10.68 -17.938 -15.812 1 97.44 2 GLN B O 1
ATOM 2506 N N . LEU B 1 3 ? -10.883 -16.125 -17.094 1 98.69 3 LEU B N 1
ATOM 2507 C CA . LEU B 1 3 ? -9.508 -16.141 -17.562 1 98.69 3 LEU B CA 1
ATOM 2508 C C . LEU B 1 3 ? -8.766 -14.883 -17.094 1 98.69 3 LEU B C 1
ATOM 2510 O O . LEU B 1 3 ? -9.195 -13.766 -17.375 1 98.69 3 LEU B O 1
ATOM 2514 N N . GLY B 1 4 ? -7.715 -15.102 -16.375 1 98.81 4 GLY B N 1
ATOM 2515 C CA . GLY B 1 4 ? -6.906 -14.008 -15.859 1 98.81 4 GLY B CA 1
ATOM 2516 C C . GLY B 1 4 ? -5.523 -13.945 -16.484 1 98.81 4 GLY B C 1
ATOM 2517 O O . GLY B 1 4 ? -5.094 -14.883 -17.156 1 98.81 4 GLY B O 1
ATOM 2518 N N . TYR B 1 5 ? -4.855 -12.828 -16.328 1 98.88 5 TYR B N 1
ATOM 2519 C CA . TYR B 1 5 ? -3.49 -12.578 -16.781 1 98.88 5 TYR B CA 1
ATOM 2520 C C . TYR B 1 5 ? -2.572 -12.281 -15.602 1 98.88 5 TYR B C 1
ATOM 2522 O O . TYR B 1 5 ? -2.893 -11.445 -14.758 1 98.88 5 TYR B O 1
ATOM 2530 N N . LYS B 1 6 ? -1.469 -12.938 -15.547 1 98.81 6 LYS B N 1
ATOM 2531 C CA . LYS B 1 6 ? -0.51 -12.711 -14.469 1 98.81 6 LYS B CA 1
ATOM 2532 C C . LYS B 1 6 ? 0.3 -11.438 -14.719 1 98.81 6 LYS B C 1
ATOM 2534 O O . LYS B 1 6 ? 0.931 -11.289 -15.766 1 98.81 6 LYS B O 1
ATOM 2539 N N . LEU B 1 7 ? 0.222 -10.555 -13.805 1 98.88 7 LEU B N 1
ATOM 2540 C CA . LEU B 1 7 ? 1.187 -9.469 -13.719 1 98.88 7 LEU B CA 1
ATOM 2541 C C . LEU B 1 7 ? 2.4 -9.875 -12.891 1 98.88 7 LEU B C 1
ATOM 2543 O O . LEU B 1 7 ? 2.396 -9.75 -11.672 1 98.88 7 LEU B O 1
ATOM 2547 N N . ALA B 1 8 ? 3.43 -10.336 -13.594 1 98.56 8 ALA B N 1
ATOM 2548 C CA . ALA B 1 8 ? 4.637 -10.805 -12.922 1 98.56 8 ALA B CA 1
ATOM 2549 C C . ALA B 1 8 ? 5.457 -9.633 -12.383 1 98.56 8 ALA B C 1
ATOM 2551 O O . ALA B 1 8 ? 6.371 -9.148 -13.055 1 98.56 8 ALA B O 1
ATOM 2552 N N . ALA B 1 9 ? 5.219 -9.328 -11.133 1 98.69 9 ALA B N 1
ATOM 2553 C CA . ALA B 1 9 ? 5.852 -8.164 -10.523 1 98.69 9 ALA B CA 1
ATOM 2554 C C . ALA B 1 9 ? 7.355 -8.367 -10.375 1 98.69 9 ALA B C 1
ATOM 2556 O O . ALA B 1 9 ? 8.117 -7.402 -10.305 1 98.69 9 ALA B O 1
ATOM 2557 N N . GLU B 1 10 ? 7.773 -9.641 -10.375 1 98.62 10 GLU B N 1
ATOM 2558 C CA . GLU B 1 10 ? 9.195 -9.961 -10.266 1 98.62 10 GLU B CA 1
ATOM 2559 C C . GLU B 1 10 ? 9.93 -9.641 -11.562 1 98.62 10 GLU B C 1
ATOM 2561 O O . GLU B 1 10 ? 11.133 -9.352 -11.547 1 98.62 10 GLU B O 1
ATOM 2566 N N . ALA B 1 11 ? 9.219 -9.656 -12.633 1 98.56 11 ALA B N 1
ATOM 2567 C CA . ALA B 1 11 ? 9.844 -9.586 -13.945 1 98.56 11 ALA B CA 1
ATOM 2568 C C . ALA B 1 11 ? 9.742 -8.172 -14.523 1 98.56 11 ALA B C 1
ATOM 2570 O O . ALA B 1 11 ? 10.539 -7.793 -15.391 1 98.56 11 ALA B O 1
ATOM 2571 N N . PHE B 1 12 ? 8.773 -7.41 -14.102 1 98.75 12 PHE B N 1
ATOM 2572 C CA . PHE B 1 12 ? 8.516 -6.129 -14.758 1 98.75 12 PHE B CA 1
ATOM 2573 C C . PHE B 1 12 ? 8.383 -5.016 -13.727 1 98.75 12 PHE B C 1
ATOM 2575 O O . PHE B 1 12 ? 7.867 -5.234 -12.625 1 98.75 12 PHE B O 1
ATOM 2582 N N . GLY B 1 13 ? 8.836 -3.812 -14.094 1 98.75 13 GLY B N 1
ATOM 2583 C CA . GLY B 1 13 ? 8.648 -2.627 -13.273 1 98.75 13 GLY B CA 1
ATOM 2584 C C . GLY B 1 13 ? 7.203 -2.172 -13.211 1 98.75 13 GLY B C 1
ATOM 2585 O O . GLY B 1 13 ? 6.355 -2.666 -13.961 1 98.75 13 GLY B O 1
ATOM 2586 N N . PRO B 1 14 ? 6.965 -1.269 -12.328 1 98.88 14 PRO B N 1
ATOM 2587 C CA . PRO B 1 14 ? 5.574 -0.901 -12.062 1 98.88 14 PRO B CA 1
ATOM 2588 C C . PRO B 1 14 ? 4.871 -0.311 -13.281 1 98.88 14 PRO B C 1
ATOM 2590 O O . PRO B 1 14 ? 3.711 -0.637 -13.547 1 98.88 14 PRO B O 1
ATOM 2593 N N . LYS B 1 15 ? 5.492 0.501 -14.094 1 98.62 15 LYS B N 1
ATOM 2594 C CA . LYS B 1 15 ? 4.836 1.121 -15.242 1 98.62 15 LYS B CA 1
ATOM 2595 C C . LYS B 1 15 ? 4.52 0.087 -16.312 1 98.62 15 LYS B C 1
ATOM 2597 O O . LYS B 1 15 ? 3.48 0.166 -16.969 1 98.62 15 LYS B O 1
ATOM 2602 N N . GLU B 1 16 ? 5.441 -0.833 -16.453 1 98.81 16 GLU B N 1
ATOM 2603 C CA . GLU B 1 16 ? 5.176 -1.903 -17.406 1 98.81 16 GLU B CA 1
ATOM 2604 C C . GLU B 1 16 ? 4.004 -2.77 -16.969 1 98.81 16 GLU B C 1
ATOM 2606 O O . GLU B 1 16 ? 3.188 -3.189 -17.781 1 98.81 16 GLU B O 1
ATOM 2611 N N . LEU B 1 17 ? 3.918 -3.047 -15.711 1 98.94 17 LEU B N 1
ATOM 2612 C CA . LEU B 1 17 ? 2.789 -3.807 -15.188 1 98.94 17 LEU B CA 1
ATOM 2613 C C . LEU B 1 17 ? 1.475 -3.082 -15.453 1 98.94 17 LEU B C 1
ATOM 2615 O O . LEU B 1 17 ? 0.484 -3.705 -15.844 1 98.94 17 LEU B O 1
ATOM 2619 N N . MET B 1 18 ? 1.484 -1.789 -15.203 1 98.94 18 MET B N 1
ATOM 2620 C CA . MET B 1 18 ? 0.303 -0.976 -15.477 1 98.94 18 MET B CA 1
ATOM 2621 C C . MET B 1 18 ? -0.095 -1.071 -16.953 1 98.94 18 MET B C 1
ATOM 2623 O O . MET B 1 18 ? -1.265 -1.296 -17.266 1 98.94 18 MET B O 1
ATOM 2627 N N . ARG B 1 19 ? 0.858 -0.918 -17.844 1 98.88 19 ARG B N 1
ATOM 2628 C CA . ARG B 1 19 ? 0.603 -0.995 -19.281 1 98.88 19 ARG B CA 1
ATOM 2629 C C . ARG B 1 19 ? 0.034 -2.357 -19.656 1 98.88 19 ARG B C 1
ATOM 2631 O O . ARG B 1 19 ? -0.914 -2.441 -20.438 1 98.88 19 ARG B O 1
ATOM 2638 N N . GLN B 1 20 ? 0.583 -3.402 -19.078 1 98.94 20 GLN B N 1
ATOM 2639 C CA . GLN B 1 20 ? 0.121 -4.754 -19.391 1 98.94 20 GLN B CA 1
ATOM 2640 C C . GLN B 1 20 ? -1.311 -4.965 -18.906 1 98.94 20 GLN B C 1
ATOM 2642 O O . GLN B 1 20 ? -2.096 -5.656 -19.547 1 98.94 20 GLN B O 1
ATOM 2647 N N . ALA B 1 21 ? -1.654 -4.41 -17.75 1 98.94 21 ALA B N 1
ATOM 2648 C CA . ALA B 1 21 ? -3.01 -4.539 -17.219 1 98.94 21 ALA B CA 1
ATOM 2649 C C . ALA B 1 21 ? -4.027 -3.889 -18.156 1 98.94 21 ALA B C 1
ATOM 2651 O O . ALA B 1 21 ? -5.094 -4.453 -18.406 1 98.94 21 ALA B O 1
ATOM 2652 N N . ILE B 1 22 ? -3.678 -2.699 -18.641 1 98.88 22 ILE B N 1
ATOM 2653 C CA . ILE B 1 22 ? -4.547 -1.995 -19.578 1 98.88 22 ILE B CA 1
ATOM 2654 C C . ILE B 1 22 ? -4.727 -2.828 -20.844 1 98.88 22 ILE B C 1
ATOM 2656 O O . ILE B 1 22 ? -5.844 -2.986 -21.344 1 98.88 22 ILE B O 1
ATOM 2660 N N . ARG B 1 23 ? -3.607 -3.381 -21.344 1 98.81 23 ARG B N 1
ATOM 2661 C CA . ARG B 1 23 ? -3.65 -4.219 -22.547 1 98.81 23 ARG B CA 1
ATOM 2662 C C . ARG B 1 23 ? -4.488 -5.473 -22.297 1 98.81 23 ARG B C 1
ATOM 2664 O O . ARG B 1 23 ? -5.23 -5.906 -23.188 1 98.81 23 ARG B O 1
ATOM 2671 N N . ALA B 1 24 ? -4.316 -6.07 -21.125 1 98.88 24 ALA B N 1
ATOM 2672 C CA . ALA B 1 24 ? -5.074 -7.266 -20.766 1 98.88 24 ALA B CA 1
ATOM 2673 C C . ALA B 1 24 ? -6.574 -6.988 -20.766 1 98.88 24 ALA B C 1
ATOM 2675 O O . ALA B 1 24 ? -7.363 -7.805 -21.25 1 98.88 24 ALA B O 1
ATOM 2676 N N . GLU B 1 25 ? -6.973 -5.848 -20.234 1 98.81 25 GLU B N 1
ATOM 2677 C CA . GLU B 1 25 ? -8.383 -5.48 -20.266 1 98.81 25 GLU B CA 1
ATOM 2678 C C . GLU B 1 25 ? -8.906 -5.395 -21.688 1 98.81 25 GLU B C 1
ATOM 2680 O O . GLU B 1 25 ? -9.969 -5.938 -22 1 98.81 25 GLU B O 1
ATOM 2685 N N . SER B 1 26 ? -8.125 -4.75 -22.547 1 98.44 26 SER B N 1
ATOM 2686 C CA . SER B 1 26 ? -8.516 -4.574 -23.938 1 98.44 26 SER B CA 1
ATOM 2687 C C . SER B 1 26 ? -8.609 -5.914 -24.656 1 98.44 26 SER B C 1
ATOM 2689 O O . SER B 1 26 ? -9.422 -6.078 -25.578 1 98.44 26 SER B O 1
ATOM 2691 N N . ALA B 1 27 ? -7.812 -6.852 -24.219 1 98.5 27 ALA B N 1
ATOM 2692 C CA . ALA B 1 27 ? -7.727 -8.148 -24.891 1 98.5 27 ALA B CA 1
ATOM 2693 C C . ALA B 1 27 ? -8.828 -9.086 -24.406 1 98.5 27 ALA B C 1
ATOM 2695 O O . ALA B 1 27 ? -9 -10.18 -24.953 1 98.5 27 ALA B O 1
ATOM 2696 N N . GLY B 1 28 ? -9.516 -8.703 -23.375 1 97.88 28 GLY B N 1
ATOM 2697 C CA . GLY B 1 28 ? -10.688 -9.469 -22.984 1 97.88 28 GLY B CA 1
ATOM 2698 C C . GLY B 1 28 ? -10.438 -10.367 -21.781 1 97.88 28 GLY B C 1
ATOM 2699 O O . GLY B 1 28 ? -11.25 -11.234 -21.469 1 97.88 28 GLY B O 1
ATOM 2700 N N . PHE B 1 29 ? -9.352 -10.195 -21.094 1 98.81 29 PHE B N 1
ATOM 2701 C CA . PHE B 1 29 ? -9.148 -10.914 -19.844 1 98.81 29 PHE B CA 1
ATOM 2702 C C . PHE B 1 29 ? -10.18 -10.492 -18.797 1 98.81 29 PHE B C 1
ATOM 2704 O O . PHE B 1 29 ? -10.602 -9.336 -18.781 1 98.81 29 PHE B O 1
ATOM 2711 N N . ASP B 1 30 ? -10.547 -11.406 -17.953 1 98.75 30 ASP B N 1
ATOM 2712 C CA . ASP B 1 30 ? -11.531 -11.141 -16.906 1 98.75 30 ASP B CA 1
ATOM 2713 C C . ASP B 1 30 ? -10.891 -10.469 -15.703 1 98.75 30 ASP B C 1
ATOM 2715 O O . ASP B 1 30 ? -11.539 -9.703 -14.992 1 98.75 30 ASP B O 1
ATOM 2719 N N . PHE B 1 31 ? -9.656 -10.758 -15.406 1 98.94 31 PHE B N 1
ATOM 2720 C CA . PHE B 1 31 ? -8.945 -10.18 -14.273 1 98.94 31 PHE B CA 1
ATOM 2721 C C . PHE B 1 31 ? -7.438 -10.281 -14.461 1 98.94 31 PHE B C 1
ATOM 2723 O O . PHE B 1 31 ? -6.965 -11.023 -15.328 1 98.94 31 PHE B O 1
ATOM 2730 N N . VAL B 1 32 ? -6.719 -9.461 -13.703 1 98.94 32 VAL B N 1
ATOM 2731 C CA . VAL B 1 32 ? -5.266 -9.57 -13.594 1 98.94 32 VAL B CA 1
ATOM 2732 C C . VAL B 1 32 ? -4.883 -9.953 -12.164 1 98.94 32 VAL B C 1
ATOM 2734 O O . VAL B 1 32 ? -5.59 -9.617 -11.211 1 98.94 32 VAL B O 1
ATOM 2737 N N . GLU B 1 33 ? -3.859 -10.727 -12.094 1 98.94 33 GLU B N 1
ATOM 2738 C CA . GLU B 1 33 ? -3.328 -11.195 -10.812 1 98.94 33 GLU B CA 1
ATOM 2739 C C . GLU B 1 33 ? -1.879 -10.758 -10.625 1 98.94 33 GLU B C 1
ATOM 2741 O O . GLU B 1 33 ? -1.019 -11.062 -11.453 1 98.94 33 GLU B O 1
ATOM 2746 N N . ILE B 1 34 ? -1.609 -10.016 -9.531 1 98.88 34 ILE B N 1
ATOM 2747 C CA . ILE B 1 34 ? -0.272 -9.477 -9.305 1 98.88 34 ILE B CA 1
ATOM 2748 C C . ILE B 1 34 ? 0.383 -10.203 -8.125 1 98.88 34 ILE B C 1
ATOM 2750 O O . ILE B 1 34 ? -0.28 -10.516 -7.137 1 98.88 34 ILE B O 1
ATOM 2754 N N . SER B 1 35 ? 1.7 -10.469 -8.211 1 97.81 35 SER B N 1
ATOM 2755 C CA . SER B 1 35 ? 2.465 -10.984 -7.082 1 97.81 35 SER B CA 1
ATOM 2756 C C . SER B 1 35 ? 2.758 -9.891 -6.062 1 97.81 35 SER B C 1
ATOM 2758 O O . SER B 1 35 ? 3.09 -8.766 -6.434 1 97.81 35 SER B O 1
ATOM 2760 N N . ASP B 1 36 ? 2.59 -10.195 -4.805 1 98.5 36 ASP B N 1
ATOM 2761 C CA . ASP B 1 36 ? 2.988 -9.289 -3.727 1 98.5 36 ASP B CA 1
ATOM 2762 C C . ASP B 1 36 ? 4.32 -9.719 -3.117 1 98.5 36 ASP B C 1
ATOM 2764 O O . ASP B 1 36 ? 4.359 -10.242 -2.004 1 98.5 36 ASP B O 1
ATOM 2768 N N . HIS B 1 37 ? 5.434 -9.438 -3.873 1 98.69 37 HIS B N 1
ATOM 2769 C CA . HIS B 1 37 ? 6.773 -9.898 -3.516 1 98.69 37 HIS B CA 1
ATOM 2770 C C . HIS B 1 37 ? 7.656 -8.734 -3.076 1 98.69 37 HIS B C 1
ATOM 2772 O O . HIS B 1 37 ? 7.484 -7.609 -3.541 1 98.69 37 HIS B O 1
ATOM 2778 N N . TYR B 1 38 ? 8.547 -9.062 -2.166 1 98.75 38 TYR B N 1
ATOM 2779 C CA . TYR B 1 38 ? 9.602 -8.109 -1.833 1 98.75 38 TYR B CA 1
ATOM 2780 C C . TYR B 1 38 ? 10.836 -8.336 -2.701 1 98.75 38 TYR B C 1
ATOM 2782 O O . TYR B 1 38 ? 11.516 -7.383 -3.084 1 98.75 38 TYR B O 1
ATOM 2790 N N . HIS B 1 39 ? 11.18 -9.609 -2.988 1 98.75 39 HIS B N 1
ATOM 2791 C CA . HIS B 1 39 ? 12.266 -10.016 -3.869 1 98.75 39 HIS B CA 1
ATOM 2792 C C . HIS B 1 39 ? 11.742 -10.805 -5.066 1 98.75 39 HIS B C 1
ATOM 2794 O O . HIS B 1 39 ? 10.734 -11.508 -4.957 1 98.75 39 HIS B O 1
ATOM 2800 N N . PRO B 1 40 ? 12.461 -10.648 -6.23 1 98.69 40 PRO B N 1
ATOM 2801 C CA . PRO B 1 40 ? 12.195 -11.609 -7.305 1 98.69 40 PRO B CA 1
ATOM 2802 C C . PRO B 1 40 ? 12.727 -13.008 -7 1 98.69 40 PRO B C 1
ATOM 2804 O O . PRO B 1 40 ? 13.508 -13.18 -6.062 1 98.69 40 PRO B O 1
ATOM 2807 N N . TRP B 1 41 ? 12.258 -13.969 -7.785 1 98.44 41 TRP B N 1
ATOM 2808 C CA . TRP B 1 41 ? 12.711 -15.344 -7.602 1 98.44 41 TRP B CA 1
ATOM 2809 C C . TRP B 1 41 ? 14.164 -15.492 -8.047 1 98.44 41 TRP B C 1
ATOM 2811 O O . TRP B 1 41 ? 14.938 -16.219 -7.418 1 98.44 41 TRP B O 1
ATOM 2821 N N . LEU B 1 42 ? 14.477 -14.867 -9.133 1 98.5 42 LEU B N 1
ATOM 2822 C CA . LEU B 1 42 ? 15.82 -14.828 -9.695 1 98.5 42 LEU B CA 1
ATOM 2823 C C . LEU B 1 42 ? 16.266 -13.383 -9.922 1 98.5 42 LEU B C 1
ATOM 2825 O O . LEU B 1 42 ? 15.445 -12.516 -10.227 1 98.5 42 LEU B O 1
ATOM 2829 N N . ASP B 1 43 ? 17.562 -13.195 -9.844 1 97.5 43 ASP B N 1
ATOM 2830 C CA . ASP B 1 43 ? 18.109 -11.859 -10.055 1 97.5 43 ASP B CA 1
ATOM 2831 C C . ASP B 1 43 ? 17.797 -11.359 -11.469 1 97.5 43 ASP B C 1
ATOM 2833 O O . ASP B 1 43 ? 17.594 -10.156 -11.672 1 97.5 43 ASP B O 1
ATOM 2837 N N . GLU B 1 44 ? 17.719 -12.242 -12.406 1 97.25 44 GLU B N 1
ATOM 2838 C CA . GLU B 1 44 ? 17.484 -11.906 -13.805 1 97.25 44 GLU B CA 1
ATOM 2839 C C . GLU B 1 44 ? 16.125 -11.25 -14 1 97.25 44 GLU B C 1
ATOM 2841 O O . GLU B 1 44 ? 15.906 -10.531 -14.977 1 97.25 44 GLU B O 1
ATOM 2846 N N . GLN B 1 45 ? 15.148 -11.555 -13.172 1 98.31 45 GLN B N 1
ATOM 2847 C CA . GLN B 1 45 ? 13.836 -10.938 -13.266 1 98.31 45 GLN B CA 1
ATOM 2848 C C . GLN B 1 45 ? 13.906 -9.445 -12.938 1 98.31 45 GLN B C 1
ATOM 2850 O O . GLN B 1 45 ? 13.258 -8.633 -13.609 1 98.31 45 GLN B O 1
ATOM 2855 N N . GLY B 1 46 ? 14.609 -9.062 -11.805 1 98.31 46 GLY B N 1
ATOM 2856 C CA . GLY B 1 46 ? 15.125 -7.715 -11.617 1 98.31 46 GLY B CA 1
ATOM 2857 C C . GLY B 1 46 ? 14.102 -6.766 -11.016 1 98.31 46 GLY B C 1
ATOM 2858 O O . GLY B 1 46 ? 14.367 -5.57 -10.875 1 98.31 46 GLY B O 1
ATOM 2859 N N . HIS B 1 47 ? 12.914 -7.238 -10.664 1 98.75 47 HIS B N 1
ATOM 2860 C CA . HIS B 1 47 ? 11.898 -6.297 -10.211 1 98.75 47 HIS B CA 1
ATOM 2861 C C . HIS B 1 47 ? 11.109 -6.863 -9.031 1 98.75 47 HIS B C 1
ATOM 2863 O O . HIS B 1 47 ? 11.109 -8.078 -8.812 1 98.75 47 HIS B O 1
ATOM 2869 N N . SER B 1 48 ? 10.43 -6.031 -8.305 1 98.81 48 SER B N 1
ATOM 2870 C CA . SER B 1 48 ? 9.484 -6.363 -7.238 1 98.81 48 SER B CA 1
ATOM 2871 C C . SER B 1 48 ? 8.828 -5.113 -6.672 1 98.81 48 SER B C 1
ATOM 2873 O O . SER B 1 48 ? 9.023 -4.773 -5.504 1 98.81 48 SER B O 1
ATOM 2875 N N . PRO B 1 49 ? 8.094 -4.43 -7.48 1 98.94 49 PRO B N 1
ATOM 2876 C CA . PRO B 1 49 ? 7.473 -3.201 -6.984 1 98.94 49 PRO B CA 1
ATOM 2877 C C . PRO B 1 49 ? 6.414 -3.463 -5.918 1 98.94 49 PRO B C 1
ATOM 2879 O O . PRO B 1 49 ? 5.938 -4.594 -5.777 1 98.94 49 PRO B O 1
ATOM 2882 N N . PHE B 1 50 ? 6.121 -2.439 -5.148 1 98.94 50 PHE B N 1
ATOM 2883 C CA . PHE B 1 50 ? 5.094 -2.516 -4.117 1 98.94 50 PHE B CA 1
ATOM 2884 C C . PHE B 1 50 ? 3.717 -2.711 -4.742 1 98.94 50 PHE B C 1
ATOM 2886 O O . PHE B 1 50 ? 3.188 -1.805 -5.391 1 98.94 50 PHE B O 1
ATOM 2893 N N . ALA B 1 51 ? 3.113 -3.816 -4.527 1 98.94 51 ALA B N 1
ATOM 2894 C CA . ALA B 1 51 ? 1.944 -4.297 -5.262 1 98.94 51 ALA B CA 1
ATOM 2895 C C . ALA B 1 51 ? 0.746 -3.377 -5.051 1 98.94 51 ALA B C 1
ATOM 2897 O O . ALA B 1 51 ? 0.002 -3.09 -5.988 1 98.94 51 ALA B O 1
ATOM 2898 N N . TRP B 1 52 ? 0.517 -2.846 -3.84 1 98.94 52 TRP B N 1
ATOM 2899 C CA . TRP B 1 52 ? -0.697 -2.121 -3.482 1 98.94 52 TRP B CA 1
ATOM 2900 C C . TRP B 1 52 ? -0.736 -0.756 -4.16 1 98.94 52 TRP B C 1
ATOM 2902 O O . TRP B 1 52 ? -1.81 -0.255 -4.504 1 98.94 52 TRP B O 1
ATOM 2912 N N . THR B 1 53 ? 0.452 -0.139 -4.375 1 98.94 53 THR B N 1
ATOM 2913 C CA . THR B 1 53 ? 0.535 1.089 -5.156 1 98.94 53 THR B CA 1
ATOM 2914 C C . THR B 1 53 ? 0.218 0.818 -6.625 1 98.94 53 THR B C 1
ATOM 2916 O O . THR B 1 53 ? -0.573 1.539 -7.238 1 98.94 53 THR B O 1
ATOM 2919 N N . VAL B 1 54 ? 0.77 -0.257 -7.148 1 99 54 VAL B N 1
ATOM 2920 C CA . VAL B 1 54 ? 0.576 -0.612 -8.547 1 99 54 VAL B CA 1
ATOM 2921 C C . VAL B 1 54 ? -0.893 -0.942 -8.805 1 99 54 VAL B C 1
ATOM 2923 O O . VAL B 1 54 ? -1.474 -0.501 -9.797 1 99 54 VAL B O 1
ATOM 2926 N N . LEU B 1 55 ? -1.497 -1.667 -7.859 1 98.94 55 LEU B N 1
ATOM 2927 C CA . LEU B 1 55 ? -2.906 -2.025 -7.984 1 98.94 55 LEU B CA 1
ATOM 2928 C C . LEU B 1 55 ? -3.787 -0.78 -7.965 1 98.94 55 LEU B C 1
ATOM 2930 O O . LEU B 1 55 ? -4.77 -0.698 -8.703 1 98.94 55 LEU B O 1
ATOM 2934 N N . GLY B 1 56 ? -3.434 0.188 -7.047 1 98.94 56 GLY B N 1
ATOM 2935 C CA . GLY B 1 56 ? -4.168 1.442 -7.066 1 98.94 56 GLY B CA 1
ATOM 2936 C C . GLY B 1 56 ? -4.105 2.152 -8.406 1 98.94 56 GLY B C 1
ATOM 2937 O O . GLY B 1 56 ? -5.125 2.619 -8.914 1 98.94 56 GLY B O 1
ATOM 2938 N N . ALA B 1 57 ? -2.93 2.201 -8.992 1 98.94 57 ALA B N 1
ATOM 2939 C CA . ALA B 1 57 ? -2.725 2.844 -10.289 1 98.94 57 ALA B CA 1
ATOM 2940 C C . ALA B 1 57 ? -3.514 2.135 -11.383 1 98.94 57 ALA B C 1
ATOM 2942 O O . ALA B 1 57 ? -4.164 2.783 -12.203 1 98.94 57 ALA B O 1
ATOM 2943 N N . ILE B 1 58 ? -3.48 0.788 -11.375 1 98.94 58 ILE B N 1
ATOM 2944 C CA . ILE B 1 58 ? -4.191 -0.001 -12.383 1 98.94 58 ILE B CA 1
ATOM 2945 C C . ILE B 1 58 ? -5.695 0.211 -12.234 1 98.94 58 ILE B C 1
ATOM 2947 O O . ILE B 1 58 ? -6.406 0.378 -13.227 1 98.94 58 ILE B O 1
ATOM 2951 N N . ALA B 1 59 ? -6.172 0.216 -10.984 1 98.94 59 ALA B N 1
ATOM 2952 C CA . ALA B 1 59 ? -7.598 0.414 -10.734 1 98.94 59 ALA B CA 1
ATOM 2953 C C . ALA B 1 59 ? -8.086 1.728 -11.336 1 98.94 59 ALA B C 1
ATOM 2955 O O . ALA B 1 59 ? -9.18 1.788 -11.906 1 98.94 59 ALA B O 1
ATOM 2956 N N . ALA B 1 60 ? -7.25 2.756 -11.258 1 98.38 60 ALA B N 1
ATOM 2957 C CA . ALA B 1 60 ? -7.617 4.086 -11.734 1 98.38 60 ALA B CA 1
ATOM 2958 C C . ALA B 1 60 ? -7.59 4.156 -13.258 1 98.38 60 ALA B C 1
ATOM 2960 O O . ALA B 1 60 ? -8.188 5.055 -13.859 1 98.38 60 ALA B O 1
ATOM 2961 N N . GLN B 1 61 ? -6.895 3.189 -13.891 1 98.44 61 GLN B N 1
ATOM 2962 C CA . GLN B 1 61 ? -6.688 3.273 -15.328 1 98.44 61 GLN B CA 1
ATOM 2963 C C . GLN B 1 61 ? -7.52 2.23 -16.062 1 98.44 61 GLN B C 1
ATOM 2965 O O . GLN B 1 61 ? -7.441 2.117 -17.297 1 98.44 61 GLN B O 1
ATOM 2970 N N . THR B 1 62 ? -8.234 1.382 -15.359 1 98.81 62 THR B N 1
ATOM 2971 C CA . THR B 1 62 ? -9.07 0.344 -15.953 1 98.81 62 THR B CA 1
ATOM 2972 C C . THR B 1 62 ? -10.508 0.451 -15.438 1 98.81 62 THR B C 1
ATOM 2974 O O . THR B 1 62 ? -10.766 1.138 -14.445 1 98.81 62 THR B O 1
ATOM 2977 N N . GLU B 1 63 ? -11.414 -0.185 -16.125 1 98.19 63 GLU B N 1
ATOM 2978 C CA . GLU B 1 63 ? -12.82 0.009 -15.805 1 98.19 63 GLU B CA 1
ATOM 2979 C C . GLU B 1 63 ? -13.516 -1.322 -15.516 1 98.19 63 GLU B C 1
ATOM 2981 O O . GLU B 1 63 ? -14.445 -1.385 -14.711 1 98.19 63 GLU B O 1
ATOM 2986 N N . ARG B 1 64 ? -13.062 -2.398 -16.156 1 98.5 64 ARG B N 1
ATOM 2987 C CA . ARG B 1 64 ? -13.852 -3.625 -16.156 1 98.5 64 ARG B CA 1
ATOM 2988 C C . ARG B 1 64 ? -13.062 -4.785 -15.562 1 98.5 64 ARG B C 1
ATOM 2990 O O . ARG B 1 64 ? -13.633 -5.648 -14.891 1 98.5 64 ARG B O 1
ATOM 2997 N N . ILE B 1 65 ? -11.773 -4.797 -15.82 1 98.88 65 ILE B N 1
ATOM 2998 C CA . ILE B 1 65 ? -10.953 -5.961 -15.5 1 98.88 65 ILE B CA 1
ATOM 2999 C C . ILE B 1 65 ? -10.844 -6.113 -13.984 1 98.88 65 ILE B C 1
ATOM 3001 O O . ILE B 1 65 ? -10.672 -5.129 -13.266 1 98.88 65 ILE B O 1
ATOM 3005 N N . GLY B 1 66 ? -11.062 -7.324 -13.469 1 98.94 66 GLY B N 1
ATOM 3006 C CA . GLY B 1 66 ? -10.836 -7.602 -12.055 1 98.94 66 GLY B CA 1
ATOM 3007 C C . GLY B 1 66 ? -9.375 -7.5 -11.648 1 98.94 66 GLY B C 1
ATOM 3008 O O . GLY B 1 66 ? -8.484 -7.609 -12.492 1 98.94 66 GLY B O 1
ATOM 3009 N N . LEU B 1 67 ? -9.18 -7.25 -10.406 1 98.94 67 LEU B N 1
ATOM 3010 C CA . LEU B 1 67 ? -7.848 -7.191 -9.812 1 98.94 67 LEU B CA 1
ATOM 3011 C C . LEU B 1 67 ? -7.703 -8.227 -8.703 1 98.94 67 LEU B C 1
ATOM 3013 O O . LEU B 1 67 ? -8.633 -8.438 -7.918 1 98.94 67 LEU B O 1
ATOM 3017 N N . ALA B 1 68 ? -6.535 -8.891 -8.633 1 98.94 68 ALA B N 1
ATOM 3018 C CA . ALA B 1 68 ? -6.316 -9.883 -7.582 1 98.94 68 ALA B CA 1
ATOM 3019 C C . ALA B 1 68 ? -4.859 -9.891 -7.133 1 98.94 68 ALA B C 1
ATOM 3021 O O . ALA B 1 68 ? -3.951 -9.68 -7.938 1 98.94 68 ALA B O 1
ATOM 3022 N N . THR B 1 69 ? -4.656 -10.07 -5.855 1 98.88 69 THR B N 1
ATOM 3023 C CA . THR B 1 69 ? -3.32 -10.453 -5.414 1 98.88 69 THR B CA 1
ATOM 3024 C C . THR B 1 69 ? -3.125 -11.961 -5.516 1 98.88 69 THR B C 1
ATOM 3026 O O . THR B 1 69 ? -4 -12.734 -5.121 1 98.88 69 THR B O 1
ATOM 3029 N N . GLY B 1 70 ? -2.059 -12.484 -6.105 1 98.19 70 GLY B N 1
ATOM 3030 C CA . GLY B 1 70 ? -1.714 -13.891 -6.219 1 98.19 70 GLY B CA 1
ATOM 3031 C C . GLY B 1 70 ? -0.356 -14.227 -5.629 1 98.19 70 GLY B C 1
ATOM 3032 O O . GLY B 1 70 ? 0.598 -14.484 -6.363 1 98.19 70 GLY B O 1
ATOM 3033 N N . VAL B 1 71 ? -0.157 -14.078 -4.305 1 97.75 71 VAL B N 1
ATOM 3034 C CA . VAL B 1 71 ? -1.041 -13.82 -3.174 1 97.75 71 VAL B CA 1
ATOM 3035 C C . VAL B 1 71 ? -0.325 -12.945 -2.146 1 97.75 71 VAL B C 1
ATOM 3037 O O . VAL B 1 71 ? 0.896 -12.781 -2.205 1 97.75 71 VAL B O 1
ATOM 3040 N N . THR B 1 72 ? -0.961 -12.359 -1.259 1 98.81 72 THR B N 1
ATOM 3041 C CA . THR B 1 72 ? -0.457 -11.555 -0.154 1 98.81 72 THR B CA 1
ATOM 3042 C C . THR B 1 72 ? -0.331 -12.391 1.115 1 98.81 72 THR B C 1
ATOM 3044 O O . THR B 1 72 ? -1.219 -13.188 1.431 1 98.81 72 THR B O 1
ATOM 3047 N N . CYS B 1 73 ? 0.841 -12.328 1.8 1 98.56 73 CYS B N 1
ATOM 3048 C CA . CYS B 1 73 ? 1.009 -12.906 3.129 1 98.56 73 CYS B CA 1
ATOM 3049 C C . CYS B 1 73 ? 0.723 -11.867 4.211 1 98.56 73 CYS B C 1
ATOM 3051 O O . CYS B 1 73 ? 1.497 -10.93 4.395 1 98.56 73 CYS B O 1
ATOM 3053 N N . PRO B 1 74 ? -0.292 -12.055 5.012 1 98.56 74 PRO B N 1
ATOM 3054 C CA . PRO B 1 74 ? -0.704 -11.016 5.961 1 98.56 74 PRO B CA 1
ATOM 3055 C C . PRO B 1 74 ? -0.204 -11.289 7.379 1 98.56 74 PRO B C 1
ATOM 3057 O O . PRO B 1 74 ? -0.909 -11 8.352 1 98.56 74 PRO B O 1
ATOM 3060 N N . THR B 1 75 ? 1.045 -11.961 7.562 1 97.69 75 THR B N 1
ATOM 3061 C CA . THR B 1 75 ? 1.314 -12.438 8.914 1 97.69 75 THR B CA 1
ATOM 3062 C C . THR B 1 75 ? 2.721 -12.039 9.359 1 97.69 75 THR B C 1
ATOM 3064 O O . THR B 1 75 ? 3.047 -12.109 10.547 1 97.69 75 THR B O 1
ATOM 3067 N N . VAL B 1 76 ? 3.625 -11.664 8.438 1 95.75 76 VAL B N 1
ATOM 3068 C CA . VAL B 1 76 ? 5.008 -11.445 8.852 1 95.75 76 VAL B CA 1
ATOM 3069 C C . VAL B 1 76 ? 5.43 -10.016 8.508 1 95.75 76 VAL B C 1
ATOM 3071 O O . VAL B 1 76 ? 5.309 -9.109 9.336 1 95.75 76 VAL B O 1
ATOM 3074 N N . ARG B 1 77 ? 5.574 -9.805 7.219 1 96.69 77 ARG B N 1
ATOM 3075 C CA . ARG B 1 77 ? 6.008 -8.445 6.91 1 96.69 77 ARG B CA 1
ATOM 3076 C C . ARG B 1 77 ? 4.848 -7.465 7.004 1 96.69 77 ARG B C 1
ATOM 3078 O O . ARG B 1 77 ? 5.055 -6.262 7.172 1 96.69 77 ARG B O 1
ATOM 3085 N N . TYR B 1 78 ? 3.604 -8.039 6.902 1 97.88 78 TYR B N 1
ATOM 3086 C CA . TYR B 1 78 ? 2.379 -7.27 7.109 1 97.88 78 TYR B CA 1
ATOM 3087 C C . TYR B 1 78 ? 1.645 -7.742 8.359 1 97.88 78 TYR B C 1
ATOM 3089 O O . TYR B 1 78 ? 1.646 -8.938 8.672 1 97.88 78 TYR B O 1
ATOM 3097 N N . HIS B 1 79 ? 1.039 -6.805 9.055 1 98.44 79 HIS B N 1
ATOM 3098 C CA . HIS B 1 79 ? -0.019 -7.168 9.992 1 98.44 79 HIS B CA 1
ATOM 3099 C C . HIS B 1 79 ? -1.366 -7.277 9.289 1 98.44 79 HIS B C 1
ATOM 3101 O O . HIS B 1 79 ? -1.674 -6.477 8.398 1 98.44 79 HIS B O 1
ATOM 3107 N N . PRO B 1 80 ? -2.242 -8.227 9.68 1 98.81 80 PRO B N 1
ATOM 3108 C CA . PRO B 1 80 ? -3.516 -8.391 8.977 1 98.81 80 PRO B CA 1
ATOM 3109 C C . PRO B 1 80 ? -4.402 -7.152 9.047 1 98.81 80 PRO B C 1
ATOM 3111 O O . PRO B 1 80 ? -5.242 -6.934 8.172 1 98.81 80 PRO B O 1
ATOM 3114 N N . ALA B 1 81 ? -4.23 -6.293 1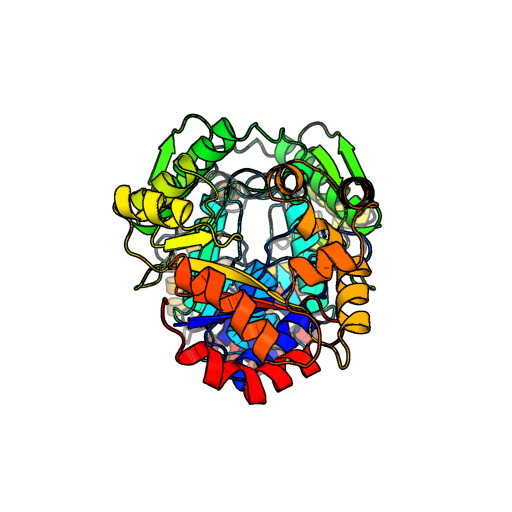0.078 1 98.88 81 ALA B N 1
ATOM 3115 C CA . ALA B 1 81 ? -4.984 -5.043 10.148 1 98.88 81 ALA B CA 1
ATOM 3116 C C . ALA B 1 81 ? -4.691 -4.156 8.938 1 98.88 81 ALA B C 1
ATOM 3118 O O . ALA B 1 81 ? -5.598 -3.527 8.391 1 98.88 81 ALA B O 1
ATOM 3119 N N . ILE B 1 82 ? -3.432 -4.148 8.531 1 98.88 82 ILE B N 1
ATOM 3120 C CA . ILE B 1 82 ? -3.016 -3.326 7.398 1 98.88 82 ILE B CA 1
ATOM 3121 C C . ILE B 1 82 ? -3.596 -3.891 6.105 1 98.88 82 ILE B C 1
ATOM 3123 O O . ILE B 1 82 ? -4.113 -3.145 5.27 1 98.88 82 ILE B O 1
ATOM 3127 N N . ILE B 1 83 ? -3.592 -5.18 5.988 1 98.94 83 ILE B N 1
ATOM 3128 C CA . ILE B 1 83 ? -4.094 -5.828 4.781 1 98.94 83 ILE B CA 1
ATOM 3129 C C . ILE B 1 83 ? -5.609 -5.66 4.699 1 98.94 83 ILE B C 1
ATOM 3131 O O . ILE B 1 83 ? -6.16 -5.465 3.611 1 98.94 83 ILE B O 1
ATOM 3135 N N . ALA B 1 84 ? -6.289 -5.738 5.848 1 98.94 84 ALA B N 1
ATOM 3136 C CA . ALA B 1 84 ? -7.73 -5.508 5.867 1 98.94 84 ALA B CA 1
ATOM 3137 C C . ALA B 1 84 ? -8.07 -4.117 5.34 1 98.94 84 ALA B C 1
ATOM 3139 O O . ALA B 1 84 ? -9.008 -3.957 4.551 1 98.94 84 ALA B O 1
ATOM 3140 N N . GLN B 1 85 ? -7.324 -3.131 5.758 1 98.94 85 GLN B N 1
ATOM 3141 C CA . GLN B 1 85 ? -7.535 -1.758 5.312 1 98.94 85 GLN B CA 1
ATOM 3142 C C . GLN B 1 85 ? -7.195 -1.6 3.834 1 98.94 85 GLN B C 1
ATOM 3144 O O . GLN B 1 85 ? -7.969 -1.015 3.072 1 98.94 85 GLN B O 1
ATOM 3149 N N . ALA B 1 86 ? -6.07 -2.156 3.416 1 98.94 86 ALA B N 1
ATOM 3150 C CA . ALA B 1 86 ? -5.617 -2.039 2.033 1 98.94 86 ALA B CA 1
ATOM 3151 C C . ALA B 1 86 ? -6.613 -2.686 1.072 1 98.94 86 ALA B C 1
ATOM 3153 O O . ALA B 1 86 ? -6.973 -2.092 0.053 1 98.94 86 ALA B O 1
ATOM 3154 N N . ALA B 1 87 ? -7.062 -3.842 1.438 1 98.94 87 ALA B N 1
ATOM 3155 C CA . ALA B 1 87 ? -7.992 -4.582 0.584 1 98.94 87 ALA B CA 1
ATOM 3156 C C . ALA B 1 87 ? -9.328 -3.852 0.471 1 98.94 87 ALA B C 1
ATOM 3158 O O . ALA B 1 87 ? -9.883 -3.732 -0.623 1 98.94 87 ALA B O 1
ATOM 3159 N N . ALA B 1 88 ? -9.836 -3.395 1.59 1 98.94 88 ALA B N 1
ATOM 3160 C CA . ALA B 1 88 ? -11.094 -2.645 1.572 1 98.94 88 ALA B CA 1
ATOM 3161 C C . ALA B 1 88 ? -10.969 -1.388 0.716 1 98.94 88 ALA B C 1
ATOM 3163 O O . ALA B 1 88 ? -11.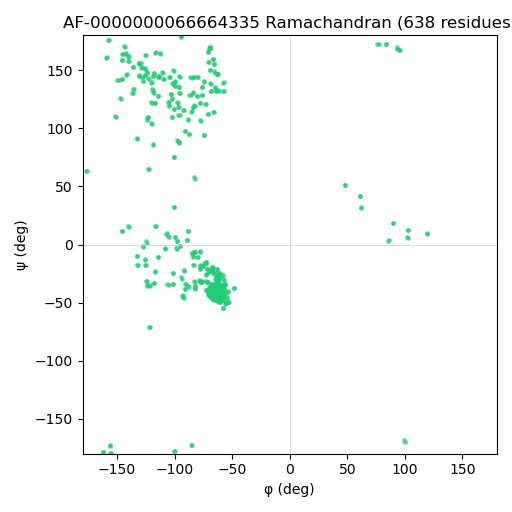852 -1.088 -0.089 1 98.94 88 ALA B O 1
ATOM 3164 N N . THR B 1 89 ? -9.891 -0.661 0.891 1 98.94 89 THR B N 1
ATOM 3165 C CA . THR B 1 89 ? -9.656 0.559 0.125 1 98.94 89 THR B CA 1
ATOM 3166 C C . THR B 1 89 ? -9.586 0.254 -1.369 1 98.94 89 THR B C 1
ATOM 3168 O O . THR B 1 89 ? -10.195 0.958 -2.182 1 98.94 89 THR B O 1
ATOM 3171 N N . LEU B 1 90 ? -8.836 -0.798 -1.716 1 98.94 90 LEU B N 1
ATOM 3172 C CA . LEU B 1 90 ? -8.703 -1.143 -3.127 1 98.94 90 LEU B CA 1
ATOM 3173 C C . LEU B 1 90 ? -10.039 -1.554 -3.723 1 98.94 90 LEU B C 1
ATOM 3175 O O . LEU B 1 90 ? -10.328 -1.257 -4.883 1 98.94 90 LEU B O 1
ATOM 3179 N N . ALA B 1 91 ? -10.859 -2.244 -2.949 1 98.94 91 ALA B N 1
ATOM 3180 C CA . ALA B 1 91 ? -12.211 -2.584 -3.4 1 98.94 91 ALA B CA 1
ATOM 3181 C C . ALA B 1 91 ? -13.016 -1.328 -3.723 1 98.94 91 ALA B C 1
ATOM 3183 O O . ALA B 1 91 ? -13.719 -1.276 -4.734 1 98.94 91 ALA B O 1
ATOM 3184 N N . LEU B 1 92 ? -12.883 -0.332 -2.912 1 98.94 92 LEU B N 1
ATOM 3185 C CA . LEU B 1 92 ? -13.586 0.923 -3.143 1 98.94 92 LEU B CA 1
ATOM 3186 C C . LEU B 1 92 ? -13.031 1.645 -4.363 1 98.94 92 LEU B C 1
ATOM 3188 O O . LEU B 1 92 ? -13.789 2.098 -5.223 1 98.94 92 LEU B O 1
ATOM 3192 N N . VAL B 1 93 ? -11.688 1.709 -4.473 1 98.88 93 VAL B N 1
ATOM 3193 C CA . VAL B 1 93 ? -11.023 2.416 -5.562 1 98.88 93 VAL B CA 1
ATOM 3194 C C . VAL B 1 93 ? -11.352 1.74 -6.891 1 98.88 93 VAL B C 1
ATOM 3196 O O . VAL B 1 93 ? -11.516 2.412 -7.914 1 98.88 93 VAL B O 1
ATOM 3199 N N . SER B 1 94 ? -11.547 0.421 -6.91 1 98.75 94 SER B N 1
ATOM 3200 C CA . SER B 1 94 ? -11.758 -0.351 -8.133 1 98.75 94 SER B CA 1
ATOM 3201 C C . SER B 1 94 ? -13.242 -0.607 -8.367 1 98.75 94 SER B C 1
ATOM 3203 O O . SER B 1 94 ? -13.609 -1.289 -9.328 1 98.75 94 SER B O 1
ATOM 3205 N N . ASP B 1 95 ? -14.086 -0.062 -7.516 1 98.25 95 ASP B N 1
ATOM 3206 C CA . ASP B 1 95 ? -15.539 -0.207 -7.629 1 98.25 95 ASP B CA 1
ATOM 3207 C C . ASP B 1 95 ? -15.953 -1.674 -7.535 1 98.25 95 ASP B C 1
ATOM 3209 O O . ASP B 1 95 ? -16.719 -2.162 -8.367 1 98.25 95 ASP B O 1
ATOM 3213 N N . GLY B 1 96 ? -15.312 -2.375 -6.613 1 98.44 96 GLY B N 1
ATOM 3214 C CA . GLY B 1 96 ? -15.758 -3.717 -6.273 1 98.44 96 GLY B CA 1
ATOM 3215 C C . GLY B 1 96 ? -15.117 -4.793 -7.125 1 98.44 96 GLY B C 1
ATOM 3216 O O . GLY B 1 96 ? -15.562 -5.941 -7.129 1 98.44 96 GLY B O 1
ATOM 3217 N N . ARG B 1 97 ? -14.016 -4.559 -7.797 1 98.5 97 ARG B N 1
ATOM 3218 C CA . ARG B 1 97 ? -13.422 -5.496 -8.75 1 98.5 97 ARG B CA 1
ATOM 3219 C C . ARG B 1 97 ? -12.266 -6.258 -8.109 1 98.5 97 ARG B C 1
ATOM 3221 O O . ARG B 1 97 ? -11.555 -7.008 -8.789 1 98.5 97 ARG B O 1
ATOM 3228 N N . PHE B 1 98 ? -12.07 -6.074 -6.855 1 98.88 98 PHE B N 1
ATOM 3229 C CA . PHE B 1 98 ? -10.844 -6.59 -6.254 1 98.88 98 PHE B CA 1
ATOM 3230 C C . PHE B 1 98 ? -11.109 -7.914 -5.543 1 98.88 98 PHE B C 1
ATOM 3232 O O . PHE B 1 98 ? -12.117 -8.062 -4.855 1 98.88 98 PHE B O 1
ATOM 3239 N N . THR B 1 99 ? -10.188 -8.93 -5.73 1 98.94 99 THR B N 1
ATOM 3240 C CA . THR B 1 99 ? -10.102 -10.188 -4.996 1 98.94 99 THR B CA 1
ATOM 3241 C C . THR B 1 99 ? -8.812 -10.25 -4.18 1 98.94 99 THR B C 1
ATOM 3243 O O . THR B 1 99 ? -7.73 -10 -4.703 1 98.94 99 THR B O 1
ATOM 3246 N N . LEU B 1 100 ? -8.992 -10.539 -2.902 1 98.94 100 LEU B N 1
ATOM 3247 C CA . LEU B 1 100 ? -7.824 -10.664 -2.031 1 98.94 100 LEU B CA 1
ATOM 3248 C C . LEU B 1 100 ? -7.328 -12.109 -1.991 1 98.94 100 LEU B C 1
ATOM 3250 O O . LEU B 1 100 ? -7.891 -12.945 -1.282 1 98.94 100 LEU B O 1
ATOM 3254 N N . GLY B 1 101 ? -6.309 -12.383 -2.807 1 98.88 101 GLY B N 1
ATOM 3255 C CA . GLY B 1 101 ? -5.598 -13.641 -2.645 1 98.88 101 GLY B CA 1
ATOM 3256 C C . GLY B 1 101 ? -4.578 -13.609 -1.52 1 98.88 101 GLY B C 1
ATOM 3257 O O . GLY B 1 101 ? -3.73 -12.719 -1.468 1 98.88 101 GLY B O 1
ATOM 3258 N N . VAL B 1 102 ? -4.676 -14.602 -0.616 1 98.88 102 VAL B N 1
ATOM 3259 C CA . VAL B 1 102 ? -3.791 -14.617 0.544 1 98.88 102 VAL B CA 1
ATOM 3260 C C . VAL B 1 102 ? -3.156 -16 0.692 1 98.88 102 VAL B C 1
ATOM 3262 O O . VAL B 1 102 ? -3.689 -17 0.188 1 98.88 102 VAL B O 1
ATOM 3265 N N . GLY B 1 103 ? -2.059 -16.031 1.319 1 98.19 103 GLY B N 1
ATOM 3266 C CA . GLY B 1 103 ? -1.379 -17.266 1.636 1 98.19 103 GLY B CA 1
ATOM 3267 C C . GLY B 1 103 ? -0.453 -17.156 2.832 1 98.19 103 GLY B C 1
ATOM 3268 O O . GLY B 1 103 ? -0.347 -16.094 3.445 1 98.19 103 GLY B O 1
ATOM 3269 N N . SER B 1 104 ? 0.208 -18.281 3.141 1 97 104 SER B N 1
ATOM 3270 C CA . SER B 1 104 ? 1.021 -18.359 4.348 1 97 104 SER B CA 1
ATOM 3271 C C . SER B 1 104 ? 2.41 -17.781 4.121 1 97 104 SER B C 1
ATOM 3273 O O . SER B 1 104 ? 3.201 -17.656 5.059 1 97 104 SER B O 1
ATOM 3275 N N . GLY B 1 105 ? 2.688 -17.453 2.936 1 95.44 105 GLY B N 1
ATOM 3276 C CA . GLY B 1 105 ? 3.891 -16.688 2.648 1 95.44 105 GLY B CA 1
ATOM 3277 C C . GLY B 1 105 ? 5.066 -17.547 2.242 1 95.44 105 GLY B C 1
ATOM 3278 O O . GLY B 1 105 ? 4.961 -18.781 2.223 1 95.44 105 GLY B O 1
ATOM 3279 N N . GLU B 1 106 ? 6.117 -16.891 1.707 1 96.69 106 GLU B N 1
ATOM 3280 C CA . GLU B 1 106 ? 7.414 -17.438 1.332 1 96.69 106 GLU B CA 1
ATOM 3281 C C . GLU B 1 106 ? 8.547 -16.734 2.059 1 96.69 106 GLU B C 1
ATOM 3283 O O . GLU B 1 106 ? 8.508 -15.508 2.236 1 96.69 106 GLU B O 1
ATOM 3288 N N . ARG B 1 107 ? 9.547 -17.516 2.42 1 97.81 107 ARG B N 1
ATOM 3289 C CA . ARG B 1 107 ? 10.695 -16.938 3.109 1 97.81 107 ARG B CA 1
ATOM 3290 C C . ARG B 1 107 ? 11.32 -15.82 2.283 1 97.81 107 ARG B C 1
ATOM 3292 O O . ARG B 1 107 ? 11.781 -14.82 2.834 1 97.81 107 ARG B O 1
ATOM 3299 N N . LEU B 1 108 ? 11.312 -15.945 1 1 97.75 108 LEU B N 1
ATOM 3300 C CA . LEU B 1 108 ? 11.852 -15.016 0.014 1 97.75 108 LEU B CA 1
ATOM 3301 C C . LEU B 1 108 ? 11.391 -13.594 0.3 1 97.75 108 LEU B C 1
ATOM 3303 O O . LEU B 1 108 ? 12.148 -12.641 0.112 1 97.75 108 LEU B O 1
ATOM 3307 N N . ASN B 1 109 ? 10.117 -13.422 0.763 1 98 109 ASN B N 1
ATOM 3308 C CA . ASN B 1 109 ? 9.508 -12.109 0.964 1 98 109 ASN B CA 1
ATOM 3309 C C . ASN B 1 109 ? 9.516 -11.703 2.436 1 98 109 ASN B C 1
ATOM 3311 O O . ASN B 1 109 ? 9.734 -10.539 2.762 1 98 109 ASN B O 1
ATOM 3315 N N . GLU B 1 110 ? 9.375 -12.695 3.281 1 98.12 110 GLU B N 1
ATOM 3316 C CA . GLU B 1 110 ? 8.992 -12.414 4.66 1 98.12 110 GLU B CA 1
ATOM 3317 C C . GLU B 1 110 ? 10.211 -12.234 5.551 1 98.12 110 GLU B C 1
ATOM 3319 O O . GLU B 1 110 ? 10.164 -11.516 6.551 1 98.12 110 GLU B O 1
ATOM 3324 N N . HIS B 1 111 ? 11.352 -12.766 5.156 1 97.44 111 HIS B N 1
ATOM 3325 C CA . HIS B 1 111 ? 12.508 -12.781 6.039 1 97.44 111 HIS B CA 1
ATOM 3326 C C . HIS B 1 111 ? 13.117 -11.391 6.18 1 97.44 111 HIS B C 1
ATOM 3328 O O . HIS B 1 111 ? 13.898 -11.133 7.098 1 97.44 111 HIS B O 1
ATOM 3334 N N . VAL B 1 112 ? 12.766 -10.492 5.336 1 97.75 112 VAL B N 1
ATOM 3335 C CA . VAL B 1 112 ? 13.469 -9.219 5.203 1 97.75 112 VAL B CA 1
ATOM 3336 C C . VAL B 1 112 ? 13.289 -8.398 6.477 1 97.75 112 VAL B C 1
ATOM 3338 O O . VAL B 1 112 ? 14.109 -7.535 6.789 1 97.75 112 VAL B O 1
ATOM 3341 N N . VAL B 1 113 ? 12.203 -8.625 7.238 1 96.19 113 VAL B N 1
ATOM 3342 C CA . VAL B 1 113 ? 11.945 -7.855 8.453 1 96.19 113 VAL B CA 1
ATOM 3343 C C . VAL B 1 113 ? 12.633 -8.516 9.641 1 96.19 113 VAL B C 1
ATOM 3345 O O . VAL B 1 113 ? 12.367 -8.164 10.797 1 96.19 113 VAL B O 1
ATOM 3348 N N . ALA B 1 114 ? 13.5 -9.477 9.367 1 91.25 114 ALA B N 1
ATOM 3349 C CA . ALA B 1 114 ? 14.422 -10.117 10.297 1 91.25 114 ALA B CA 1
ATOM 3350 C C . ALA B 1 114 ? 13.664 -10.828 11.414 1 91.25 114 ALA B C 1
ATOM 3352 O O . ALA B 1 114 ? 14.07 -10.781 12.578 1 91.25 114 ALA B O 1
ATOM 3353 N N . ARG B 1 115 ? 12.523 -11.312 11.125 1 86.44 115 ARG B N 1
ATOM 3354 C CA . ARG B 1 115 ? 11.789 -12.227 11.992 1 86.44 115 ARG B CA 1
ATOM 3355 C C . ARG B 1 115 ? 11.938 -13.672 11.516 1 86.44 115 ARG B C 1
ATOM 3357 O O . ARG B 1 115 ? 12.172 -13.922 10.336 1 86.44 115 ARG B O 1
ATOM 3364 N N . GLU B 1 116 ? 11.883 -14.422 12.438 1 85.5 116 GLU B N 1
ATOM 3365 C CA . GLU B 1 116 ? 11.922 -15.836 12.07 1 85.5 116 GLU B CA 1
ATOM 3366 C C . GLU B 1 116 ? 10.789 -16.188 11.117 1 85.5 116 GLU B C 1
ATOM 3368 O O . GLU B 1 116 ? 9.656 -15.734 11.289 1 85.5 116 GLU B O 1
ATOM 3373 N N . PHE B 1 117 ? 11.203 -16.875 10.102 1 92.94 117 PHE B N 1
ATOM 3374 C CA . PHE B 1 117 ? 10.203 -17.484 9.234 1 92.94 117 PHE B CA 1
ATOM 3375 C C . PHE B 1 117 ? 9.828 -18.875 9.734 1 92.94 117 PHE B C 1
ATOM 3377 O O . PHE B 1 117 ? 10.602 -19.828 9.594 1 92.94 117 PHE B O 1
ATOM 3384 N N . PRO B 1 118 ? 8.617 -18.984 10.297 1 94.31 118 PRO B N 1
ATOM 3385 C CA . PRO B 1 118 ? 8.258 -20.203 11.039 1 94.31 118 PRO B CA 1
ATOM 3386 C C . PRO B 1 118 ? 8.078 -21.422 10.125 1 94.31 118 PRO B C 1
ATOM 3388 O O . PRO B 1 118 ? 8.031 -21.266 8.898 1 94.31 118 PRO B O 1
ATOM 3391 N N . ASP B 1 119 ? 7.996 -22.547 10.758 1 94.25 119 ASP B N 1
ATOM 3392 C CA . ASP B 1 119 ? 7.711 -23.734 9.977 1 94.25 119 ASP B CA 1
ATOM 3393 C C . ASP B 1 119 ? 6.285 -23.719 9.43 1 94.25 119 ASP B C 1
ATOM 3395 O O . ASP B 1 119 ? 5.469 -22.891 9.852 1 94.25 119 ASP B O 1
ATOM 3399 N N . ALA B 1 120 ? 5.984 -24.641 8.539 1 94 120 ALA B N 1
ATOM 3400 C CA . ALA B 1 120 ? 4.75 -24.625 7.758 1 94 120 ALA B CA 1
ATOM 3401 C C . ALA B 1 120 ? 3.525 -24.703 8.664 1 94 120 ALA B C 1
ATOM 3403 O O . ALA B 1 120 ? 2.525 -24.031 8.422 1 94 120 ALA B O 1
ATOM 3404 N N . ARG B 1 121 ? 3.561 -25.547 9.672 1 95.06 121 ARG B N 1
ATOM 3405 C CA . ARG B 1 121 ? 2.416 -25.703 10.562 1 95.06 121 ARG B CA 1
ATOM 3406 C C . ARG B 1 121 ? 2.07 -24.391 11.258 1 95.06 121 ARG B C 1
ATOM 3408 O O . ARG B 1 121 ? 0.907 -23.984 11.281 1 95.06 121 ARG B O 1
ATOM 3415 N N . ILE B 1 122 ? 3.064 -23.766 11.797 1 97.06 122 ILE B N 1
ATOM 3416 C CA . ILE B 1 122 ? 2.875 -22.5 12.516 1 97.06 122 ILE B CA 1
ATOM 3417 C C . ILE B 1 122 ? 2.393 -21.422 11.547 1 97.06 122 ILE B C 1
ATOM 3419 O O . ILE B 1 122 ? 1.499 -20.641 11.875 1 97.06 122 ILE B O 1
ATOM 3423 N N . ARG B 1 123 ? 2.947 -21.406 10.352 1 97.12 123 ARG B N 1
ATOM 3424 C CA . ARG B 1 123 ? 2.535 -20.422 9.359 1 97.12 123 ARG B CA 1
ATOM 3425 C C . ARG B 1 123 ? 1.058 -20.578 9.016 1 97.12 123 ARG B C 1
ATOM 3427 O O . ARG B 1 123 ? 0.359 -19.578 8.797 1 97.12 123 ARG B O 1
ATOM 3434 N N . GLN B 1 124 ? 0.599 -21.812 8.938 1 97.56 124 GLN B N 1
ATOM 3435 C CA . GLN B 1 124 ? -0.814 -22.047 8.672 1 97.56 124 GLN B CA 1
ATOM 3436 C C . GLN B 1 124 ? -1.687 -21.562 9.82 1 97.56 124 GLN B C 1
ATOM 3438 O O . GLN B 1 124 ? -2.764 -21 9.602 1 97.56 124 GLN B O 1
ATOM 3443 N N . GLU B 1 125 ? -1.248 -21.75 11.031 1 98.19 125 GLU B N 1
ATOM 3444 C CA . GLU B 1 125 ? -1.979 -21.25 12.195 1 98.19 125 GLU B CA 1
ATOM 3445 C C . GLU B 1 125 ? -2.021 -19.719 12.195 1 98.19 125 GLU B C 1
ATOM 3447 O O . GLU B 1 125 ? -3.047 -19.125 12.523 1 98.19 125 GLU B O 1
ATOM 3452 N N . MET B 1 126 ? -0.894 -19.156 11.828 1 98.38 126 MET B N 1
ATOM 3453 C CA . MET B 1 126 ? -0.838 -17.703 11.719 1 98.38 126 MET B CA 1
ATOM 3454 C C . MET B 1 126 ? -1.8 -17.203 10.648 1 98.38 126 MET B C 1
ATOM 3456 O O . MET B 1 126 ? -2.482 -16.188 10.844 1 98.38 126 MET B O 1
ATOM 3460 N N . LEU B 1 127 ? -1.832 -17.891 9.539 1 98.69 127 LEU B N 1
ATOM 3461 C CA . LEU B 1 127 ? -2.736 -17.516 8.461 1 98.69 127 LEU B CA 1
ATOM 3462 C C . LEU B 1 127 ? -4.188 -17.578 8.914 1 98.69 127 LEU B C 1
ATOM 3464 O O . LEU B 1 127 ? -4.992 -16.703 8.586 1 98.69 127 LEU B O 1
ATOM 3468 N N . ARG B 1 128 ? -4.555 -18.609 9.648 1 98.75 128 ARG B N 1
ATOM 3469 C CA . ARG B 1 128 ? -5.898 -18.719 10.203 1 98.75 128 ARG B CA 1
ATOM 3470 C C . ARG B 1 128 ? -6.242 -17.5 11.047 1 98.75 128 ARG B C 1
ATOM 3472 O O . ARG B 1 128 ? -7.289 -16.875 10.859 1 98.75 128 ARG B O 1
ATOM 3479 N N . GLU B 1 129 ? -5.328 -17.172 11.984 1 98.81 129 GLU B N 1
ATOM 3480 C CA . GLU B 1 129 ? -5.57 -16 12.836 1 98.81 129 GLU B CA 1
ATOM 3481 C C . GLU B 1 129 ? -5.684 -14.727 12.016 1 98.81 129 GLU B C 1
ATOM 3483 O O . GLU B 1 129 ? -6.516 -13.867 12.305 1 98.81 129 GLU B O 1
ATOM 3488 N N . ALA B 1 130 ? -4.855 -14.617 11.016 1 98.88 130 ALA B N 1
ATOM 3489 C CA . ALA B 1 130 ? -4.902 -13.438 10.156 1 98.88 130 ALA B CA 1
ATOM 3490 C C . ALA B 1 130 ? -6.258 -13.305 9.469 1 98.88 130 ALA B C 1
ATOM 3492 O O . ALA B 1 130 ? -6.82 -12.211 9.391 1 98.88 130 ALA B O 1
ATOM 3493 N N . LEU B 1 131 ? -6.77 -14.414 8.969 1 98.94 131 LEU B N 1
ATOM 3494 C CA . LEU B 1 131 ? -8.07 -14.406 8.297 1 98.94 131 LEU B CA 1
ATOM 3495 C C . LEU B 1 131 ? -9.188 -14.086 9.289 1 98.94 131 LEU B C 1
ATOM 3497 O O . LEU B 1 131 ? -10.125 -13.367 8.953 1 98.94 131 LEU B O 1
ATOM 3501 N N . GLU B 1 132 ? -9.07 -14.609 10.469 1 98.94 132 GLU B N 1
ATOM 3502 C CA . GLU B 1 132 ? -10.039 -14.266 11.508 1 98.94 132 GLU B CA 1
ATOM 3503 C C . GLU B 1 132 ? -10.031 -12.766 11.789 1 98.94 132 GLU B C 1
ATOM 3505 O O . GLU B 1 132 ? -11.094 -12.148 11.922 1 98.94 132 GLU B O 1
ATOM 3510 N N . ILE B 1 133 ? -8.875 -12.188 11.875 1 98.94 133 ILE B N 1
ATOM 3511 C CA . ILE B 1 133 ? -8.734 -10.766 12.148 1 98.94 133 ILE B CA 1
ATOM 3512 C C . ILE B 1 133 ? -9.328 -9.961 10.992 1 98.94 133 ILE B C 1
ATOM 3514 O O . ILE B 1 133 ? -10.078 -9.008 11.219 1 98.94 133 ILE B O 1
ATOM 3518 N N . ILE B 1 134 ? -9.008 -10.32 9.75 1 98.94 134 ILE B N 1
ATOM 3519 C CA . ILE B 1 134 ? -9.516 -9.594 8.586 1 98.94 134 ILE B CA 1
ATOM 3520 C C . ILE B 1 134 ? -11.039 -9.672 8.555 1 98.94 134 ILE B C 1
ATOM 3522 O O . ILE B 1 134 ? -11.711 -8.648 8.383 1 98.94 134 ILE B O 1
ATOM 3526 N N . ARG B 1 135 ? -11.594 -10.836 8.75 1 98.81 135 ARG B N 1
ATOM 3527 C CA . ARG B 1 135 ? -13.047 -11.008 8.758 1 98.81 135 ARG B CA 1
ATOM 3528 C C . ARG B 1 135 ? -13.68 -10.211 9.891 1 98.81 135 ARG B C 1
ATOM 3530 O O . ARG B 1 135 ? -14.734 -9.594 9.719 1 98.81 135 ARG B O 1
ATOM 3537 N N . LEU B 1 136 ? -13.008 -10.266 11.023 1 98.75 136 LEU B N 1
ATOM 3538 C CA . LEU B 1 136 ? -13.492 -9.523 12.18 1 98.75 136 LEU B CA 1
ATOM 3539 C C . LEU B 1 136 ? -13.547 -8.023 11.883 1 98.75 136 LEU B C 1
ATOM 3541 O O . LEU B 1 136 ? -14.562 -7.371 12.148 1 98.75 136 LEU B O 1
ATOM 3545 N N . LEU B 1 137 ? -12.531 -7.492 11.336 1 98.88 137 LEU B N 1
ATOM 3546 C CA . LEU B 1 137 ? -12.461 -6.074 10.992 1 98.88 137 LEU B CA 1
ATOM 3547 C C . LEU B 1 137 ? -13.5 -5.711 9.938 1 98.88 137 LEU B C 1
ATOM 3549 O O . LEU B 1 137 ? -14.07 -4.621 9.977 1 98.88 137 LEU B O 1
ATOM 3553 N N . TRP B 1 138 ? -13.758 -6.625 9.008 1 98.81 138 TRP B N 1
ATOM 3554 C CA . TRP B 1 138 ? -14.672 -6.355 7.898 1 98.81 138 TRP B CA 1
ATOM 3555 C C . TRP B 1 138 ? -16.125 -6.461 8.352 1 98.81 138 TRP B C 1
ATOM 3557 O O . TRP B 1 138 ? -17.047 -6.113 7.605 1 98.81 138 TRP B O 1
ATOM 3567 N N . ARG B 1 139 ? -16.375 -6.875 9.562 1 98 139 ARG B N 1
ATOM 3568 C CA . ARG B 1 139 ? -17.719 -6.84 10.148 1 98 139 ARG B CA 1
ATOM 3569 C C . ARG B 1 139 ? -18.078 -5.426 10.594 1 98 139 ARG B C 1
ATOM 3571 O O . ARG B 1 139 ? -19.25 -5.129 10.852 1 98 139 ARG B O 1
ATOM 3578 N N . GLY B 1 140 ? -17.109 -4.605 10.742 1 97.69 140 GLY B N 1
ATOM 3579 C CA . GLY B 1 140 ? -17.344 -3.246 11.211 1 97.69 140 GLY B CA 1
ATOM 3580 C C . GLY B 1 140 ? -17.203 -3.102 12.719 1 97.69 140 GLY B C 1
ATOM 3581 O O . GLY B 1 140 ? -16.953 -4.086 13.422 1 97.69 140 GLY B O 1
ATOM 3582 N N . GLY B 1 141 ? -17.172 -1.841 13.18 1 97.62 141 GLY B N 1
ATOM 3583 C CA . GLY B 1 141 ? -17.016 -1.576 14.602 1 97.62 141 GLY B CA 1
ATOM 3584 C C . GLY B 1 141 ? -15.586 -1.745 15.078 1 97.62 141 GLY B C 1
ATOM 3585 O O . GLY B 1 141 ? -14.711 -2.146 14.305 1 97.62 141 GLY B O 1
ATOM 3586 N N . TYR B 1 142 ? -15.328 -1.376 16.312 1 98.12 142 TYR B N 1
ATOM 3587 C CA . TYR B 1 142 ? -14.023 -1.571 16.922 1 98.12 142 TYR B CA 1
ATOM 3588 C C . TYR B 1 142 ? -13.82 -3.025 17.328 1 98.12 142 TYR B C 1
ATOM 3590 O O . TYR B 1 142 ? -14.695 -3.617 17.984 1 98.12 142 TYR B O 1
ATOM 3598 N N . GLN B 1 143 ? -12.75 -3.539 16.922 1 98.56 143 GLN B N 1
ATOM 3599 C CA . GLN B 1 143 ? -12.477 -4.957 17.141 1 98.56 143 GLN B CA 1
ATOM 3600 C C . GLN B 1 143 ? -11.141 -5.164 17.844 1 98.56 143 GLN B C 1
ATOM 3602 O O . GLN B 1 143 ? -10.195 -4.406 17.641 1 98.56 143 GLN B O 1
ATOM 3607 N N . SER B 1 144 ? -11.055 -6.18 18.688 1 98.62 144 SER B N 1
ATOM 3608 C CA . SER B 1 144 ? -9.828 -6.672 19.297 1 98.62 144 SER B CA 1
ATOM 3609 C C . SER B 1 144 ? -9.68 -8.18 19.109 1 98.62 144 SER B C 1
ATOM 3611 O O . SER B 1 144 ? -10.664 -8.883 18.891 1 98.62 144 SER B O 1
ATOM 3613 N N . TYR B 1 145 ? -8.555 -8.617 19.094 1 98.69 145 TYR B N 1
ATOM 3614 C CA . TYR B 1 145 ? -8.227 -10.023 18.891 1 98.69 145 TYR B CA 1
ATOM 3615 C C . TYR B 1 145 ? -6.977 -10.414 19.672 1 98.69 145 TYR B C 1
ATOM 3617 O O . TYR B 1 145 ? -5.945 -9.742 19.578 1 98.69 145 TYR B O 1
ATOM 3625 N N . ASP B 1 146 ? -7.062 -11.414 20.469 1 98.31 146 ASP B N 1
ATOM 3626 C CA . ASP B 1 146 ? -5.941 -11.945 21.234 1 98.31 146 ASP B CA 1
ATOM 3627 C C . ASP B 1 146 ? -5.66 -13.398 20.859 1 98.31 146 ASP B C 1
ATOM 3629 O O . ASP B 1 146 ? -6.086 -14.32 21.547 1 98.31 146 ASP B O 1
ATOM 3633 N N . GLY B 1 147 ? -4.836 -13.531 19.766 1 98.38 147 GLY B N 1
ATOM 3634 C CA . GLY B 1 147 ? -4.48 -14.867 19.328 1 98.38 147 GLY B CA 1
ATOM 3635 C C . GLY B 1 147 ? -3.164 -15.359 19.891 1 98.38 147 GLY B C 1
ATOM 3636 O O . GLY B 1 147 ? -2.539 -14.672 20.703 1 98.38 147 GLY B O 1
ATOM 3637 N N . ARG B 1 148 ? -2.785 -16.609 19.516 1 98 148 ARG B N 1
ATOM 3638 C CA . ARG B 1 148 ? -1.51 -17.188 19.938 1 98 148 ARG B CA 1
ATOM 3639 C C . ARG B 1 148 ? -0.34 -16.469 19.281 1 98 148 ARG B C 1
ATOM 3641 O O . ARG B 1 148 ? 0.71 -16.281 19.906 1 98 148 ARG B O 1
ATOM 3648 N N . TYR B 1 149 ? -0.532 -16.016 18.031 1 97.69 149 TYR B N 1
ATOM 3649 C CA . TYR B 1 149 ? 0.58 -15.469 17.25 1 97.69 149 TYR B CA 1
ATOM 3650 C C . TYR B 1 149 ? 0.341 -14.008 16.906 1 97.69 149 TYR B C 1
ATOM 3652 O O . TYR B 1 149 ? 1.291 -13.234 16.766 1 97.69 149 TYR B O 1
ATOM 3660 N N . LEU B 1 150 ? -0.932 -13.641 16.703 1 98.12 150 LEU B N 1
ATOM 3661 C CA . LEU B 1 150 ? -1.295 -12.305 16.25 1 98.12 150 LEU B CA 1
ATOM 3662 C C . LEU B 1 150 ? -2.277 -11.656 17.219 1 98.12 150 LEU B C 1
ATOM 3664 O O . LEU B 1 150 ? -3.074 -12.344 17.859 1 98.12 150 LEU B O 1
ATOM 3668 N N . SER B 1 151 ? -2.154 -10.305 17.312 1 98.31 151 SER B N 1
ATOM 3669 C CA . SER B 1 151 ? -3.061 -9.547 18.156 1 98.31 151 SER B CA 1
ATOM 3670 C C . SER B 1 151 ? -3.561 -8.289 17.469 1 98.31 151 SER B C 1
ATOM 3672 O O . SER B 1 151 ? -2.922 -7.789 16.531 1 98.31 151 SER B O 1
ATOM 3674 N N . LEU B 1 152 ? -4.648 -7.84 17.797 1 98.56 152 LEU B N 1
ATOM 3675 C CA . LEU B 1 152 ? -5.348 -6.652 17.312 1 98.56 152 LEU B CA 1
ATOM 3676 C C . LEU B 1 152 ? -5.938 -5.867 18.484 1 98.56 152 LEU B C 1
ATOM 3678 O O . LEU B 1 152 ? -6.547 -6.453 19.391 1 98.56 152 LEU B O 1
ATOM 3682 N N . SER B 1 153 ? -5.723 -4.523 18.453 1 98.25 153 SER B N 1
ATOM 3683 C CA . SER B 1 153 ? -6.18 -3.732 19.594 1 98.25 153 SER B CA 1
ATOM 3684 C C . SER B 1 153 ? -7.117 -2.615 19.156 1 98.25 153 SER B C 1
ATOM 3686 O O . SER B 1 153 ? -6.676 -1.616 18.578 1 98.25 153 SER B O 1
ATOM 3688 N N . ASP B 1 154 ? -8.336 -2.734 19.422 1 97.94 154 ASP B N 1
ATOM 3689 C CA . ASP B 1 154 ? -9.359 -1.702 19.281 1 97.94 154 ASP B CA 1
ATOM 3690 C C . ASP B 1 154 ? -9.273 -1.027 17.922 1 97.94 154 ASP B C 1
ATOM 3692 O O . ASP B 1 154 ? -9.164 0.197 17.828 1 97.94 154 ASP B O 1
ATOM 3696 N N . ALA B 1 155 ? -9.258 -1.863 16.922 1 98.69 155 ALA B N 1
ATOM 3697 C CA . ALA B 1 155 ? -9.055 -1.391 15.562 1 98.69 155 ALA B CA 1
ATOM 3698 C C . ALA B 1 155 ? -10.367 -1.396 14.781 1 98.69 155 ALA B C 1
ATOM 3700 O O . ALA B 1 155 ? -11.219 -2.264 14.992 1 98.69 155 ALA B O 1
ATOM 3701 N N . ARG B 1 156 ? -10.539 -0.43 13.938 1 98.69 156 ARG B N 1
ATOM 3702 C CA . ARG B 1 156 ? -11.695 -0.34 13.055 1 98.69 156 ARG B CA 1
ATOM 3703 C C . ARG B 1 156 ? -11.273 0.061 11.641 1 98.69 156 ARG B C 1
ATOM 3705 O O . ARG B 1 156 ? -10.461 0.968 11.469 1 98.69 156 ARG B O 1
ATOM 3712 N N . VAL B 1 157 ? -11.727 -0.669 10.648 1 98.88 157 VAL B N 1
ATOM 3713 C CA . VAL B 1 157 ? -11.625 -0.221 9.266 1 98.88 157 VAL B CA 1
ATOM 3714 C C . VAL B 1 157 ? -12.797 0.695 8.93 1 98.88 157 VAL B C 1
ATOM 3716 O O . VAL B 1 157 ? -13.953 0.264 8.938 1 98.88 157 VAL B O 1
ATOM 3719 N N . PHE B 1 158 ? -12.562 1.934 8.586 1 98.75 158 PHE B N 1
ATOM 3720 C CA . PHE B 1 158 ? -13.609 2.936 8.461 1 98.75 158 PHE B CA 1
ATOM 3721 C C . PHE B 1 158 ? -14.211 2.926 7.059 1 98.75 158 PHE B C 1
ATOM 3723 O O . PHE B 1 158 ? -15.406 3.164 6.883 1 98.75 158 PHE B O 1
ATOM 3730 N N . ASP B 1 159 ? -13.406 2.693 6.051 1 98.69 159 ASP B N 1
ATOM 3731 C CA . ASP B 1 159 ? -13.898 2.631 4.676 1 98.69 159 ASP B CA 1
ATOM 3732 C C . ASP B 1 159 ? -14.164 1.188 4.254 1 98.69 159 ASP B C 1
ATOM 3734 O O . ASP B 1 159 ? -13.289 0.521 3.709 1 98.69 159 ASP B O 1
ATOM 3738 N N . LEU B 1 160 ? -15.336 0.739 4.523 1 98.5 160 LEU B N 1
ATOM 3739 C CA . LEU B 1 160 ? -15.75 -0.602 4.125 1 98.5 160 LEU B CA 1
ATOM 3740 C C . LEU B 1 160 ? -16.672 -0.549 2.912 1 98.5 160 LEU B C 1
ATOM 3742 O O . LEU B 1 160 ? -17.641 0.217 2.896 1 98.5 160 LEU B O 1
ATOM 3746 N N . PRO B 1 161 ? -16.344 -1.337 1.923 1 98.25 161 PRO B N 1
ATOM 3747 C CA . PRO B 1 161 ? -17.281 -1.412 0.796 1 98.25 161 PRO B CA 1
ATOM 3748 C C . PRO B 1 161 ? -18.562 -2.145 1.148 1 98.25 161 PRO B C 1
ATOM 3750 O O . PRO B 1 161 ? -18.594 -2.939 2.092 1 98.25 161 PRO B O 1
ATOM 3753 N N . GLU B 1 162 ? -19.578 -1.863 0.411 1 97.06 162 GLU B N 1
ATOM 3754 C CA . GLU B 1 162 ? -20.844 -2.561 0.604 1 97.06 162 GLU B CA 1
ATOM 3755 C C . GLU B 1 162 ? -20.688 -4.062 0.384 1 97.06 162 GLU B C 1
ATOM 3757 O O . GLU B 1 162 ? -21.172 -4.867 1.182 1 97.06 162 GLU B O 1
ATOM 3762 N N . GLN B 1 163 ? -20.078 -4.371 -0.71 1 97.75 163 GLN B N 1
ATOM 3763 C CA . GLN B 1 163 ? -19.719 -5.762 -0.981 1 97.75 163 GLN B CA 1
ATOM 3764 C C . GLN B 1 163 ? -18.25 -6.027 -0.671 1 97.75 163 GLN B C 1
ATOM 3766 O O . GLN B 1 163 ? -17.375 -5.441 -1.294 1 97.75 163 GLN B O 1
ATOM 3771 N N . LEU B 1 164 ? -18.031 -6.867 0.272 1 98.38 164 LEU B N 1
ATOM 3772 C CA . LEU B 1 164 ? -16.656 -7.172 0.688 1 98.38 164 LEU B CA 1
ATOM 3773 C C . LEU B 1 164 ? -15.922 -7.957 -0.394 1 98.38 164 LEU B C 1
ATOM 3775 O O . LEU B 1 164 ? -16.531 -8.727 -1.139 1 98.38 164 LEU B O 1
ATOM 3779 N N . PRO B 1 165 ? -14.602 -7.793 -0.468 1 98.62 165 PRO B N 1
ATOM 3780 C CA . PRO B 1 165 ? -13.82 -8.555 -1.449 1 98.62 165 PRO B CA 1
ATOM 3781 C C . PRO B 1 165 ? -13.875 -10.062 -1.206 1 98.62 165 PRO B C 1
ATOM 3783 O O . PRO B 1 165 ? -13.984 -10.5 -0.059 1 98.62 165 PRO B O 1
ATOM 3786 N N . VAL B 1 166 ? -13.828 -10.812 -2.297 1 98.69 166 VAL B N 1
ATOM 3787 C CA . VAL B 1 166 ? -13.594 -12.25 -2.207 1 98.69 166 VAL B CA 1
ATOM 3788 C C . VAL B 1 166 ? -12.195 -12.508 -1.635 1 98.69 166 VAL B C 1
ATOM 3790 O O . VAL B 1 166 ? -11.227 -11.859 -2.027 1 98.69 166 VAL B O 1
ATOM 3793 N N . ILE B 1 167 ? -12.164 -13.391 -0.67 1 98.94 167 ILE B N 1
ATOM 3794 C CA . ILE B 1 167 ? -10.875 -13.859 -0.174 1 98.94 167 ILE B CA 1
ATOM 3795 C C . ILE B 1 167 ? -10.578 -15.242 -0.748 1 98.94 167 ILE B C 1
ATOM 3797 O O . ILE B 1 167 ? -11.266 -16.219 -0.431 1 98.94 167 ILE B O 1
ATOM 3801 N N . ALA B 1 168 ? -9.609 -15.305 -1.635 1 98.88 168 ALA B N 1
ATOM 3802 C CA . ALA B 1 168 ? -9.117 -16.578 -2.139 1 98.88 168 ALA B CA 1
ATOM 3803 C C . ALA B 1 168 ? -7.859 -17.016 -1.396 1 98.88 168 ALA B C 1
ATOM 3805 O O . ALA B 1 168 ? -6.859 -16.297 -1.376 1 98.88 168 ALA B O 1
ATOM 3806 N N . VAL B 1 169 ? -7.906 -18.188 -0.789 1 98.88 169 VAL B N 1
ATOM 3807 C CA . VAL B 1 169 ? -6.816 -18.641 0.07 1 98.88 169 VAL B CA 1
ATOM 3808 C C . VAL B 1 169 ? -5.957 -19.672 -0.673 1 98.88 169 VAL B C 1
ATOM 3810 O O . VAL B 1 169 ? -6.48 -20.641 -1.226 1 98.88 169 VAL B O 1
ATOM 3813 N N . ALA B 1 170 ? -4.684 -19.359 -0.707 1 98.25 170 ALA B N 1
ATOM 3814 C CA . ALA B 1 170 ? -3.746 -20.297 -1.334 1 98.25 170 ALA B CA 1
ATOM 3815 C C . ALA B 1 170 ? -3.682 -21.609 -0.563 1 98.25 170 ALA B C 1
ATOM 3817 O O . ALA B 1 170 ? -3.639 -21.609 0.669 1 98.25 170 ALA B O 1
ATOM 3818 N N . ALA B 1 171 ? -3.719 -22.703 -1.319 1 96.19 171 ALA B N 1
ATOM 3819 C CA . ALA B 1 171 ? -3.678 -24.031 -0.697 1 96.19 171 ALA B CA 1
ATOM 3820 C C . ALA B 1 171 ? -2.834 -25 -1.521 1 96.19 171 ALA B C 1
ATOM 3822 O O . ALA B 1 171 ? -2.805 -24.906 -2.752 1 96.19 171 ALA B O 1
ATOM 3823 N N . SER B 1 172 ? -2.16 -25.922 -0.786 1 91.5 172 SER B N 1
ATOM 3824 C CA . SER B 1 172 ? -1.385 -26.953 -1.447 1 91.5 172 SER B CA 1
ATOM 3825 C C . SER B 1 172 ? -1.687 -28.328 -0.853 1 91.5 172 SER B C 1
ATOM 3827 O O . SER B 1 172 ? -1.268 -29.359 -1.397 1 91.5 172 SER B O 1
ATOM 3829 N N . GLY B 1 173 ? -2.404 -28.359 0.261 1 90.75 173 GLY B N 1
ATOM 3830 C CA . GLY B 1 173 ? -2.744 -29.594 0.944 1 90.75 173 GLY B CA 1
ATOM 3831 C C . GLY B 1 173 ? -3.986 -29.484 1.808 1 90.75 173 GLY B C 1
ATOM 3832 O O . GLY B 1 173 ? -4.676 -28.453 1.778 1 90.75 173 GLY B O 1
ATOM 3833 N N . PRO B 1 174 ? -4.215 -30.531 2.529 1 93.75 174 PRO B N 1
ATOM 3834 C CA . PRO B 1 174 ? -5.473 -30.609 3.277 1 93.75 174 PRO B CA 1
ATOM 3835 C C . PRO B 1 174 ? -5.613 -29.469 4.297 1 93.75 174 PRO B C 1
ATOM 3837 O O . PRO B 1 174 ? -6.652 -28.812 4.352 1 93.75 174 PRO B O 1
ATOM 3840 N N . PRO B 1 175 ? -4.582 -29.203 5.098 1 94.06 175 PRO B N 1
ATOM 3841 C CA . PRO B 1 175 ? -4.77 -28.156 6.105 1 94.06 175 PRO B CA 1
ATOM 3842 C C . PRO B 1 175 ? -5.105 -26.797 5.484 1 94.06 175 PRO B C 1
ATOM 3844 O O . PRO B 1 175 ? -6.031 -26.125 5.938 1 94.06 175 PRO B O 1
ATOM 3847 N N . SER B 1 176 ? -4.371 -26.391 4.508 1 95.25 176 SER B N 1
ATOM 3848 C CA . SER B 1 176 ? -4.609 -25.094 3.881 1 95.25 176 SER B CA 1
ATOM 3849 C C . SER B 1 176 ? -5.934 -25.078 3.127 1 95.25 176 SER B C 1
ATOM 3851 O O . SER B 1 176 ? -6.613 -24.062 3.076 1 95.25 176 SER B O 1
ATOM 3853 N N . ALA B 1 177 ? -6.309 -26.188 2.545 1 97.56 177 ALA B N 1
ATOM 3854 C CA . ALA B 1 177 ? -7.605 -26.281 1.881 1 97.56 177 ALA B CA 1
ATOM 3855 C C . ALA B 1 177 ? -8.742 -26.109 2.881 1 97.56 177 ALA B C 1
ATOM 3857 O O . ALA B 1 177 ? -9.766 -25.5 2.566 1 97.56 177 ALA B O 1
ATOM 3858 N N . ARG B 1 178 ? -8.562 -26.672 4.051 1 97.94 178 ARG B N 1
ATOM 3859 C CA . ARG B 1 178 ? -9.562 -26.516 5.102 1 97.94 178 ARG B CA 1
ATOM 3860 C C . ARG B 1 178 ? -9.688 -25.062 5.527 1 97.94 178 ARG B C 1
ATOM 3862 O O . ARG B 1 178 ? -10.797 -24.562 5.727 1 97.94 178 ARG B O 1
ATOM 3869 N N . ILE B 1 179 ? -8.57 -24.375 5.68 1 98.56 179 ILE B N 1
ATOM 3870 C CA . ILE B 1 179 ? -8.586 -22.953 6.02 1 98.56 179 ILE B CA 1
ATOM 3871 C C . ILE B 1 179 ? -9.336 -22.172 4.945 1 98.56 179 ILE B C 1
ATOM 3873 O O . ILE B 1 179 ? -10.156 -21.312 5.258 1 98.56 179 ILE B O 1
ATOM 3877 N N . ALA B 1 180 ? -9.062 -22.484 3.699 1 98.75 180 ALA B N 1
ATOM 3878 C CA . ALA B 1 180 ? -9.734 -21.828 2.584 1 98.75 180 ALA B CA 1
ATOM 3879 C C . ALA B 1 180 ? -11.25 -21.984 2.68 1 98.75 180 ALA B C 1
ATOM 3881 O O . ALA B 1 180 ? -12 -21.031 2.48 1 98.75 180 ALA B O 1
ATOM 3882 N N . ALA B 1 181 ? -11.656 -23.188 3.008 1 98.69 181 ALA B N 1
ATOM 3883 C CA . ALA B 1 181 ? -13.086 -23.5 3.072 1 98.69 181 ALA B CA 1
ATOM 3884 C C . ALA B 1 181 ? -13.742 -22.812 4.266 1 98.69 181 ALA B C 1
ATOM 3886 O O . ALA B 1 181 ? -14.852 -22.281 4.156 1 98.69 181 ALA B O 1
ATOM 3887 N N . GLU B 1 182 ? -13.078 -22.766 5.363 1 98.5 182 GLU B N 1
ATOM 3888 C CA . GLU B 1 182 ? -13.656 -22.297 6.617 1 98.5 182 GLU B CA 1
ATOM 3889 C C . GLU B 1 182 ? -13.641 -20.781 6.707 1 98.5 182 GLU B C 1
ATOM 3891 O O . GLU B 1 182 ? -14.57 -20.172 7.242 1 98.5 182 GLU B O 1
ATOM 3896 N N . LEU B 1 183 ? -12.562 -20.188 6.148 1 98.62 183 LEU B N 1
ATOM 3897 C CA . LEU B 1 183 ? -12.352 -18.766 6.465 1 98.62 183 LEU B CA 1
ATOM 3898 C C . LEU B 1 183 ? -12.234 -17.938 5.195 1 98.62 183 LEU B C 1
ATOM 3900 O O . LEU B 1 183 ? -12.25 -16.703 5.246 1 98.62 183 LEU B O 1
ATOM 3904 N N . GLY B 1 184 ? -12.07 -18.578 4.016 1 98.56 184 GLY B N 1
ATOM 3905 C CA . GLY B 1 184 ? -12.008 -17.891 2.738 1 98.56 184 GLY B CA 1
ATOM 3906 C C . GLY B 1 184 ? -13.32 -17.938 1.969 1 98.56 184 GLY B C 1
ATOM 3907 O O . GLY B 1 184 ? -14.344 -18.344 2.508 1 98.56 184 GLY B O 1
ATOM 3908 N N . ASP B 1 185 ? -13.297 -17.375 0.794 1 98.69 185 ASP B N 1
ATOM 3909 C CA . ASP B 1 185 ? -14.422 -17.391 -0.133 1 98.69 185 ASP B CA 1
ATOM 3910 C C . ASP B 1 185 ? -14.078 -18.188 -1.395 1 98.69 185 ASP B C 1
ATOM 3912 O O . ASP B 1 185 ? -14.953 -18.453 -2.223 1 98.69 185 ASP B O 1
ATOM 3916 N N . GLY B 1 186 ? -12.852 -18.516 -1.556 1 98.69 186 GLY B N 1
ATOM 3917 C CA . GLY B 1 186 ? -12.32 -19.234 -2.701 1 98.69 186 GLY B CA 1
ATOM 3918 C C . GLY B 1 186 ? -10.961 -19.859 -2.439 1 98.69 186 GLY B C 1
ATOM 3919 O O . GLY B 1 186 ? -10.438 -19.781 -1.324 1 98.69 186 GLY B O 1
ATOM 3920 N N . LEU B 1 187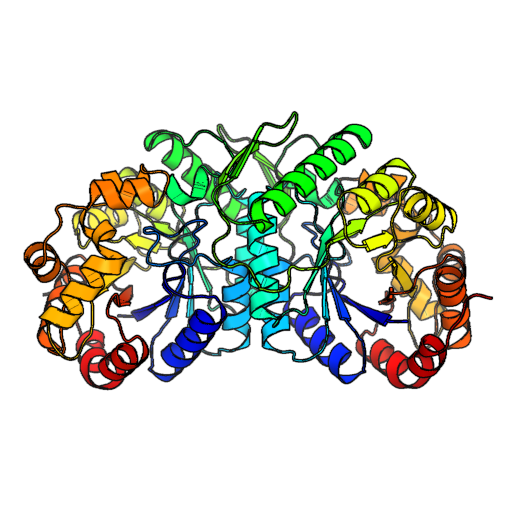 ? -10.461 -20.484 -3.473 1 98.44 187 LEU B N 1
ATOM 3921 C CA . LEU B 1 187 ? -9.195 -21.203 -3.369 1 98.44 187 LEU B CA 1
ATOM 3922 C C . LEU B 1 187 ? -8.227 -20.766 -4.465 1 98.44 187 LEU B C 1
ATOM 3924 O O . LEU B 1 187 ? -8.648 -20.5 -5.594 1 98.44 187 LEU B O 1
ATOM 3928 N N . PHE B 1 188 ? -6.98 -20.656 -4.066 1 98.06 188 PHE B N 1
ATOM 3929 C CA . PHE B 1 188 ? -5.891 -20.406 -5 1 98.06 188 PHE B CA 1
ATOM 3930 C C . PHE B 1 188 ? -4.879 -21.547 -4.965 1 98.06 188 PHE B C 1
ATOM 3932 O O . PHE B 1 188 ? -4.512 -22.031 -3.891 1 98.06 188 PHE B O 1
ATOM 3939 N N . ALA B 1 189 ? -4.473 -22.047 -6.16 1 95.94 189 ALA B N 1
ATOM 3940 C CA . ALA B 1 189 ? -3.426 -23.047 -6.223 1 95.94 189 ALA B CA 1
ATOM 3941 C C . ALA B 1 189 ? -2.531 -22.844 -7.441 1 95.94 189 ALA B C 1
ATOM 3943 O O . ALA B 1 189 ? -2.836 -22.016 -8.312 1 95.94 189 ALA B O 1
ATOM 3944 N N . THR B 1 190 ? -1.393 -23.609 -7.461 1 93.25 190 THR B N 1
ATOM 3945 C CA . THR B 1 190 ? -0.458 -23.469 -8.57 1 93.25 190 THR B CA 1
ATOM 3946 C C . THR B 1 190 ? -0.222 -24.812 -9.25 1 93.25 190 THR B C 1
ATOM 3948 O O . THR B 1 190 ? 0.589 -24.922 -10.172 1 93.25 190 THR B O 1
ATOM 3951 N N . GLU B 1 191 ? -0.896 -25.828 -8.766 1 93.88 191 GLU B N 1
ATOM 3952 C CA . GLU B 1 191 ? -0.792 -27.172 -9.359 1 93.88 191 GLU B CA 1
ATOM 3953 C C . GLU B 1 191 ? -2.17 -27.734 -9.68 1 93.88 191 GLU B C 1
ATOM 3955 O O . GLU B 1 191 ? -3.129 -27.516 -8.938 1 93.88 191 GLU B O 1
ATOM 3960 N N . PRO B 1 192 ? -2.211 -28.453 -10.75 1 95.62 192 PRO B N 1
ATOM 3961 C CA . PRO B 1 192 ? -3.496 -29.047 -11.133 1 95.62 192 PRO B CA 1
ATOM 3962 C C . PRO B 1 192 ? -3.799 -30.344 -10.398 1 95.62 192 PRO B C 1
ATOM 3964 O O . PRO B 1 192 ? -4.094 -31.359 -11.023 1 95.62 192 PRO B O 1
ATOM 3967 N N . LYS B 1 193 ? -3.805 -30.312 -9.094 1 95.38 193 LYS B N 1
ATOM 3968 C CA . LYS B 1 193 ? -4.074 -31.484 -8.273 1 95.38 193 LYS B CA 1
ATOM 3969 C C . LYS B 1 193 ? -5.543 -31.547 -7.863 1 95.38 193 LYS B C 1
ATOM 3971 O O . LYS B 1 193 ? -5.996 -30.75 -7.047 1 95.38 193 LYS B O 1
ATOM 3976 N N . PRO B 1 194 ? -6.215 -32.531 -8.422 1 96.44 194 PRO B N 1
ATOM 3977 C CA . PRO B 1 194 ? -7.625 -32.656 -8.047 1 96.44 194 PRO B CA 1
ATOM 3978 C C . PRO B 1 194 ? -7.816 -32.844 -6.539 1 96.44 194 PRO B C 1
ATOM 3980 O O . PRO B 1 194 ? -8.859 -32.469 -5.996 1 96.44 194 PRO B O 1
ATOM 3983 N N . GLU B 1 195 ? -6.832 -33.375 -5.867 1 97.19 195 GLU B N 1
ATOM 3984 C CA . GLU B 1 195 ? -6.918 -33.625 -4.43 1 97.19 195 GLU B CA 1
ATOM 3985 C C . GLU B 1 195 ? -7.113 -32.312 -3.662 1 97.19 195 GLU B C 1
ATOM 3987 O O . GLU B 1 195 ? -7.797 -32.281 -2.637 1 97.19 195 GLU B O 1
ATOM 3992 N N . ILE B 1 196 ? -6.488 -31.234 -4.094 1 96.5 196 ILE B N 1
ATOM 3993 C CA . ILE B 1 196 ? -6.625 -29.938 -3.434 1 96.5 196 ILE B CA 1
ATOM 3994 C C . ILE B 1 196 ? -8.078 -29.484 -3.486 1 96.5 196 ILE B C 1
ATOM 3996 O O . ILE B 1 196 ? -8.641 -29.047 -2.477 1 96.5 196 ILE B O 1
ATOM 4000 N N . ILE B 1 197 ? -8.711 -29.672 -4.598 1 97.38 197 ILE B N 1
ATOM 4001 C CA . ILE B 1 197 ? -10.109 -29.281 -4.793 1 97.38 197 ILE B CA 1
ATOM 4002 C C . ILE B 1 197 ? -11.008 -30.188 -3.957 1 97.38 197 ILE B C 1
ATOM 4004 O O . ILE B 1 197 ? -11.977 -29.719 -3.346 1 97.38 197 ILE B O 1
ATOM 4008 N N . GLY B 1 198 ? -10.68 -31.453 -4.02 1 97.81 198 GLY B N 1
ATOM 4009 C CA . GLY B 1 198 ? -11.438 -32.375 -3.199 1 97.81 198 GLY B CA 1
ATOM 4010 C C . GLY B 1 198 ? -11.438 -32 -1.728 1 97.81 198 GLY B C 1
ATOM 4011 O O . GLY B 1 198 ? -12.492 -31.969 -1.092 1 97.81 198 GLY B O 1
ATOM 4012 N N . HIS B 1 199 ? -10.258 -31.75 -1.185 1 97.69 199 HIS B N 1
ATOM 4013 C CA . HIS B 1 199 ? -10.148 -31.344 0.214 1 97.69 199 HIS B CA 1
ATOM 4014 C C . HIS B 1 199 ? -10.945 -30.078 0.493 1 97.69 199 HIS B C 1
ATOM 4016 O O . HIS B 1 199 ? -11.594 -29.969 1.536 1 97.69 199 HIS B O 1
ATOM 4022 N N . TYR B 1 200 ? -10.906 -29.094 -0.389 1 98.25 200 TYR B N 1
ATOM 4023 C CA . TYR B 1 200 ? -11.641 -27.828 -0.287 1 98.25 200 TYR B CA 1
ATOM 4024 C C . TYR B 1 200 ? -13.141 -28.078 -0.26 1 98.25 200 TYR B C 1
ATOM 4026 O O . TYR B 1 200 ? -13.844 -27.578 0.623 1 98.25 200 TYR B O 1
ATOM 4034 N N . ARG B 1 201 ? -13.617 -28.938 -1.12 1 97.94 201 ARG B N 1
ATOM 4035 C CA . ARG B 1 201 ? -15.039 -29.25 -1.216 1 97.94 201 ARG B CA 1
ATOM 4036 C C . ARG B 1 201 ? -15.508 -30.047 -0.004 1 97.94 201 ARG B C 1
ATOM 4038 O O . ARG B 1 201 ? -16.578 -29.781 0.55 1 97.94 201 ARG B O 1
ATOM 4045 N N . ASP B 1 202 ? -14.695 -30.969 0.335 1 98 202 ASP B N 1
ATOM 4046 C CA . ASP B 1 202 ? -15.031 -31.812 1.48 1 98 202 ASP B CA 1
ATOM 4047 C C . ASP B 1 202 ? -15.133 -30.984 2.76 1 98 202 ASP B C 1
ATOM 4049 O O . ASP B 1 202 ? -15.844 -31.344 3.693 1 98 202 ASP B O 1
ATOM 4053 N N . SER B 1 203 ? -14.383 -29.922 2.766 1 98.06 203 SER B N 1
ATOM 4054 C CA . SER B 1 203 ? -14.375 -29.062 3.939 1 98.06 203 SER B CA 1
ATOM 4055 C C . SER B 1 203 ? -15.453 -27.984 3.84 1 98.06 203 SER B C 1
ATOM 4057 O O . SER B 1 203 ? -15.492 -27.062 4.648 1 98.06 203 SER B O 1
ATOM 4059 N N . GLY B 1 204 ? -16.266 -28.031 2.793 1 98.06 204 GLY B N 1
ATOM 4060 C CA . GLY B 1 204 ? -17.422 -27.156 2.682 1 98.06 204 GLY B CA 1
ATOM 4061 C C . GLY B 1 204 ? -17.203 -25.984 1.735 1 98.06 204 GLY B C 1
ATOM 4062 O O . GLY B 1 204 ? -18.062 -25.109 1.612 1 98.06 204 GLY B O 1
ATOM 4063 N N . GLY B 1 205 ? -16.078 -25.984 1.076 1 98.12 205 GLY B N 1
ATOM 4064 C CA . GLY B 1 205 ? -15.812 -24.922 0.125 1 98.12 205 GLY B CA 1
ATOM 4065 C C . GLY B 1 205 ? -16.609 -25.062 -1.165 1 98.12 205 GLY B C 1
ATOM 4066 O O . GLY B 1 205 ? -16.75 -26.156 -1.688 1 98.12 205 GLY B O 1
ATOM 4067 N N . ASP B 1 206 ? -17.094 -23.938 -1.689 1 97.56 206 ASP B N 1
ATOM 4068 C CA . ASP B 1 206 ? -17.844 -23.953 -2.939 1 97.56 206 ASP B CA 1
ATOM 4069 C C . ASP B 1 206 ? -17.594 -22.688 -3.758 1 97.56 206 ASP B C 1
ATOM 4071 O O . ASP B 1 206 ? -18.344 -22.375 -4.68 1 97.56 206 ASP B O 1
ATOM 4075 N N . GLY B 1 207 ? -16.641 -21.906 -3.416 1 98.25 207 GLY B N 1
ATOM 4076 C CA . GLY B 1 207 ? -16.344 -20.656 -4.082 1 98.25 207 GLY B CA 1
ATOM 4077 C C . GLY B 1 207 ? -15.453 -20.812 -5.297 1 98.25 207 GLY B C 1
ATOM 4078 O O . GLY B 1 207 ? -15.203 -21.938 -5.746 1 98.25 207 GLY B O 1
ATOM 4079 N N . PRO B 1 208 ? -15.047 -19.703 -5.828 1 98.69 208 PRO B N 1
ATOM 4080 C CA . PRO B 1 208 ? -14.172 -19.734 -7 1 98.69 208 PRO B CA 1
ATOM 4081 C C . PRO B 1 208 ? -12.82 -20.406 -6.711 1 98.69 208 PRO B C 1
ATOM 4083 O O . PRO B 1 208 ? -12.305 -20.297 -5.594 1 98.69 208 PRO B O 1
ATOM 4086 N N . ARG B 1 209 ? -12.289 -21.062 -7.672 1 98.5 209 ARG B N 1
ATOM 4087 C CA . ARG B 1 209 ? -11.023 -21.797 -7.574 1 98.5 209 ARG B CA 1
ATOM 4088 C C . ARG B 1 209 ? -10.031 -21.312 -8.625 1 98.5 209 ARG B C 1
ATOM 4090 O O . ARG B 1 209 ? -10.188 -21.578 -9.812 1 98.5 209 ARG B O 1
ATOM 4097 N N . TYR B 1 210 ? -9.039 -20.641 -8.141 1 98.75 210 TYR B N 1
ATOM 4098 C CA . TYR B 1 210 ? -8.031 -20 -8.977 1 98.75 210 TYR B CA 1
ATOM 4099 C C . TYR B 1 210 ? -6.812 -20.891 -9.156 1 98.75 210 TYR B C 1
ATOM 4101 O O . TYR B 1 210 ? -6.391 -21.578 -8.219 1 98.75 210 TYR B O 1
ATOM 4109 N N . ALA B 1 211 ? -6.234 -20.828 -10.367 1 98.38 211 ALA B N 1
ATOM 4110 C CA . ALA B 1 211 ? -4.957 -21.5 -10.586 1 98.38 211 ALA B CA 1
ATOM 4111 C C . ALA B 1 211 ? -4.117 -20.75 -11.625 1 98.38 211 ALA B C 1
ATOM 4113 O O . ALA B 1 211 ? -4.648 -20.25 -12.617 1 98.38 211 ALA B O 1
ATOM 4114 N N . GLU B 1 212 ? -2.859 -20.703 -11.398 1 98 212 GLU B N 1
ATOM 4115 C CA . GLU B 1 212 ? -1.913 -20.188 -12.391 1 98 212 GLU B CA 1
ATOM 4116 C C . GLU B 1 212 ? -1.47 -21.297 -13.344 1 98 212 GLU B C 1
ATOM 4118 O O . GLU B 1 212 ? -1.042 -22.375 -12.906 1 98 212 GLU B O 1
ATOM 4123 N N . VAL B 1 213 ? -1.565 -21.047 -14.57 1 98.12 213 VAL B N 1
ATOM 4124 C CA . VAL B 1 213 ? -1.208 -22.016 -15.609 1 98.12 213 VAL B CA 1
ATOM 4125 C C . VAL B 1 213 ? 0.13 -21.625 -16.234 1 98.12 213 VAL B C 1
ATOM 4127 O O . VAL B 1 213 ? 0.262 -20.547 -16.812 1 98.12 213 VAL B O 1
ATOM 4130 N N . PRO B 1 214 ? 1.108 -22.453 -16.156 1 98 214 PRO B N 1
ATOM 4131 C CA . PRO B 1 214 ? 2.436 -22.109 -16.672 1 98 214 PRO B CA 1
ATOM 4132 C C . PRO B 1 214 ? 2.498 -22.125 -18.203 1 98 214 PRO B C 1
ATOM 4134 O O . PRO B 1 214 ? 2.273 -23.156 -18.828 1 98 214 PRO B O 1
ATOM 4137 N N . MET B 1 215 ? 2.846 -20.969 -18.719 1 98.19 215 MET B N 1
ATOM 4138 C CA . MET B 1 215 ? 2.926 -20.781 -20.172 1 98.19 215 MET B CA 1
ATOM 4139 C C . MET B 1 215 ? 4.129 -19.938 -20.547 1 98.19 215 MET B C 1
ATOM 4141 O O . MET B 1 215 ? 4.676 -19.219 -19.703 1 98.19 215 MET B O 1
ATOM 4145 N N . ALA B 1 216 ? 4.562 -20.094 -21.812 1 98.75 216 ALA B N 1
ATOM 4146 C CA . ALA B 1 216 ? 5.605 -19.266 -22.406 1 98.75 216 ALA B CA 1
ATOM 4147 C C . ALA B 1 216 ? 5.43 -19.141 -23.922 1 98.75 216 ALA B C 1
ATOM 4149 O O . ALA B 1 216 ? 5.719 -20.094 -24.656 1 98.75 216 ALA B O 1
ATOM 4150 N N . TRP B 1 217 ? 5.066 -17.984 -24.312 1 98.81 217 TRP B N 1
ATOM 4151 C CA . TRP B 1 217 ? 4.812 -17.781 -25.734 1 98.81 217 TRP B CA 1
ATOM 4152 C C . TRP B 1 217 ? 6.035 -17.188 -26.438 1 98.81 217 TRP B C 1
ATOM 4154 O O . TRP B 1 217 ? 6.672 -16.281 -25.906 1 98.81 217 TRP B O 1
ATOM 4164 N N . ALA B 1 218 ? 6.363 -17.672 -27.516 1 98.56 218 ALA B N 1
ATOM 4165 C CA . ALA B 1 218 ? 7.328 -17.172 -28.484 1 98.56 218 ALA B CA 1
ATOM 4166 C C . ALA B 1 218 ? 7.039 -17.734 -29.875 1 98.56 218 ALA B C 1
ATOM 4168 O O . ALA B 1 218 ? 6.145 -18.562 -30.047 1 98.56 218 ALA B O 1
ATOM 4169 N N . LEU B 1 219 ? 7.777 -17.297 -30.828 1 97.31 219 LEU B N 1
ATOM 4170 C CA . LEU B 1 219 ? 7.547 -17.703 -32.219 1 97.31 219 LEU B CA 1
ATOM 4171 C C . LEU B 1 219 ? 8.016 -19.141 -32.438 1 97.31 219 LEU B C 1
ATOM 4173 O O . LEU B 1 219 ? 7.66 -19.766 -33.438 1 97.31 219 LEU B O 1
ATOM 4177 N N . ASP B 1 220 ? 8.805 -19.703 -31.547 1 97.06 220 ASP B N 1
ATOM 4178 C CA . ASP B 1 220 ? 9.172 -21.109 -31.578 1 97.06 220 ASP B CA 1
ATOM 4179 C C . ASP B 1 220 ? 9.328 -21.656 -30.156 1 97.06 220 ASP B C 1
ATOM 4181 O O . ASP B 1 220 ? 9.594 -20.906 -29.219 1 97.06 220 ASP B O 1
ATOM 4185 N N . GLU B 1 221 ? 9.219 -23 -30.047 1 97.25 221 GLU B N 1
ATOM 4186 C CA . GLU B 1 221 ? 9.211 -23.688 -28.766 1 97.25 221 GLU B CA 1
ATOM 4187 C C . GLU B 1 221 ? 10.531 -23.469 -28.016 1 97.25 221 GLU B C 1
ATOM 4189 O O . GLU B 1 221 ? 10.531 -23.234 -26.812 1 97.25 221 GLU B O 1
ATOM 4194 N N . SER B 1 222 ? 11.594 -23.531 -28.719 1 97.56 222 SER B N 1
ATOM 4195 C CA . SER B 1 222 ? 12.906 -23.438 -28.094 1 97.56 222 SER B CA 1
ATOM 4196 C C . SER B 1 222 ? 13.148 -22.047 -27.5 1 97.56 222 SER B C 1
ATOM 4198 O O . SER B 1 222 ? 13.68 -21.922 -26.391 1 97.56 222 SER B O 1
ATOM 4200 N N . THR B 1 223 ? 12.766 -21.031 -28.25 1 98.25 223 THR B N 1
ATOM 4201 C CA . THR B 1 223 ? 12.891 -19.656 -27.75 1 98.25 223 THR B CA 1
ATOM 4202 C C . THR B 1 223 ? 12.078 -19.484 -26.469 1 98.25 223 THR B C 1
ATOM 4204 O O . THR B 1 223 ? 12.547 -18.875 -25.5 1 98.25 223 THR B O 1
ATOM 4207 N N . ALA B 1 224 ? 10.906 -20 -26.438 1 98.56 224 ALA B N 1
ATOM 4208 C CA . ALA B 1 224 ? 10.047 -19.922 -25.266 1 98.56 224 ALA B CA 1
ATOM 4209 C C . ALA B 1 224 ? 10.688 -20.641 -24.078 1 98.56 224 ALA B C 1
ATOM 4211 O O . ALA B 1 224 ? 10.773 -20.078 -22.984 1 98.56 224 ALA B O 1
ATOM 4212 N N . ALA B 1 225 ? 11.156 -21.859 -24.312 1 98.44 225 ALA B N 1
ATOM 4213 C CA . ALA B 1 225 ? 11.742 -22.672 -23.25 1 98.44 225 ALA B CA 1
ATOM 4214 C C . ALA B 1 225 ? 12.992 -22 -22.688 1 98.44 225 ALA B C 1
ATOM 4216 O O . ALA B 1 225 ? 13.234 -22.047 -21.484 1 98.44 225 ALA B O 1
ATOM 4217 N N . LYS B 1 226 ? 13.773 -21.422 -23.531 1 98.19 226 LYS B N 1
ATOM 4218 C CA . LYS B 1 226 ? 14.984 -20.734 -23.094 1 98.19 226 LYS B CA 1
ATOM 4219 C C . LYS B 1 226 ? 14.648 -19.516 -22.234 1 98.19 226 LYS B C 1
ATOM 4221 O O . LYS B 1 226 ? 15.367 -19.203 -21.281 1 98.19 226 LYS B O 1
ATOM 4226 N N . ALA B 1 227 ? 13.594 -18.859 -22.609 1 98.56 227 ALA B N 1
ATOM 4227 C CA . ALA B 1 227 ? 13.141 -17.734 -21.781 1 98.56 227 ALA B CA 1
ATOM 4228 C C . ALA B 1 227 ? 12.742 -18.219 -20.391 1 98.56 227 ALA B C 1
ATOM 4230 O O . ALA B 1 227 ? 13.07 -17.578 -19.391 1 98.56 227 ALA B O 1
ATOM 4231 N N . VAL B 1 228 ? 12.031 -19.312 -20.328 1 98.62 228 VAL B N 1
ATOM 4232 C CA . VAL B 1 228 ? 11.648 -19.891 -19.047 1 98.62 228 VAL B CA 1
ATOM 4233 C C . VAL B 1 228 ? 12.898 -20.25 -18.234 1 98.62 228 VAL B C 1
ATOM 4235 O O . VAL B 1 228 ? 12.992 -19.938 -17.047 1 98.62 228 VAL B O 1
ATOM 4238 N N . LEU B 1 229 ? 13.852 -20.859 -18.875 1 98.44 229 LEU B N 1
ATOM 4239 C CA . LEU B 1 229 ? 15.086 -21.25 -18.203 1 98.44 229 LEU B CA 1
ATOM 4240 C C . LEU B 1 229 ? 15.797 -20.016 -17.625 1 98.44 229 LEU B C 1
ATOM 4242 O O . LEU B 1 229 ? 16.344 -20.078 -16.531 1 98.44 229 LEU B O 1
ATOM 4246 N N . ALA B 1 230 ? 15.727 -18.969 -18.328 1 98 230 ALA B N 1
ATOM 4247 C CA . ALA B 1 230 ? 16.453 -17.766 -17.938 1 98 230 ALA B CA 1
ATOM 4248 C C . ALA B 1 230 ? 15.758 -17.062 -16.781 1 98 230 ALA B C 1
ATOM 4250 O O . ALA B 1 230 ? 16.422 -16.516 -15.891 1 98 230 ALA B O 1
ATOM 4251 N N . THR B 1 231 ? 14.414 -17.141 -16.719 1 97.94 231 THR B N 1
ATOM 4252 C CA . THR B 1 231 ? 13.742 -16.219 -15.805 1 97.94 231 THR B CA 1
ATOM 4253 C C . THR B 1 231 ? 12.852 -16.984 -14.828 1 97.94 231 THR B C 1
ATOM 4255 O O . THR B 1 231 ? 12.453 -16.438 -13.789 1 97.94 231 THR B O 1
ATOM 4258 N N . SER B 1 232 ? 12.5 -18.281 -15.125 1 98.06 232 SER B N 1
ATOM 4259 C CA . SER B 1 232 ? 11.398 -18.891 -14.375 1 98.06 232 SER B CA 1
ATOM 4260 C C . SER B 1 232 ? 11.695 -20.344 -14.031 1 98.06 232 SER B C 1
ATOM 4262 O O . SER B 1 232 ? 10.797 -21.094 -13.641 1 98.06 232 SER B O 1
ATOM 4264 N N . ARG B 1 233 ? 12.969 -20.734 -14.156 1 97.94 233 ARG B N 1
ATOM 4265 C CA . ARG B 1 233 ? 13.32 -22.125 -13.898 1 97.94 233 ARG B CA 1
ATOM 4266 C C . ARG B 1 233 ? 13.047 -22.5 -12.445 1 97.94 233 ARG B C 1
ATOM 4268 O O . ARG B 1 233 ? 12.883 -23.672 -12.125 1 97.94 233 ARG B O 1
ATOM 4275 N N . TRP B 1 234 ? 12.977 -21.469 -11.602 1 96.62 234 TRP B N 1
ATOM 4276 C CA . TRP B 1 234 ? 12.648 -21.672 -10.195 1 96.62 234 TRP B CA 1
ATOM 4277 C C . TRP B 1 234 ? 11.305 -22.375 -10.047 1 96.62 234 TRP B C 1
ATOM 4279 O O . TRP B 1 234 ? 11.086 -23.125 -9.086 1 96.62 234 TRP B O 1
ATOM 4289 N N . ALA B 1 235 ? 10.391 -22.203 -10.914 1 95.81 235 ALA B N 1
ATOM 4290 C CA . ALA B 1 235 ? 9.016 -22.703 -10.828 1 95.81 235 ALA B CA 1
ATOM 4291 C C . ALA B 1 235 ? 8.977 -24.219 -10.906 1 95.81 235 ALA B C 1
ATOM 4293 O O . ALA B 1 235 ? 8 -24.844 -10.469 1 95.81 235 ALA B O 1
ATOM 4294 N N . LEU B 1 236 ? 10.016 -24.828 -11.406 1 95.94 236 LEU B N 1
ATOM 4295 C CA . LEU B 1 236 ? 10.047 -26.281 -11.609 1 95.94 236 LEU B CA 1
ATOM 4296 C C . LEU B 1 236 ? 10.477 -27 -10.328 1 95.94 236 LEU B C 1
ATOM 4298 O O . LEU B 1 236 ? 10.391 -28.219 -10.242 1 95.94 236 LEU B O 1
ATOM 4302 N N . THR B 1 237 ? 10.891 -26.234 -9.32 1 93.75 237 THR B N 1
ATOM 4303 C CA . THR B 1 237 ? 11.383 -26.844 -8.094 1 93.75 237 THR B CA 1
ATOM 4304 C C . THR B 1 237 ? 10.227 -27.203 -7.168 1 93.75 237 THR B C 1
ATOM 4306 O O . THR B 1 237 ? 10.391 -27.984 -6.234 1 93.75 237 THR B O 1
ATOM 4309 N N . GLY B 1 238 ? 9.047 -26.625 -7.379 1 89.62 238 GLY B N 1
ATOM 4310 C CA . GLY B 1 238 ? 7.879 -26.922 -6.562 1 89.62 238 GLY B CA 1
ATOM 4311 C C . GLY B 1 238 ? 7.832 -26.125 -5.27 1 89.62 238 GLY B C 1
ATOM 4312 O O . GLY B 1 238 ? 8.836 -25.516 -4.871 1 89.62 238 GLY B O 1
ATOM 4313 N N . TRP B 1 239 ? 6.773 -26.219 -4.578 1 89.75 239 TRP B N 1
ATOM 4314 C CA . TRP B 1 239 ? 6.453 -25.359 -3.445 1 89.75 239 TRP B CA 1
ATOM 4315 C C . TRP B 1 239 ? 7.34 -25.672 -2.246 1 89.75 239 TRP B C 1
ATOM 4317 O O . TRP B 1 239 ? 7.668 -24.797 -1.453 1 89.75 239 TRP B O 1
ATOM 4327 N N . LYS B 1 240 ? 7.73 -26.922 -2.086 1 89.94 240 LYS B N 1
ATOM 4328 C CA . LYS B 1 240 ? 8.562 -27.344 -0.955 1 89.94 240 LYS B CA 1
ATOM 4329 C C . LYS B 1 240 ? 9.906 -26.625 -0.976 1 89.94 240 LYS B C 1
ATOM 4331 O O . LYS B 1 240 ? 10.547 -26.453 0.067 1 89.94 240 LYS B O 1
ATOM 4336 N N . VAL B 1 241 ? 10.305 -26.188 -2.166 1 94.44 241 VAL B N 1
ATOM 4337 C CA . VAL B 1 241 ? 11.516 -25.391 -2.301 1 94.44 241 VAL B CA 1
ATOM 4338 C C . VAL B 1 241 ? 11.164 -23.906 -2.25 1 94.44 241 VAL B C 1
ATOM 4340 O O . VAL B 1 241 ? 11.758 -23.141 -1.481 1 94.44 241 VAL B O 1
ATOM 4343 N N . MET B 1 242 ? 10.125 -23.5 -2.949 1 94.69 242 MET B N 1
ATOM 4344 C CA . MET B 1 242 ? 9.727 -22.109 -3.141 1 94.69 242 MET B CA 1
ATOM 4345 C C . MET B 1 242 ? 9.398 -21.453 -1.806 1 94.69 242 MET B C 1
ATOM 4347 O O . MET B 1 242 ? 9.695 -20.281 -1.602 1 94.69 242 MET B O 1
ATOM 4351 N N . SER B 1 243 ? 8.852 -22.156 -0.851 1 95.19 243 SER B N 1
ATOM 4352 C CA . SER B 1 243 ? 8.398 -21.562 0.406 1 95.19 243 SER B CA 1
ATOM 4353 C C . SER B 1 243 ? 9.57 -21.344 1.363 1 95.19 243 SER B C 1
ATOM 4355 O O . SER B 1 243 ? 9.445 -20.609 2.346 1 95.19 243 SER B O 1
ATOM 4357 N N . GLU B 1 244 ? 10.781 -21.938 1.01 1 95.94 244 GLU B N 1
ATOM 4358 C CA . GLU B 1 244 ? 11.758 -22.062 2.086 1 95.94 244 GLU B CA 1
ATOM 4359 C C . GLU B 1 244 ? 13.016 -21.25 1.784 1 95.94 244 GLU B C 1
ATOM 4361 O O . GLU B 1 244 ? 13.789 -20.922 2.691 1 95.94 244 GLU B O 1
ATOM 4366 N N . LEU B 1 245 ? 13.297 -20.969 0.52 1 97.31 245 LEU B N 1
ATOM 4367 C CA . LEU B 1 245 ? 14.555 -20.312 0.191 1 97.31 245 LEU B CA 1
ATOM 4368 C C . LEU B 1 245 ? 14.453 -18.812 0.364 1 97.31 245 LEU B C 1
ATOM 4370 O O . LEU B 1 245 ? 13.422 -18.219 0.037 1 97.31 245 LEU B O 1
ATOM 4374 N N . PRO B 1 246 ? 15.477 -18.188 0.801 1 96.69 246 PRO B N 1
ATOM 4375 C CA . PRO B 1 246 ? 15.359 -16.812 1.296 1 96.69 246 PRO B CA 1
ATOM 4376 C C . PRO B 1 246 ? 15.656 -15.766 0.22 1 96.69 246 PRO B C 1
ATOM 4378 O O . PRO B 1 246 ? 15.195 -14.625 0.316 1 96.69 246 PRO B O 1
ATOM 4381 N N . ASN B 1 247 ? 16.547 -16.156 -0.767 1 97.75 247 ASN B N 1
ATOM 4382 C CA . ASN B 1 247 ? 16.984 -15.133 -1.706 1 97.75 247 ASN B CA 1
ATOM 4383 C C . ASN B 1 247 ? 17.125 -15.688 -3.121 1 97.75 247 ASN B C 1
ATOM 4385 O O . ASN B 1 247 ? 17.203 -16.906 -3.312 1 97.75 247 ASN B O 1
ATOM 4389 N N . PRO B 1 248 ? 17.203 -14.766 -4.098 1 98.19 248 PRO B N 1
ATOM 4390 C CA . PRO B 1 248 ? 17.328 -15.188 -5.496 1 98.19 248 PRO B CA 1
ATOM 4391 C C . PRO B 1 248 ? 18.547 -16.078 -5.734 1 98.19 248 PRO B C 1
ATOM 4393 O O . PRO B 1 248 ? 18.469 -17.031 -6.52 1 98.19 248 PRO B O 1
ATOM 4396 N N . VAL B 1 249 ? 19.625 -15.844 -5 1 98 249 VAL B N 1
ATOM 4397 C CA . VAL B 1 249 ? 20.844 -16.625 -5.207 1 98 249 VAL B CA 1
ATOM 4398 C C . VAL B 1 249 ? 20.594 -18.094 -4.832 1 98 249 VAL B C 1
ATOM 4400 O O . VAL B 1 249 ? 21.141 -19 -5.449 1 98 249 VAL B O 1
ATOM 4403 N N . ASN B 1 250 ? 19.766 -18.328 -3.822 1 98.31 250 ASN B N 1
ATOM 4404 C CA . ASN B 1 250 ? 19.422 -19.688 -3.412 1 98.31 250 ASN B CA 1
ATOM 4405 C C . ASN B 1 250 ? 18.547 -20.375 -4.457 1 98.31 250 ASN B C 1
ATOM 4407 O O . ASN B 1 250 ? 18.719 -21.578 -4.707 1 98.31 250 ASN B O 1
ATOM 4411 N N . PHE B 1 251 ? 17.688 -19.656 -5.07 1 98.44 251 PHE B N 1
ATOM 4412 C CA . PHE B 1 251 ? 16.844 -20.203 -6.125 1 98.44 251 PHE B CA 1
ATOM 4413 C C . PHE B 1 251 ? 17.656 -20.5 -7.371 1 98.44 251 PHE B C 1
ATOM 4415 O O . PHE B 1 251 ? 17.422 -21.5 -8.055 1 98.44 251 PHE B O 1
ATOM 4422 N N . ASP B 1 252 ? 18.562 -19.594 -7.668 1 98.12 252 ASP B N 1
ATOM 4423 C CA . ASP B 1 252 ? 19.5 -19.875 -8.766 1 98.12 252 ASP B CA 1
ATOM 4424 C C . ASP B 1 252 ? 20.219 -21.203 -8.547 1 98.12 252 ASP B C 1
ATOM 4426 O O . ASP B 1 252 ? 20.281 -22.047 -9.445 1 98.12 252 ASP B O 1
ATOM 4430 N N . ALA B 1 253 ? 20.688 -21.406 -7.348 1 98.12 253 ALA B N 1
ATOM 4431 C CA . ALA B 1 253 ? 21.422 -22.625 -7.016 1 98.12 253 ALA B CA 1
ATOM 4432 C C . ALA B 1 253 ? 20.516 -23.859 -7.086 1 98.12 253 ALA B C 1
ATOM 4434 O O . ALA B 1 253 ? 20.906 -24.891 -7.629 1 98.12 253 ALA B O 1
ATOM 4435 N N . ALA B 1 254 ? 19.328 -23.734 -6.613 1 97.94 254 ALA B N 1
ATOM 4436 C CA . ALA B 1 254 ? 18.406 -24.859 -6.496 1 97.94 254 ALA B CA 1
ATOM 4437 C C . ALA B 1 254 ? 17.891 -25.297 -7.867 1 97.94 254 ALA B C 1
ATOM 4439 O O . ALA B 1 254 ? 17.453 -26.438 -8.039 1 97.94 254 ALA B O 1
ATOM 4440 N N . SER B 1 255 ? 17.984 -24.391 -8.844 1 97.56 255 SER B N 1
ATOM 4441 C CA . SER B 1 255 ? 17.344 -24.688 -10.125 1 97.56 255 SER B CA 1
ATOM 4442 C C . SER B 1 255 ? 18.359 -24.797 -11.242 1 97.56 255 SER B C 1
ATOM 4444 O O . SER B 1 255 ? 18 -24.797 -12.422 1 97.56 255 SER B O 1
ATOM 4446 N N . ARG B 1 256 ? 19.625 -24.938 -10.969 1 96.06 256 ARG B N 1
ATOM 4447 C CA . ARG B 1 256 ? 20.703 -24.938 -11.945 1 96.06 256 ARG B CA 1
ATOM 4448 C C . ARG B 1 256 ? 20.625 -26.172 -12.844 1 96.06 256 ARG B C 1
ATOM 4450 O O . ARG B 1 256 ? 21.156 -26.172 -13.961 1 96.06 256 ARG B O 1
ATOM 4457 N N . THR B 1 257 ? 19.938 -27.203 -12.391 1 97.12 257 THR B N 1
ATOM 4458 C CA . THR B 1 257 ? 19.938 -28.453 -13.141 1 97.12 257 THR B CA 1
ATOM 4459 C C . THR B 1 257 ? 18.688 -28.562 -14.008 1 97.12 257 THR B C 1
ATOM 4461 O O . THR B 1 257 ? 18.484 -29.562 -14.695 1 97.12 257 THR B O 1
ATOM 4464 N N . VAL B 1 258 ? 17.828 -27.672 -13.93 1 97.88 258 VAL B N 1
ATOM 4465 C CA . VAL B 1 258 ? 16.656 -27.656 -14.797 1 97.88 258 VAL B CA 1
ATOM 4466 C C . VAL B 1 258 ? 17.094 -27.547 -16.266 1 97.88 258 VAL B C 1
ATOM 4468 O O . VAL B 1 258 ? 17.969 -26.75 -16.594 1 97.88 258 VAL B O 1
ATOM 4471 N N . ARG B 1 259 ? 16.531 -28.406 -17.141 1 97.75 259 ARG B N 1
ATOM 4472 C CA . ARG B 1 259 ? 16.875 -28.422 -18.562 1 97.75 259 ARG B CA 1
ATOM 4473 C C . ARG B 1 259 ? 15.664 -28.062 -19.422 1 97.75 259 ARG B C 1
ATOM 4475 O O . ARG B 1 259 ? 14.539 -27.984 -18.922 1 97.75 259 ARG B O 1
ATOM 4482 N N . GLU B 1 260 ? 15.953 -27.766 -20.625 1 97.56 260 GLU B N 1
ATOM 4483 C CA . GLU B 1 260 ? 14.906 -27.391 -21.578 1 97.56 260 GLU B CA 1
ATOM 4484 C C . GLU B 1 260 ? 13.805 -28.438 -21.641 1 97.56 260 GLU B C 1
ATOM 4486 O O . GLU B 1 260 ? 12.625 -28.109 -21.719 1 97.56 260 GLU B O 1
ATOM 4491 N N . GLU B 1 261 ? 14.156 -29.688 -21.609 1 97.06 261 GLU B N 1
ATOM 4492 C CA . GLU B 1 261 ? 13.188 -30.781 -21.672 1 97.06 261 GLU B CA 1
ATOM 4493 C C . GLU B 1 261 ? 12.227 -30.734 -20.484 1 97.06 261 GLU B C 1
ATOM 4495 O O . GLU B 1 261 ? 11.047 -31.062 -20.625 1 97.06 261 GLU B O 1
ATOM 4500 N N . ASP B 1 262 ? 12.773 -30.422 -19.281 1 97.62 262 ASP B N 1
ATOM 4501 C CA . ASP B 1 262 ? 11.93 -30.266 -18.094 1 97.62 262 ASP B CA 1
ATOM 4502 C C . ASP B 1 262 ? 10.898 -29.156 -18.297 1 97.62 262 ASP B C 1
ATOM 4504 O O . ASP B 1 262 ? 9.734 -29.312 -17.922 1 97.62 262 ASP B O 1
ATOM 4508 N N . VAL B 1 263 ? 11.336 -28.062 -18.906 1 98.06 263 VAL B N 1
ATOM 4509 C CA . VAL B 1 263 ? 10.469 -26.906 -19.172 1 98.06 263 VAL B CA 1
ATOM 4510 C C . VAL B 1 263 ? 9.352 -27.312 -20.125 1 98.06 263 VAL B C 1
ATOM 4512 O O . VAL B 1 263 ? 8.18 -27.062 -19.859 1 98.06 263 VAL B O 1
ATOM 4515 N N . LEU B 1 264 ? 9.719 -28 -21.188 1 96.88 264 LEU B N 1
ATOM 4516 C CA . LEU B 1 264 ? 8.766 -28.359 -22.234 1 96.88 264 LEU B CA 1
ATOM 4517 C C . LEU B 1 264 ? 7.734 -29.344 -21.719 1 96.88 264 LEU B C 1
ATOM 4519 O O . LEU B 1 264 ? 6.625 -29.438 -22.25 1 96.88 264 LEU B O 1
ATOM 4523 N N . THR B 1 265 ? 8.086 -30.062 -20.672 1 95.56 265 THR B N 1
ATOM 4524 C CA . THR B 1 265 ? 7.164 -31 -20.062 1 95.56 265 THR B CA 1
ATOM 4525 C C . THR B 1 265 ? 6.137 -30.266 -19.188 1 95.56 265 THR B C 1
ATOM 4527 O O . THR B 1 265 ? 4.969 -30.656 -19.156 1 95.56 265 THR B O 1
ATOM 4530 N N . GLN B 1 266 ? 6.527 -29.203 -18.625 1 95.12 266 GLN B N 1
ATOM 4531 C CA . GLN B 1 266 ? 5.684 -28.578 -17.609 1 95.12 266 GLN B CA 1
ATOM 4532 C C . GLN B 1 266 ? 5 -27.328 -18.156 1 95.12 266 GLN B C 1
ATOM 4534 O O . GLN B 1 266 ? 3.881 -27 -17.75 1 95.12 266 GLN B O 1
ATOM 4539 N N . PHE B 1 267 ? 5.656 -26.578 -19.031 1 97.81 267 PHE B N 1
ATOM 4540 C CA . PHE B 1 267 ? 5.137 -25.328 -19.594 1 97.81 267 PHE B CA 1
ATOM 4541 C C . PHE B 1 267 ? 4.559 -25.562 -20.984 1 97.81 267 PHE B C 1
ATOM 4543 O O . PHE B 1 267 ? 5.113 -26.344 -21.766 1 97.81 267 PHE B O 1
ATOM 4550 N N . ALA B 1 268 ? 3.432 -24.922 -21.281 1 98.19 268 ALA B N 1
ATOM 4551 C CA . ALA B 1 268 ? 3.061 -24.766 -22.688 1 98.19 268 ALA B CA 1
ATOM 4552 C C . ALA B 1 268 ? 3.971 -23.766 -23.391 1 98.19 268 ALA B C 1
ATOM 4554 O O . ALA B 1 268 ? 3.916 -22.562 -23.094 1 98.19 268 ALA B O 1
ATOM 4555 N N . CYS B 1 269 ? 4.777 -24.234 -24.312 1 98.25 269 CYS B N 1
ATOM 4556 C CA . CYS B 1 269 ? 5.77 -23.375 -24.953 1 98.25 269 CYS B CA 1
ATOM 4557 C C . CYS B 1 269 ? 5.512 -23.281 -26.453 1 98.25 269 CYS B C 1
ATOM 4559 O O . CYS B 1 269 ? 5.137 -24.266 -27.094 1 98.25 269 CYS B O 1
ATOM 4561 N N . GLY B 1 270 ? 5.797 -22.094 -27 1 97.56 270 GLY B N 1
ATOM 4562 C CA . GLY B 1 270 ? 5.781 -21.922 -28.453 1 97.56 270 GLY B CA 1
ATOM 4563 C C . GLY B 1 270 ? 4.504 -21.297 -28.969 1 97.56 270 GLY B C 1
ATOM 4564 O O . GLY B 1 270 ? 3.732 -20.719 -28.188 1 97.56 270 GLY B O 1
ATOM 4565 N N . PRO B 1 271 ? 4.328 -21.328 -30.25 1 97.31 271 PRO B N 1
ATOM 4566 C CA . PRO B 1 271 ? 3.211 -20.609 -30.859 1 97.31 271 PRO B CA 1
ATOM 4567 C C . PRO B 1 271 ? 1.987 -21.484 -31.078 1 97.31 271 PRO B C 1
ATOM 4569 O O . PRO B 1 271 ? 0.95 -21.016 -31.547 1 97.31 271 PRO B O 1
ATOM 4572 N N . ASP B 1 272 ? 1.989 -22.781 -30.75 1 97.62 272 ASP B N 1
ATOM 4573 C CA . ASP B 1 272 ? 0.897 -23.703 -31.047 1 97.62 272 ASP B CA 1
ATOM 4574 C C . ASP B 1 272 ? -0.169 -23.656 -29.953 1 97.62 272 ASP B C 1
ATOM 4576 O O . ASP B 1 272 ? 0.056 -24.125 -28.828 1 97.62 272 ASP B O 1
ATOM 4580 N N . PRO B 1 273 ? -1.371 -23.172 -30.312 1 97.56 273 PRO B N 1
ATOM 4581 C CA . PRO B 1 273 ? -2.42 -23.047 -29.297 1 97.56 273 PRO B CA 1
ATOM 4582 C C . PRO B 1 273 ? -2.826 -24.391 -28.688 1 97.56 273 PRO B C 1
ATOM 4584 O O . PRO B 1 273 ? -3.279 -24.438 -27.547 1 97.56 273 PRO B O 1
ATOM 4587 N N . SER B 1 274 ? -2.648 -25.453 -29.438 1 97.06 274 SER B N 1
ATOM 4588 C CA . SER B 1 274 ? -3.066 -26.766 -28.922 1 97.06 274 SER B CA 1
ATOM 4589 C C . SER B 1 274 ? -2.297 -27.141 -27.672 1 97.06 274 SER B C 1
ATOM 4591 O O . SER B 1 274 ? -2.838 -27.812 -26.781 1 97.06 274 SER B O 1
ATOM 4593 N N . ARG B 1 275 ? -1.055 -26.75 -27.578 1 97.19 275 ARG B N 1
ATOM 4594 C CA . ARG B 1 275 ? -0.245 -27.031 -26.391 1 97.19 275 ARG B CA 1
ATOM 4595 C C . ARG B 1 275 ? -0.802 -26.312 -25.172 1 97.19 275 ARG B C 1
ATOM 4597 O O . ARG B 1 275 ? -0.799 -26.859 -24.062 1 97.19 275 ARG B O 1
ATOM 4604 N N . TYR B 1 276 ? -1.217 -25.109 -25.344 1 98.19 276 TYR B N 1
ATOM 4605 C CA . TYR B 1 276 ? -1.781 -24.312 -24.266 1 98.19 276 TYR B CA 1
ATOM 4606 C C . TYR B 1 276 ? -3.1 -24.906 -23.781 1 98.19 276 TYR B C 1
ATOM 4608 O O . TYR B 1 276 ? -3.352 -24.984 -22.578 1 98.19 276 TYR B O 1
ATOM 4616 N N . VAL B 1 277 ? -3.918 -25.312 -24.719 1 97.38 277 VAL B N 1
ATOM 4617 C CA . VAL B 1 277 ? -5.188 -25.938 -24.375 1 97.38 277 VAL B CA 1
ATOM 4618 C C . VAL B 1 277 ? -4.926 -27.234 -23.594 1 97.38 277 VAL B C 1
ATOM 4620 O O . VAL B 1 277 ? -5.609 -27.516 -22.609 1 97.38 277 VAL B O 1
ATOM 4623 N N . GLU B 1 278 ? -3.943 -27.953 -24.062 1 97.06 278 GLU B N 1
ATOM 4624 C CA . GLU B 1 278 ? -3.584 -29.203 -23.391 1 97.06 278 GLU B CA 1
ATOM 4625 C C . GLU B 1 278 ? -3.188 -28.969 -21.938 1 97.06 278 GLU B C 1
ATOM 4627 O O . GLU B 1 278 ? -3.668 -29.656 -21.047 1 97.06 278 GLU B O 1
ATOM 4632 N N . VAL B 1 279 ? -2.369 -28.031 -21.734 1 97.69 279 VAL B N 1
ATOM 4633 C CA . VAL B 1 279 ? -1.904 -27.75 -20.375 1 97.69 279 VAL B CA 1
ATOM 4634 C C . VAL B 1 279 ? -3.059 -27.203 -19.547 1 97.69 279 VAL B C 1
ATOM 4636 O O . VAL B 1 279 ? -3.275 -27.641 -18.406 1 97.69 279 VAL B O 1
ATOM 4639 N N . ALA B 1 280 ? -3.838 -26.281 -20.047 1 98 280 ALA B N 1
ATOM 4640 C CA . ALA B 1 280 ? -4.977 -25.703 -19.344 1 98 280 ALA B CA 1
ATOM 4641 C C . ALA B 1 280 ? -6 -26.781 -18.984 1 98 280 ALA B C 1
ATOM 4643 O O . ALA B 1 280 ? -6.637 -26.703 -17.938 1 98 280 ALA B O 1
ATOM 4644 N N . GLN B 1 281 ? -6.152 -27.766 -19.875 1 97.75 281 GLN B N 1
ATOM 4645 C CA . GLN B 1 281 ? -7.133 -28.812 -19.656 1 97.75 281 GLN B CA 1
ATOM 4646 C C . GLN B 1 281 ? -6.875 -29.562 -18.359 1 97.75 281 GLN B C 1
ATOM 4648 O O . GLN B 1 281 ? -7.812 -29.984 -17.688 1 97.75 281 GLN B O 1
ATOM 4653 N N . GLN B 1 282 ? -5.637 -29.734 -18 1 97.75 282 GLN B N 1
ATOM 4654 C CA . GLN B 1 282 ? -5.297 -30.406 -16.75 1 97.75 282 GLN B CA 1
ATOM 4655 C C . GLN B 1 282 ? -5.883 -29.656 -15.555 1 97.75 282 GLN B C 1
ATOM 4657 O O . GLN B 1 282 ? -6.359 -30.281 -14.602 1 97.75 282 GLN B O 1
ATOM 4662 N N . TYR B 1 283 ? -5.844 -28.359 -15.57 1 98.06 283 TYR B N 1
ATOM 4663 C CA . TYR B 1 283 ? -6.375 -27.547 -14.484 1 98.06 283 TYR B CA 1
ATOM 4664 C C . TYR B 1 283 ? -7.898 -27.562 -14.484 1 98.06 283 TYR B C 1
ATOM 4666 O O . TYR B 1 283 ? -8.523 -27.641 -13.422 1 98.06 283 TYR B O 1
ATOM 4674 N N . VAL B 1 284 ? -8.461 -27.531 -15.664 1 98 284 VAL B N 1
ATOM 4675 C CA . VAL B 1 284 ? -9.914 -27.609 -15.781 1 98 284 VAL B CA 1
ATOM 4676 C C . VAL B 1 284 ? -10.398 -28.969 -15.258 1 98 284 VAL B C 1
ATOM 4678 O O . VAL B 1 284 ? -11.367 -29.047 -14.5 1 98 284 VAL B O 1
ATOM 4681 N N . ASP B 1 285 ? -9.68 -30.016 -15.625 1 98.12 285 ASP B N 1
ATOM 4682 C CA . ASP B 1 285 ? -10.031 -31.375 -15.18 1 98.12 285 ASP B CA 1
ATOM 4683 C C . ASP B 1 285 ? -9.914 -31.5 -13.656 1 98.12 285 ASP B C 1
ATOM 4685 O O . ASP B 1 285 ? -10.68 -32.219 -13.031 1 98.12 285 ASP B O 1
ATOM 4689 N N . ALA B 1 286 ? -8.953 -30.781 -13.125 1 97.56 286 ALA B N 1
ATOM 4690 C CA . ALA B 1 286 ? -8.758 -30.812 -11.68 1 97.56 286 ALA B CA 1
ATOM 4691 C C . ALA B 1 286 ? -9.891 -30.094 -10.961 1 97.56 286 ALA B C 1
ATOM 4693 O O . ALA B 1 286 ? -10.102 -30.297 -9.758 1 97.56 286 ALA B O 1
ATOM 4694 N N . GLY B 1 287 ? -10.578 -29.156 -11.648 1 97.25 287 GLY B N 1
ATOM 4695 C CA . GLY B 1 287 ? -11.75 -28.516 -11.062 1 97.25 287 GLY B CA 1
ATOM 4696 C C . GLY B 1 287 ? -11.602 -27.016 -10.914 1 97.25 287 GLY B C 1
ATOM 4697 O O . GLY B 1 287 ? -12.453 -26.359 -10.305 1 97.25 287 GLY B O 1
ATOM 4698 N N . PHE B 1 288 ? -10.586 -26.453 -11.477 1 97.94 288 PHE B N 1
ATOM 4699 C CA . PHE B 1 288 ? -10.398 -25 -11.406 1 97.94 288 PHE B CA 1
ATOM 4700 C C . PHE B 1 288 ? -11.266 -24.297 -12.43 1 97.94 288 PHE B C 1
ATOM 4702 O O . PHE B 1 288 ? -11.477 -24.797 -13.531 1 97.94 288 PHE B O 1
ATOM 4709 N N . ASP B 1 289 ? -11.766 -23.109 -12.008 1 97.62 289 ASP B N 1
ATOM 4710 C CA . ASP B 1 289 ? -12.664 -22.391 -12.906 1 97.62 289 ASP B CA 1
ATOM 4711 C C . ASP B 1 289 ? -12.203 -20.953 -13.109 1 97.62 289 ASP B C 1
ATOM 4713 O O . ASP B 1 289 ? -12.859 -20.188 -13.82 1 97.62 289 ASP B O 1
ATOM 4717 N N . HIS B 1 290 ? -11.164 -20.5 -12.492 1 98.31 290 HIS B N 1
ATOM 4718 C CA . HIS B 1 290 ? -10.43 -19.25 -12.734 1 98.31 290 HIS B CA 1
ATOM 4719 C C . HIS B 1 290 ? -8.977 -19.531 -13.109 1 98.31 290 HIS B C 1
ATOM 4721 O O . HIS B 1 290 ? -8.164 -19.859 -12.242 1 98.31 290 HIS B O 1
ATOM 4727 N N . LEU B 1 291 ? -8.625 -19.422 -14.336 1 98.62 291 LEU B N 1
ATOM 4728 C CA . LEU B 1 291 ? -7.273 -19.75 -14.789 1 98.62 291 LEU B CA 1
ATOM 4729 C C . LEU B 1 291 ? -6.477 -18.484 -15.078 1 98.62 291 LEU B C 1
ATOM 4731 O O . LEU B 1 291 ? -6.914 -17.641 -15.852 1 98.62 291 LEU B O 1
ATOM 4735 N N . VAL B 1 292 ? -5.391 -18.328 -14.445 1 98.75 292 VAL B N 1
ATOM 4736 C CA . VAL B 1 292 ? -4.492 -17.203 -14.656 1 98.75 292 VAL B CA 1
ATOM 4737 C C . VAL B 1 292 ? -3.379 -17.609 -15.625 1 98.75 292 VAL B C 1
ATOM 4739 O O . VAL B 1 292 ? -2.584 -18.5 -15.328 1 98.75 292 VAL B O 1
ATOM 4742 N N . MET B 1 293 ? -3.314 -16.953 -16.734 1 98.31 293 MET B N 1
ATOM 4743 C CA . MET B 1 293 ? -2.26 -17.219 -17.703 1 98.31 293 MET B CA 1
ATOM 4744 C C . MET B 1 293 ? -0.945 -16.578 -17.281 1 98.31 293 MET B C 1
ATOM 4746 O O . MET B 1 293 ? -0.774 -15.359 -17.391 1 98.31 293 MET B O 1
ATOM 4750 N N . GLN B 1 294 ? -0.058 -17.359 -16.875 1 97.75 294 GLN B N 1
ATOM 4751 C CA . GLN B 1 294 ? 1.264 -16.906 -16.438 1 97.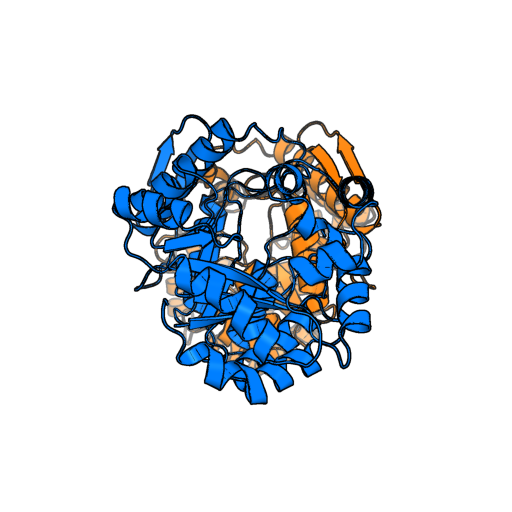75 294 GLN B CA 1
ATOM 4752 C C . GLN B 1 294 ? 2.285 -17.062 -17.562 1 97.75 294 GLN B C 1
ATOM 4754 O O . GLN B 1 294 ? 2.975 -18.078 -17.656 1 97.75 294 GLN B O 1
ATOM 4759 N N . ASN B 1 295 ? 2.43 -16.062 -18.344 1 98.5 295 ASN B N 1
ATOM 4760 C CA . ASN B 1 295 ? 3.352 -16.109 -19.469 1 98.5 295 ASN B CA 1
ATOM 4761 C C . ASN B 1 295 ? 4.781 -15.797 -19.031 1 98.5 295 ASN B C 1
ATOM 4763 O O . ASN B 1 295 ? 5.066 -14.695 -18.547 1 98.5 295 ASN B O 1
ATOM 4767 N N . ALA B 1 296 ? 5.613 -16.719 -19.25 1 98.31 296 ALA B N 1
ATOM 4768 C CA . ALA B 1 296 ? 7.035 -16.547 -18.953 1 98.31 296 ALA B CA 1
ATOM 4769 C C . ALA B 1 296 ? 7.836 -16.359 -20.25 1 98.31 296 ALA B C 1
ATOM 4771 O O . ALA B 1 296 ? 9.07 -16.422 -20.234 1 98.31 296 ALA B O 1
ATOM 4772 N N . GLY B 1 297 ? 7.168 -16.234 -21.375 1 98.25 297 GLY B N 1
ATOM 4773 C CA . GLY B 1 297 ? 7.844 -15.938 -22.625 1 98.25 297 GLY B CA 1
ATOM 4774 C C . GLY B 1 297 ? 8.414 -14.531 -22.688 1 98.25 297 GLY B C 1
ATOM 4775 O O . GLY B 1 297 ? 8.109 -13.695 -21.828 1 98.25 297 GLY B O 1
ATOM 4776 N N . PRO B 1 298 ? 9.203 -14.266 -23.672 1 97.69 298 PRO B N 1
ATOM 4777 C CA . PRO B 1 298 ? 9.969 -13.023 -23.703 1 97.69 298 PRO B CA 1
ATOM 4778 C C . PRO B 1 298 ? 9.156 -11.836 -24.219 1 97.69 298 PRO B C 1
ATOM 4780 O O . PRO B 1 298 ? 9.617 -10.695 -24.156 1 97.69 298 PRO B O 1
ATOM 4783 N N . ASP B 1 299 ? 7.93 -12.078 -24.703 1 98.06 299 ASP B N 1
ATOM 4784 C CA . ASP B 1 299 ? 7.152 -11.047 -25.375 1 98.06 299 ASP B CA 1
ATOM 4785 C C . ASP B 1 299 ? 5.723 -10.992 -24.844 1 98.06 299 ASP B C 1
ATOM 4787 O O . ASP B 1 299 ? 4.812 -11.578 -25.422 1 98.06 299 ASP B O 1
ATOM 4791 N N . PRO B 1 300 ? 5.512 -10.109 -23.781 1 98.31 300 PRO B N 1
ATOM 4792 C CA . PRO B 1 300 ? 4.176 -10.023 -23.188 1 98.31 300 PRO B CA 1
ATOM 4793 C C . PRO B 1 300 ? 3.113 -9.578 -24.188 1 98.31 300 PRO B C 1
ATOM 4795 O O . PRO B 1 300 ? 1.995 -10.094 -24.188 1 98.31 300 PRO B O 1
ATOM 4798 N N . ASP B 1 301 ? 3.445 -8.641 -25.062 1 98.5 301 ASP B N 1
ATOM 4799 C CA . ASP B 1 301 ? 2.477 -8.148 -26.031 1 98.5 301 ASP B CA 1
ATOM 4800 C C . ASP B 1 301 ? 2.111 -9.242 -27.047 1 98.5 301 ASP B C 1
ATOM 4802 O O . ASP B 1 301 ? 0.94 -9.406 -27.391 1 98.5 301 ASP B O 1
ATOM 4806 N N . GLY B 1 302 ? 3.17 -9.906 -27.5 1 98.5 302 GLY B N 1
ATOM 4807 C CA . GLY B 1 302 ? 2.904 -11.031 -28.391 1 98.5 302 GLY B CA 1
ATOM 4808 C C . GLY B 1 302 ? 2.004 -12.078 -27.781 1 98.5 302 GLY B C 1
ATOM 4809 O O . GLY B 1 302 ? 1.113 -12.609 -28.438 1 98.5 302 GLY B O 1
ATOM 4810 N N . PHE B 1 303 ? 2.186 -12.383 -26.516 1 98.75 303 PHE B N 1
ATOM 4811 C CA . PHE B 1 303 ? 1.347 -13.352 -25.828 1 98.75 303 PHE B CA 1
ATOM 4812 C C . PHE B 1 303 ? -0.095 -12.859 -25.75 1 98.75 303 PHE B C 1
ATOM 4814 O O . PHE B 1 303 ? -1.031 -13.633 -25.969 1 98.75 303 PHE B O 1
ATOM 4821 N N . ILE B 1 304 ? -0.321 -11.586 -25.344 1 98.81 304 ILE B N 1
ATOM 4822 C CA . ILE B 1 304 ? -1.668 -11.047 -25.188 1 98.81 304 ILE B CA 1
ATOM 4823 C C . ILE B 1 304 ? -2.389 -11.07 -26.531 1 98.81 304 ILE B C 1
ATOM 4825 O O . ILE B 1 304 ? -3.576 -11.391 -26.609 1 98.81 304 ILE B O 1
ATOM 4829 N N . ASP B 1 305 ? -1.648 -10.758 -27.656 1 98.44 305 ASP B N 1
ATOM 4830 C CA . ASP B 1 305 ? -2.219 -10.891 -28.984 1 98.44 305 ASP B CA 1
ATOM 4831 C C . ASP B 1 305 ? -2.605 -12.336 -29.281 1 98.44 305 ASP B C 1
ATOM 4833 O O . ASP B 1 305 ? -3.699 -12.609 -29.781 1 98.44 305 ASP B O 1
ATOM 4837 N N . PHE B 1 306 ? -1.683 -13.195 -29 1 98.44 306 PHE B N 1
ATOM 4838 C CA . PHE B 1 306 ? -1.898 -14.625 -29.188 1 98.44 306 PHE B CA 1
ATOM 4839 C C . PHE B 1 306 ? -3.113 -15.102 -28.406 1 98.44 306 PHE B C 1
ATOM 4841 O O . PHE B 1 306 ? -3.938 -15.859 -28.922 1 98.44 306 PHE B O 1
ATOM 4848 N N . PHE B 1 307 ? -3.27 -14.664 -27.188 1 98.38 307 PHE B N 1
ATOM 4849 C CA . PHE B 1 307 ? -4.422 -14.984 -26.344 1 98.38 307 PHE B CA 1
ATOM 4850 C C . PHE B 1 307 ? -5.719 -14.555 -27.016 1 98.38 307 PHE B C 1
ATOM 4852 O O . PHE B 1 307 ? -6.641 -15.352 -27.188 1 98.38 307 PHE B O 1
ATOM 4859 N N . GLN B 1 308 ? -5.734 -13.289 -27.359 1 97.69 308 GLN B N 1
ATOM 4860 C CA . GLN B 1 308 ? -6.945 -12.688 -27.922 1 97.69 308 GLN B CA 1
ATOM 4861 C C . GLN B 1 308 ? -7.359 -13.383 -29.219 1 97.69 308 GLN B C 1
ATOM 4863 O O . GLN B 1 308 ? -8.539 -13.664 -29.422 1 97.69 308 GLN B O 1
ATOM 4868 N N . GLN B 1 309 ? -6.402 -13.75 -30 1 96.81 309 GLN B N 1
ATOM 4869 C CA . GLN B 1 309 ? -6.684 -14.234 -31.344 1 96.81 309 GLN B CA 1
ATOM 4870 C C . GLN B 1 309 ? -6.887 -15.742 -31.375 1 96.81 309 GLN B C 1
ATOM 4872 O O . GLN B 1 309 ? -7.727 -16.25 -32.125 1 96.81 309 GLN B O 1
ATOM 4877 N N . GLU B 1 310 ? -6.148 -16.453 -30.5 1 96.31 310 GLU B N 1
ATOM 4878 C CA . GLU B 1 310 ? -6.082 -17.891 -30.719 1 96.31 310 GLU B CA 1
ATOM 4879 C C . GLU B 1 310 ? -6.535 -18.656 -29.469 1 96.31 310 GLU B C 1
ATOM 4881 O O . GLU B 1 310 ? -7.141 -19.719 -29.578 1 96.31 310 GLU B O 1
ATOM 4886 N N . LEU B 1 311 ? -6.238 -18.141 -28.312 1 96.94 311 LEU B N 1
ATOM 4887 C CA . LEU B 1 311 ? -6.406 -18.938 -27.109 1 96.94 311 LEU B CA 1
ATOM 4888 C C . LEU B 1 311 ? -7.785 -18.719 -26.5 1 96.94 311 LEU B C 1
ATOM 4890 O O . LEU B 1 311 ? -8.453 -19.672 -26.109 1 96.94 311 LEU B O 1
ATOM 4894 N N . GLU B 1 312 ? -8.203 -17.438 -26.406 1 97 312 GLU B N 1
ATOM 4895 C CA . GLU B 1 312 ? -9.406 -17.078 -25.672 1 97 312 GLU B CA 1
ATOM 4896 C C . GLU B 1 312 ? -10.609 -17.891 -26.141 1 97 312 GLU B C 1
ATOM 4898 O O . GLU B 1 312 ? -11.305 -18.5 -25.328 1 97 312 GLU B O 1
ATOM 4903 N N . PRO B 1 313 ? -10.867 -17.984 -27.453 1 95.12 313 PRO B N 1
ATOM 4904 C CA . PRO B 1 313 ? -12.047 -18.734 -27.906 1 95.12 313 PRO B CA 1
ATOM 4905 C C . PRO B 1 313 ? -12.008 -20.203 -27.516 1 95.12 313 PRO B C 1
ATOM 4907 O O . PRO B 1 313 ? -13.055 -20.828 -27.297 1 95.12 313 PRO B O 1
ATOM 4910 N N . ARG B 1 314 ? -10.82 -20.75 -27.391 1 95.06 314 ARG B N 1
ATOM 4911 C CA . ARG B 1 314 ? -10.648 -22.156 -27.062 1 95.06 314 ARG B CA 1
ATOM 4912 C C . ARG B 1 314 ? -10.773 -22.406 -25.562 1 95.06 314 ARG B C 1
ATOM 4914 O O . ARG B 1 314 ? -11.352 -23.406 -25.141 1 95.06 314 ARG B O 1
ATOM 4921 N N . LEU B 1 315 ? -10.258 -21.469 -24.812 1 96.31 315 LEU B N 1
ATOM 4922 C CA . LEU B 1 315 ? -10.211 -21.641 -23.359 1 96.31 315 LEU B CA 1
ATOM 4923 C C . LEU B 1 315 ? -11.578 -21.391 -22.734 1 96.31 315 LEU B C 1
ATOM 4925 O O . LEU B 1 315 ? -11.961 -22.031 -21.766 1 96.31 315 LEU B O 1
ATOM 4929 N N . ARG B 1 316 ? -12.336 -20.516 -23.297 1 93.38 316 ARG B N 1
ATOM 4930 C CA . ARG B 1 316 ? -13.602 -20.078 -22.719 1 93.38 316 ARG B CA 1
ATOM 4931 C C . ARG B 1 316 ? -14.633 -21.203 -22.75 1 93.38 316 ARG B C 1
ATOM 4933 O O . ARG B 1 316 ? -15.539 -21.25 -21.922 1 93.38 316 ARG B O 1
ATOM 4940 N N . THR B 1 317 ? -14.453 -22.109 -23.594 1 89.94 317 THR B N 1
ATOM 4941 C CA . THR B 1 317 ? -15.453 -23.156 -23.766 1 89.94 317 THR B CA 1
ATOM 4942 C C . THR B 1 317 ? -14.961 -24.484 -23.188 1 89.94 317 THR B C 1
ATOM 4944 O O . THR B 1 317 ? -15.586 -25.531 -23.375 1 89.94 317 THR B O 1
ATOM 4947 N N . MET B 1 318 ? -13.883 -24.391 -22.516 1 93.5 318 MET B N 1
ATOM 4948 C CA . MET B 1 318 ? -13.32 -25.625 -21.969 1 93.5 318 MET B CA 1
ATOM 4949 C C . MET B 1 318 ? -14.195 -26.188 -20.859 1 93.5 318 MET B C 1
ATOM 4951 O O . MET B 1 318 ? -14.742 -25.438 -20.047 1 93.5 318 MET B O 1
ATOM 4955 N N . GLU B 1 319 ? -14.359 -27.453 -20.859 1 92.25 319 GLU B N 1
ATOM 4956 C CA . GLU B 1 319 ? -15.055 -28.219 -19.828 1 92.25 319 GLU B CA 1
ATOM 4957 C C . GLU B 1 319 ? -14.219 -29.391 -19.344 1 92.25 319 GLU B C 1
ATOM 4959 O O . GLU B 1 319 ? -13.305 -29.844 -20.047 1 92.25 319 GLU B O 1
ATOM 4964 N N . PRO B 1 320 ? -14.562 -29.797 -18.094 1 91.94 320 PRO B N 1
ATOM 4965 C CA . PRO B 1 320 ? -13.844 -31 -17.641 1 91.94 320 PRO B CA 1
ATOM 4966 C C . PRO B 1 320 ? -14.047 -32.188 -18.578 1 91.94 320 PRO B C 1
ATOM 4968 O O . PRO B 1 320 ? -15.133 -32.375 -19.141 1 91.94 320 PRO B O 1
ATOM 4971 N N . SER B 1 321 ? -13.008 -32.875 -18.781 1 88.75 321 SER B N 1
ATOM 4972 C CA . SER B 1 321 ? -13.094 -34.031 -19.656 1 88.75 321 SER B CA 1
ATOM 4973 C C . SER B 1 321 ? -13.859 -35.188 -19 1 88.75 321 SER B C 1
ATOM 4975 O O . SER B 1 321 ? -13.852 -35.312 -17.781 1 88.75 321 SER B O 1
#

Organism: Nocardia brasiliensis (strain ATCC 700358 / HUJEG-1) (NCBI:txid1133849)

Sequence (642 aa):
MQLGYKLAAEAFGPKELMRQAIRAESAGFDFVEISDHYHPWLDEQGHSPFAWTVLGAIAAQTERIGLATGVTCPTVRYHPAIIAQAAATLALVSDGRFTLGVGSGERLNEHVVAREFPDARIRQEMLREALEIIRLLWRGGYQSYDGRYLSLSDARVFDLPEQLPVIAVAASGPPSARIAAELGDGLFATEPKPEIIGHYRDSGGDGPRYAEVPMAWALDESTAAKAVLATSRWALTGWKVMSELPNPVNFDAASRTVREEDVLTQFACGPDPSRYVEVAQQYVDAGFDHLVMQNAGPDPDGFIDFFQQELEPRLRTMEPSMQLGYKLAAEAFGPKELMRQAIRAESAGFDFVEISDHYHPWLDEQGHSPFAWTVLGAIAAQTERIGLATGVTCPTVRYHPAIIAQAAATLALVSDGRFTLGVGSGERLNEHVVAREFPDARIRQEMLREALEIIRLLWRGGYQSYDGRYLSLSDARVFDLPEQLPVIAVAASGPPSARIAAELGDGLFATEPKPEIIGHYRDSGGDGPRYAEVPMAWALDESTAAKAVLATSRWALTGWKVMSELPNPVNFDAASRTVREEDVLTQFACGPDPSRYVEVAQQYVDAGFDHLVMQNAGPDPDGFIDFFQQELEPRLRTMEPS

Foldseek 3Di:
DAEEAEQEQLQDPLVVSLVLLQLLVVLPHQAYEYEQAPHHLAVNSPGHDHVLVSLLSSLQVDQGHAYEYPAAECFAPHPLLVVLQSQQVSCVSNVNRYAHEYELAALQGRCPVVDDDDDPVVSLVRVLQSLVVSVQQLVFAFDWDDDPRHIDDRDHRDRGDPDHHFYEYEDDDLSSLLSCQPRGQHYEYADLALRSVVSNVVSPHDHAYEYEFAEAEDQAQQQRLVLCLSRPLLVLLDDVLRRYDHHSVSSCVSRVPPDSVSSVVRYQGYLDLVSVLVRVLSNQQSPHDYYYYYYSYPDSSVVSVSCSPPHVVSNVPDHHD/DAEEAEQEQLQDPLVVSLVLLQLLVVLPHQAYEYEQAPHHLACNSPGHDHVLVSLLSSLQVDQGHAYEYPAAECFAPHPLLVVLQSQQVSCVSNVNRYAHEYELAALQGRCPVVDDDDDPVVSLVRVLQSLVVSVQQLVFAFDWDDDPRHIDDRDHRDRGDPDHHFYEYEDDDLSSLLSCQPRGQHYEYADLALRSVVSNVVSPHDHAYEYEFAEAEDQAQQQRLVLCLSRPLLVLLDDVLRRYDHHSVSSCVSRVPPDSVSSVVRYQGYLDLVSVLVRVLSNQQSPHDYYYYYYSYPDSSVVSVSCSPPHVVSNVPDHHD